Protein AF-A0A918XU28-F1 (afdb_monomer_lite)

Secondary structure (DSSP, 8-state):
-PPPPPTHHHH-BSS-----TT--S-HHHHHHHHHHHSHHHHHGGGSBSSS-TTS-TTPPBHHHHHHHHHHHHHHHHHHHHHH---HHHHTTPPPHHHHHHHHHHTTTTPPTTHHHHHHHHHHHHTTTT---HHHHHHHIIIIIS-SSSTT-TT--BHHHHHHH-S--SBHHHHGGGSPTT--SPPS-B-GGGHHHHHHHHTTS-HHHHHHHT-B-TTS-B----HHHHHHHHHHHHHHHHHHHHHHHHTTSS-HHHHHHHHHT-TT---HHHHHHHT-SS-HHHHHHHHT-SSHHHHHHHHHHHHHHHHHH-EEEE-TT--SHHHHEEEE--HHHHHHHHHHHHHHIIIIITSHHHHHHHHHHHHHHHHHHHHHHHSHHHHS-HHHHTTS-TTS-HHHHHHHHHHH--HHHHHHHHHHHHSTT---TTS--

Sequence (432 aa):
MSAAAGPERFEERRQPEPSRPDDVRNPFERDKGRVIHSAAFRRLQGKTQVMGTSEGDFHRTRLTHSIEVGQIGEGILLKLSRTVTDPAARAWLPDRSLVLATCHAHDLGHPPYGHDGEVAIHGKMKDDDGFEGNGQTLRVLTRLEKYRAKGVGLNPTRRLLLAVLKYPVPYSAASVHVPPGVDRPPKCYMDTECDTVDWILEPFADDDRHRFTSMDADGRPLFKSFDCSIMDCADDIAYAVHDLEDAIGRRMVIRDQFEAALDADDDGLDFDALTRLGLSMDRDTLQRLLFSAYSHDRKQAIAALVNFFVTHVTLVEIEGLAHPLLRWNAALPPEVRSLCDFLMDFTRRHVIRTAEVVQLRRKGRRLIAAMFDEFLTAPEELIPRSFWDGLDPSESVRRRVCDYVAGMTDAYAERVWRRLFEPGYGNSTDEL

Foldseek 3Di:
DPPFDDPVLQLDFPDDDDDDPPPPDRQLLLLLVLLCPWPLLVLQLQADDQDHNPPDDDDDGSNNLLQQLLVLLLLLLVLCCVPVPPPQLNSPRDDSSLLSSLSSLLQSLAFHLGQLLLLLLQLLCVVPQGGDSLLSSLCQQQAAIDDPAHGGHSRGGLNSSLQSCAQLEGQVQLVVLQDPPDSGRGRHHTPVCPVVSCSSCVSFDPQLSVQQHDADSSSGGDFGWANNQSSVLSSLLSLLQVLLLVCLVVVLDALVLLVVLQVPPPVHLPQVVLVVLPQVDGPVQLSCQCNPPDSVSVVVSSVSLSSSSSNQWDWDADPRNDRSRTGIYTDHPPSNVVSSVSSNVSSCVRRCPDPVNVVVSVVSSVLLNVVLVVCVVPVCVLPPCVQQVSHDPVDDSSVSSSSRRSSHRNVRSVLSSCVVPPPPRDDPPDDD

Organism: NCBI:txid1633335

Structure (mmCIF, N/CA/C/O backbone):
data_AF-A0A918XU28-F1
#
_entry.id   AF-A0A918XU28-F1
#
loop_
_atom_site.group_PDB
_atom_site.id
_atom_site.type_symbol
_atom_site.label_atom_id
_atom_site.label_alt_id
_atom_site.label_comp_id
_atom_site.label_asym_id
_atom_site.label_entity_id
_atom_site.label_seq_id
_atom_site.pdbx_PDB_ins_code
_atom_site.Cartn_x
_atom_site.Cartn_y
_atom_site.Cartn_z
_atom_site.occupancy
_atom_site.B_iso_or_equiv
_atom_site.auth_seq_id
_atom_site.auth_comp_id
_atom_site.auth_asym_id
_atom_site.auth_atom_id
_atom_site.pdbx_PDB_model_num
ATOM 1 N N . MET A 1 1 ? -30.253 -5.626 20.073 1.00 39.75 1 MET A N 1
ATOM 2 C CA . MET A 1 1 ? -28.972 -4.914 19.902 1.00 39.75 1 MET A CA 1
ATOM 3 C C . MET A 1 1 ? -27.879 -5.848 20.383 1.00 39.75 1 MET A C 1
ATOM 5 O O . MET A 1 1 ? -27.761 -6.035 21.587 1.00 39.75 1 MET A O 1
ATOM 9 N N . SER A 1 2 ? -27.178 -6.523 19.468 1.00 42.41 2 SER A N 1
ATOM 10 C CA . SER A 1 2 ? -25.951 -7.239 19.837 1.00 42.41 2 SER A CA 1
ATOM 11 C C . SER A 1 2 ? -24.976 -6.202 20.388 1.00 42.41 2 SER A C 1
ATOM 13 O O . SER A 1 2 ? -24.804 -5.158 19.759 1.00 42.41 2 SER A O 1
ATOM 15 N N . ALA A 1 3 ? -24.402 -6.432 21.568 1.00 53.97 3 ALA A N 1
ATOM 16 C CA . ALA A 1 3 ? -23.323 -5.582 22.056 1.00 53.97 3 ALA A CA 1
ATOM 17 C C . ALA A 1 3 ? -22.203 -5.580 21.002 1.00 53.97 3 ALA A C 1
ATOM 19 O O . ALA A 1 3 ? -21.900 -6.632 20.436 1.00 53.97 3 ALA A O 1
ATOM 20 N N . ALA A 1 4 ? -21.645 -4.407 20.691 1.00 63.03 4 ALA A N 1
ATOM 21 C CA . ALA A 1 4 ? -20.494 -4.320 19.798 1.00 63.03 4 ALA A CA 1
ATOM 22 C C . ALA A 1 4 ? -19.362 -5.197 20.355 1.00 63.03 4 ALA A C 1
ATOM 24 O O . ALA A 1 4 ? -19.147 -5.216 21.569 1.00 63.03 4 ALA A O 1
ATOM 25 N N . ALA A 1 5 ? -18.677 -5.936 19.480 1.00 76.25 5 ALA A N 1
ATOM 26 C CA . ALA A 1 5 ? -17.539 -6.757 19.867 1.00 76.25 5 ALA A CA 1
ATOM 27 C C . ALA A 1 5 ? -16.506 -5.922 20.640 1.00 76.25 5 ALA A C 1
ATOM 29 O O . ALA A 1 5 ? -16.163 -4.810 20.231 1.00 76.25 5 ALA A O 1
ATOM 30 N N . GLY A 1 6 ? -16.023 -6.448 21.766 1.00 83.88 6 GLY A N 1
ATOM 31 C CA . GLY A 1 6 ? -15.009 -5.768 22.562 1.00 83.88 6 GLY A CA 1
ATOM 32 C C . GLY A 1 6 ? -13.635 -5.756 21.872 1.00 83.88 6 GLY A C 1
ATOM 33 O O . GLY A 1 6 ? -13.399 -6.531 20.937 1.00 83.88 6 GLY A O 1
ATOM 34 N N . PRO A 1 7 ? -12.706 -4.884 22.308 1.00 87.62 7 PRO A N 1
ATOM 35 C CA . PRO A 1 7 ? -11.357 -4.784 21.741 1.00 87.62 7 PRO A CA 1
ATOM 36 C C . PRO A 1 7 ? -10.583 -6.110 21.725 1.00 87.62 7 PRO A C 1
ATOM 38 O O . PRO A 1 7 ? -9.813 -6.359 20.798 1.00 87.62 7 PRO A O 1
ATOM 41 N N . GLU A 1 8 ? -10.827 -6.992 22.696 1.00 91.62 8 GLU A N 1
ATOM 42 C CA . GLU A 1 8 ? -10.177 -8.298 22.832 1.00 91.62 8 GLU A CA 1
ATOM 43 C C . GLU A 1 8 ? -10.403 -9.211 21.620 1.00 91.62 8 GLU A C 1
ATOM 45 O O . GLU A 1 8 ? -9.487 -9.923 21.204 1.00 91.62 8 GLU A O 1
ATOM 50 N N . ARG A 1 9 ? -11.577 -9.125 20.977 1.00 95.12 9 ARG A N 1
ATOM 51 C CA . ARG A 1 9 ? -11.887 -9.866 19.741 1.00 95.12 9 ARG A CA 1
ATOM 52 C C . ARG A 1 9 ? -10.917 -9.516 18.616 1.00 95.12 9 ARG A C 1
ATOM 54 O O . ARG A 1 9 ? -10.630 -10.353 17.762 1.00 95.12 9 ARG A O 1
ATOM 61 N N . PHE A 1 10 ? -10.405 -8.286 18.608 1.00 96.88 10 PHE A N 1
ATOM 62 C CA . PHE A 1 10 ? -9.501 -7.783 17.578 1.00 96.88 10 PHE A CA 1
ATOM 63 C C . PHE A 1 10 ? -8.024 -8.111 17.853 1.00 96.88 10 PHE A C 1
ATOM 65 O O . PHE A 1 10 ? -7.192 -7.989 16.952 1.00 96.88 10 PHE A O 1
ATOM 72 N N . GLU A 1 11 ? -7.697 -8.613 19.044 1.00 95.88 11 GLU A N 1
ATOM 73 C CA . GLU A 1 11 ? -6.368 -9.141 19.387 1.00 95.88 11 GLU A CA 1
ATOM 74 C C . GLU A 1 11 ? -6.224 -10.645 19.094 1.00 95.88 11 GLU A C 1
ATOM 76 O O . GLU A 1 11 ? -5.114 -11.188 19.117 1.00 95.88 11 GLU A O 1
ATOM 81 N N . GLU A 1 12 ? -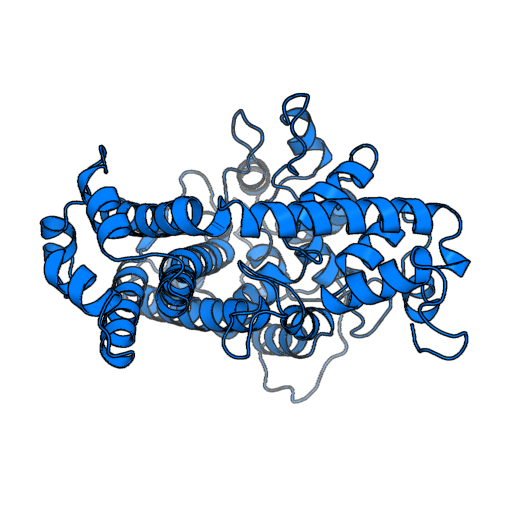7.331 -11.323 18.780 1.00 95.94 12 GLU A N 1
ATOM 82 C CA . GLU A 1 12 ? -7.343 -12.734 18.395 1.00 95.94 12 GLU A CA 1
ATOM 83 C C . GLU A 1 12 ? -6.517 -12.997 17.130 1.00 95.94 12 GLU A C 1
ATOM 85 O O . GLU A 1 12 ? -6.324 -12.127 16.279 1.00 95.94 12 GLU A O 1
ATOM 90 N N . ARG A 1 13 ? -6.049 -14.238 16.987 1.00 95.31 13 ARG A N 1
ATOM 91 C CA . ARG A 1 13 ? -5.303 -14.735 15.823 1.00 95.31 13 ARG A CA 1
ATOM 92 C C . ARG A 1 13 ? -6.044 -15.928 15.232 1.00 95.31 13 ARG A C 1
ATOM 94 O O . ARG A 1 13 ? -6.716 -16.647 15.969 1.00 95.31 13 ARG A O 1
ATOM 101 N N . ARG A 1 14 ? -5.901 -16.165 13.924 1.00 93.56 14 ARG A N 1
ATOM 102 C CA . ARG A 1 14 ? -6.565 -17.301 13.253 1.00 93.56 14 ARG A CA 1
ATOM 103 C C . ARG A 1 14 ? -6.098 -18.643 13.802 1.00 93.56 14 ARG A C 1
ATOM 105 O O . ARG A 1 14 ? -6.913 -19.535 14.002 1.00 93.56 14 ARG A O 1
ATOM 112 N N . GLN A 1 15 ? -4.793 -18.781 14.033 1.00 91.00 15 GLN A N 1
ATOM 113 C CA . GLN A 1 15 ? -4.216 -19.988 14.612 1.00 91.00 15 GLN A CA 1
ATOM 114 C C . GLN A 1 15 ? -3.870 -19.757 16.086 1.00 91.00 15 GLN A C 1
ATOM 116 O O . GLN A 1 15 ? -3.266 -18.724 16.412 1.00 91.00 15 GLN A O 1
ATOM 121 N N . PRO A 1 16 ? -4.199 -20.710 16.978 1.00 87.62 16 PRO A N 1
ATOM 122 C CA . PRO A 1 16 ? -3.827 -20.615 18.379 1.00 87.62 16 PRO A CA 1
ATOM 123 C C . PRO A 1 16 ? -2.304 -20.589 18.513 1.00 87.62 16 PRO A C 1
ATOM 125 O O . PRO A 1 16 ? -1.575 -21.259 17.778 1.00 87.62 16 PRO A O 1
ATOM 128 N N . GLU A 1 17 ? -1.813 -19.813 19.473 1.00 82.94 17 GLU A N 1
ATOM 129 C CA . GLU A 1 17 ? -0.384 -19.720 19.751 1.00 82.94 17 GLU A CA 1
ATOM 130 C C . GLU A 1 17 ? -0.070 -20.283 21.132 1.00 82.94 17 GLU A C 1
ATOM 132 O O . GLU A 1 17 ? -0.861 -20.103 22.061 1.00 82.94 17 GLU A O 1
ATOM 137 N N . PRO A 1 18 ? 1.089 -20.942 21.300 1.00 81.00 18 PRO A N 1
ATOM 138 C CA . PRO A 1 18 ? 1.517 -21.363 22.621 1.00 81.00 18 PRO A CA 1
ATOM 139 C C . PRO A 1 18 ? 1.661 -20.138 23.527 1.00 81.00 18 PRO A C 1
ATOM 141 O O . PRO A 1 18 ? 2.145 -19.084 23.093 1.00 81.00 18 PRO A O 1
ATOM 144 N N . SER A 1 19 ? 1.267 -20.298 24.792 1.00 79.25 19 SER A N 1
ATOM 145 C CA . SER A 1 19 ? 1.521 -19.289 25.818 1.00 79.25 19 SER A CA 1
ATOM 146 C C . SER A 1 19 ? 3.018 -18.976 25.872 1.00 79.25 19 SER A C 1
ATOM 148 O O . SER A 1 19 ? 3.856 -19.878 25.782 1.00 79.25 19 SER A O 1
ATOM 150 N N . ARG A 1 20 ? 3.355 -17.690 25.979 1.00 83.31 20 ARG A N 1
ATOM 151 C CA . ARG A 1 20 ? 4.730 -17.206 26.131 1.00 83.31 20 ARG A CA 1
ATOM 152 C C . ARG A 1 20 ? 4.811 -16.531 27.498 1.00 83.31 20 ARG A C 1
ATOM 154 O O . ARG A 1 20 ? 4.472 -15.350 27.579 1.00 83.31 20 ARG A O 1
ATOM 161 N N . PRO A 1 21 ? 5.179 -17.273 28.559 1.00 82.62 21 PRO A N 1
ATOM 162 C CA . PRO A 1 21 ? 5.398 -16.674 29.867 1.00 82.62 21 PRO A CA 1
ATOM 163 C C . PRO A 1 21 ? 6.406 -15.531 29.724 1.00 82.62 21 PRO A C 1
ATOM 165 O O . PRO A 1 21 ? 7.345 -15.641 28.933 1.00 82.62 21 PRO A O 1
ATOM 168 N N . ASP A 1 22 ? 6.179 -14.440 30.448 1.00 88.75 22 ASP A N 1
ATOM 169 C CA . ASP A 1 22 ? 7.093 -13.295 30.537 1.00 88.75 22 ASP A CA 1
ATOM 170 C C . ASP A 1 22 ? 7.314 -12.495 29.232 1.00 88.75 22 ASP A C 1
ATOM 172 O O . ASP A 1 22 ? 8.202 -11.641 29.175 1.00 88.75 22 ASP A O 1
ATOM 176 N N . ASP A 1 23 ? 6.514 -12.709 28.174 1.00 90.00 23 ASP A N 1
ATOM 177 C CA . ASP A 1 23 ? 6.551 -11.830 26.994 1.00 90.00 23 ASP A CA 1
ATOM 178 C C . ASP A 1 23 ? 5.944 -10.465 27.355 1.00 90.00 23 ASP A C 1
ATOM 180 O O . ASP A 1 23 ? 4.734 -10.323 27.506 1.00 90.00 23 ASP A O 1
ATOM 184 N N . VAL A 1 24 ? 6.806 -9.458 27.498 1.00 92.88 24 VAL A N 1
ATOM 185 C CA . VAL A 1 24 ? 6.425 -8.087 27.882 1.00 92.88 24 VAL A CA 1
ATOM 186 C C . VAL A 1 24 ? 5.722 -7.308 26.768 1.00 92.88 24 VAL A C 1
ATOM 188 O O . VAL A 1 24 ? 5.250 -6.199 27.005 1.00 92.88 24 VAL A O 1
ATOM 191 N N . ARG A 1 25 ? 5.689 -7.851 25.546 1.00 94.06 25 ARG A N 1
ATOM 192 C CA . ARG A 1 25 ? 5.120 -7.179 24.375 1.00 94.06 25 ARG A CA 1
ATOM 193 C C . ARG A 1 25 ? 3.624 -7.417 24.268 1.00 94.06 25 ARG A C 1
ATOM 195 O O . ARG A 1 25 ? 3.163 -8.558 24.366 1.00 94.06 25 ARG A O 1
ATOM 202 N N . ASN A 1 26 ? 2.885 -6.372 23.917 1.00 94.06 26 ASN A N 1
ATOM 203 C CA . ASN A 1 26 ? 1.478 -6.499 23.557 1.00 94.06 26 ASN A CA 1
ATOM 204 C C . ASN A 1 26 ? 1.302 -7.236 22.199 1.00 94.06 26 ASN A C 1
ATOM 206 O O . ASN A 1 26 ? 2.273 -7.437 21.449 1.00 94.06 26 ASN A O 1
ATOM 210 N N . PRO A 1 27 ? 0.080 -7.683 21.849 1.00 95.56 27 PRO A N 1
ATOM 211 C CA . PRO A 1 27 ? -0.164 -8.404 20.597 1.00 95.56 27 PRO A CA 1
ATOM 212 C C . PRO A 1 27 ? 0.278 -7.654 19.329 1.00 95.56 27 PRO A C 1
ATOM 214 O O . PRO A 1 27 ? 0.790 -8.291 18.403 1.00 95.56 27 PRO A O 1
ATOM 217 N N . PHE A 1 28 ? 0.157 -6.325 19.298 1.00 97.75 28 PHE A N 1
ATOM 218 C CA . PHE A 1 28 ? 0.511 -5.484 18.148 1.00 97.75 28 PHE A CA 1
ATOM 219 C C . PHE A 1 2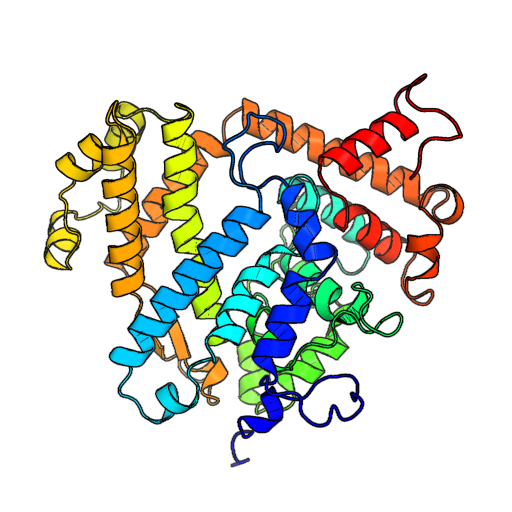8 ? 2.022 -5.251 18.025 1.00 97.75 28 PHE A C 1
ATOM 221 O O . PHE A 1 28 ? 2.573 -5.247 16.925 1.00 97.75 28 PHE A O 1
ATOM 228 N N . GLU A 1 29 ? 2.739 -5.135 19.142 1.00 97.75 29 GLU A N 1
ATOM 229 C CA . GLU A 1 29 ? 4.206 -5.109 19.171 1.00 97.75 29 GLU A CA 1
ATOM 230 C C . GLU A 1 29 ? 4.802 -6.409 18.627 1.00 97.75 29 GLU A C 1
ATOM 232 O O . GLU A 1 29 ? 5.811 -6.394 17.913 1.00 97.75 29 GLU A O 1
ATOM 237 N N . ARG A 1 30 ? 4.156 -7.543 18.923 1.00 95.69 30 ARG A N 1
ATOM 238 C CA . ARG A 1 30 ? 4.529 -8.843 18.353 1.00 95.69 30 ARG A CA 1
ATOM 239 C C . ARG A 1 30 ? 4.290 -8.883 16.849 1.00 95.69 30 ARG A C 1
ATOM 241 O O . ARG A 1 30 ? 5.159 -9.380 16.135 1.00 95.69 30 ARG A O 1
ATOM 248 N N . ASP A 1 31 ? 3.161 -8.366 16.376 1.00 97.62 31 ASP A N 1
ATOM 249 C CA . ASP A 1 31 ? 2.854 -8.292 14.944 1.00 97.62 31 ASP A CA 1
ATOM 250 C C . ASP A 1 31 ? 3.858 -7.428 14.190 1.00 97.62 31 ASP A C 1
ATOM 252 O O . ASP A 1 31 ? 4.443 -7.886 13.209 1.00 97.62 31 ASP A O 1
ATOM 256 N N . LYS A 1 32 ? 4.154 -6.232 14.707 1.00 98.12 32 LYS A N 1
ATOM 257 C CA . LYS A 1 32 ? 5.195 -5.353 14.166 1.00 98.12 32 LYS A CA 1
ATOM 258 C C . LYS A 1 32 ? 6.535 -6.076 14.051 1.00 98.12 32 LYS A C 1
ATOM 260 O O . LYS A 1 32 ? 7.177 -6.028 13.004 1.00 98.12 32 LYS A O 1
ATOM 265 N N . GLY A 1 33 ? 6.941 -6.793 15.102 1.00 96.69 33 GLY A N 1
ATOM 266 C CA . GLY A 1 33 ? 8.156 -7.606 15.076 1.00 96.69 33 GLY A CA 1
ATOM 267 C C . GLY A 1 33 ? 8.127 -8.672 13.974 1.00 96.69 33 GLY A C 1
ATOM 268 O O . GLY A 1 33 ? 9.112 -8.841 13.260 1.00 96.69 33 GLY A O 1
ATOM 269 N N . ARG A 1 34 ? 7.001 -9.369 13.787 1.00 96.12 34 ARG A N 1
ATOM 270 C CA . ARG A 1 34 ? 6.858 -10.376 12.718 1.00 96.12 34 ARG A CA 1
ATOM 271 C C . ARG A 1 34 ? 6.966 -9.763 11.331 1.00 96.12 34 ARG A C 1
ATOM 273 O O . ARG A 1 34 ? 7.673 -10.327 10.503 1.00 96.12 34 ARG A O 1
ATOM 280 N N . VAL A 1 35 ? 6.310 -8.627 11.096 1.00 98.06 35 VAL A N 1
ATOM 281 C CA . VAL A 1 35 ? 6.364 -7.916 9.811 1.00 98.06 35 VAL A CA 1
ATOM 282 C C . VAL A 1 35 ? 7.801 -7.497 9.504 1.00 98.06 35 VAL A C 1
ATOM 284 O O . VAL A 1 35 ? 8.339 -7.911 8.480 1.00 98.06 35 VAL A O 1
ATOM 287 N N . ILE A 1 36 ? 8.470 -6.790 10.422 1.00 96.94 36 ILE A N 1
ATOM 288 C CA . ILE A 1 36 ? 9.841 -6.283 10.215 1.00 96.94 36 ILE A CA 1
ATOM 289 C C . ILE A 1 36 ? 10.851 -7.420 9.983 1.00 96.94 36 ILE A C 1
ATOM 291 O O . ILE A 1 36 ? 11.767 -7.293 9.171 1.00 96.94 36 ILE A O 1
ATOM 295 N N . HIS A 1 37 ? 10.699 -8.551 10.676 1.00 96.00 37 HIS A N 1
ATOM 296 C CA . HIS A 1 37 ? 11.602 -9.696 10.529 1.00 96.00 37 HIS A CA 1
ATOM 297 C C . HIS A 1 37 ? 11.212 -10.669 9.400 1.00 96.00 37 HIS A C 1
ATOM 299 O O . HIS A 1 37 ? 11.942 -11.646 9.179 1.00 96.00 37 HIS A O 1
ATOM 305 N N . SER A 1 38 ? 10.116 -10.422 8.677 1.00 96.69 38 SER A N 1
ATOM 306 C CA . SER A 1 38 ? 9.650 -11.278 7.578 1.00 96.69 38 SER A CA 1
ATOM 307 C C . SER A 1 38 ? 10.578 -11.232 6.360 1.00 96.69 38 SER A C 1
ATOM 309 O O . SER A 1 38 ? 11.333 -10.275 6.149 1.00 96.69 38 SER A O 1
ATOM 311 N N . ALA A 1 39 ? 10.540 -12.284 5.538 1.00 94.94 39 ALA A N 1
ATOM 312 C CA . ALA A 1 39 ? 11.288 -12.285 4.284 1.00 94.94 39 ALA A CA 1
ATOM 313 C C . ALA A 1 39 ? 10.663 -11.309 3.277 1.00 94.94 39 ALA A C 1
ATOM 315 O O . ALA A 1 39 ? 11.401 -10.592 2.602 1.00 94.94 39 ALA A O 1
ATOM 316 N N . ALA A 1 40 ? 9.330 -11.235 3.212 1.00 96.38 40 ALA A N 1
ATOM 317 C CA . ALA A 1 40 ? 8.604 -10.289 2.370 1.00 96.38 40 ALA A CA 1
ATOM 318 C C . ALA A 1 40 ? 9.006 -8.833 2.630 1.00 96.38 40 ALA A C 1
ATOM 320 O O . ALA A 1 40 ? 9.308 -8.128 1.670 1.00 96.38 40 ALA A O 1
ATOM 321 N N . PHE A 1 41 ? 9.109 -8.408 3.894 1.00 97.56 41 PHE A N 1
ATOM 322 C CA . PHE A 1 41 ? 9.510 -7.036 4.216 1.00 97.56 41 PHE A CA 1
ATOM 323 C C . PHE A 1 41 ? 10.946 -6.744 3.772 1.00 97.56 41 PHE A C 1
ATOM 325 O O . PHE A 1 41 ? 11.200 -5.735 3.122 1.00 97.56 41 PHE A O 1
ATOM 332 N N . ARG A 1 42 ? 11.886 -7.673 4.006 1.00 96.56 42 ARG A N 1
ATOM 333 C CA . ARG A 1 42 ? 13.265 -7.540 3.498 1.00 96.56 42 ARG A CA 1
ATOM 334 C C . ARG A 1 42 ? 13.323 -7.450 1.970 1.00 96.56 42 ARG A C 1
ATOM 336 O O . ARG A 1 42 ? 14.118 -6.683 1.436 1.00 96.56 42 ARG A O 1
ATOM 343 N N . ARG A 1 43 ? 12.478 -8.204 1.257 1.00 96.06 43 ARG A N 1
ATOM 344 C CA . ARG A 1 43 ? 12.424 -8.177 -0.215 1.00 96.06 43 ARG A CA 1
ATOM 345 C C . ARG A 1 43 ? 11.981 -6.826 -0.774 1.00 96.06 43 ARG A C 1
ATOM 347 O O . ARG A 1 43 ? 12.353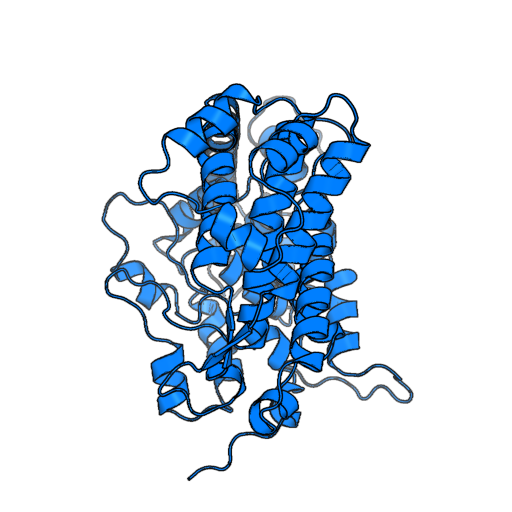 -6.529 -1.906 1.00 96.06 43 ARG A O 1
ATOM 354 N N . LEU A 1 44 ? 11.276 -5.988 -0.007 1.00 95.38 44 LEU A N 1
ATOM 355 C CA . LEU A 1 44 ? 10.907 -4.637 -0.448 1.00 95.38 44 LEU A CA 1
ATOM 356 C C . LEU A 1 44 ? 12.128 -3.760 -0.779 1.00 95.38 44 LEU A C 1
ATOM 358 O O . LEU A 1 44 ? 12.007 -2.849 -1.592 1.00 95.38 44 LEU A O 1
ATOM 362 N N . GLN A 1 45 ? 13.313 -4.057 -0.224 1.00 93.19 45 GLN A N 1
ATOM 363 C CA . GLN A 1 45 ? 14.562 -3.371 -0.584 1.00 93.19 45 GLN A CA 1
ATOM 364 C C . GLN A 1 45 ? 14.938 -3.586 -2.060 1.00 93.19 45 GLN A C 1
ATOM 366 O O . GLN A 1 45 ? 15.589 -2.747 -2.666 1.00 93.19 45 GLN A O 1
ATOM 371 N N . GLY A 1 46 ? 14.549 -4.721 -2.644 1.00 90.88 46 GLY A N 1
ATOM 372 C CA . GLY A 1 46 ? 14.826 -5.058 -4.040 1.00 90.88 46 GLY A CA 1
ATOM 373 C C . GLY A 1 46 ? 13.651 -4.806 -4.984 1.00 90.88 46 GLY A C 1
ATOM 374 O O . GLY A 1 46 ? 13.674 -5.334 -6.094 1.00 90.88 46 GLY A O 1
ATOM 375 N N . LYS A 1 47 ? 12.608 -4.085 -4.551 1.00 90.81 47 LYS A N 1
ATOM 376 C CA . LYS A 1 47 ? 11.424 -3.786 -5.369 1.00 90.81 47 LYS A CA 1
ATOM 377 C C . LYS A 1 47 ? 11.356 -2.300 -5.698 1.00 90.81 47 LYS A C 1
ATOM 379 O O . LYS A 1 47 ? 11.418 -1.454 -4.800 1.00 90.81 47 LYS A O 1
ATOM 384 N N . THR A 1 48 ? 11.189 -2.005 -6.985 1.00 82.62 48 THR A N 1
ATOM 385 C CA . THR A 1 48 ? 10.998 -0.642 -7.490 1.00 82.62 48 THR A CA 1
ATOM 386 C C . THR A 1 48 ? 9.710 -0.033 -6.942 1.00 82.62 48 THR A C 1
ATOM 388 O O . THR A 1 48 ? 8.663 -0.689 -6.880 1.00 82.62 48 THR A O 1
ATOM 391 N N . GLN A 1 49 ? 9.793 1.245 -6.579 1.00 77.06 49 GLN A N 1
ATOM 392 C CA . GLN A 1 49 ? 8.644 2.085 -6.264 1.00 77.06 49 GLN A CA 1
ATOM 393 C C . GLN A 1 49 ? 8.231 2.906 -7.491 1.00 77.06 49 GLN A C 1
ATOM 395 O O . GLN A 1 49 ? 7.387 2.450 -8.261 1.00 77.06 49 GLN A O 1
ATOM 400 N N . VAL A 1 50 ? 8.869 4.059 -7.723 1.00 68.69 50 VAL A N 1
ATOM 401 C CA . VAL A 1 50 ? 8.671 4.882 -8.933 1.00 68.69 50 VAL A CA 1
ATOM 402 C C . VAL A 1 50 ? 9.766 4.635 -9.971 1.00 68.69 50 VAL A C 1
ATOM 404 O O . VAL A 1 50 ? 9.473 4.508 -11.159 1.00 68.69 50 VAL A O 1
ATOM 407 N N . MET A 1 51 ? 11.018 4.536 -9.518 1.00 64.56 51 MET A N 1
ATOM 408 C CA . MET A 1 51 ? 12.217 4.425 -10.355 1.00 64.56 51 MET A CA 1
ATOM 409 C C . MET A 1 51 ? 12.951 3.108 -10.101 1.00 64.56 51 MET A C 1
ATOM 411 O O . MET A 1 51 ? 12.912 2.581 -8.989 1.00 64.56 51 MET A O 1
ATOM 415 N N . GLY A 1 52 ? 13.619 2.588 -11.134 1.00 58.97 52 GLY A N 1
ATOM 416 C CA . GLY A 1 52 ? 14.286 1.287 -11.092 1.00 58.97 52 GLY A CA 1
ATOM 417 C C . GLY A 1 52 ? 15.331 1.183 -9.979 1.00 58.97 52 GLY A C 1
ATOM 418 O O . GLY A 1 52 ? 16.117 2.109 -9.775 1.00 58.97 52 GLY A O 1
ATOM 419 N N . THR A 1 53 ? 15.413 0.027 -9.310 1.00 55.28 53 THR A N 1
ATOM 420 C CA . THR A 1 53 ? 16.348 -0.183 -8.183 1.00 55.28 53 THR A CA 1
ATOM 421 C C . THR A 1 53 ? 17.841 -0.121 -8.547 1.00 55.28 53 THR A C 1
ATOM 423 O O . THR A 1 53 ? 18.710 -0.249 -7.690 1.00 55.28 53 THR A O 1
ATOM 426 N N . SER A 1 54 ? 18.166 0.011 -9.833 1.00 54.81 54 SER A N 1
ATOM 427 C CA . SER A 1 54 ? 19.532 0.087 -10.363 1.00 54.81 54 SER A CA 1
ATOM 428 C C . SER A 1 54 ? 19.988 1.517 -10.690 1.00 54.81 54 SER A C 1
ATOM 430 O O . SER A 1 54 ? 21.103 1.699 -11.176 1.00 54.81 54 SER A O 1
ATOM 432 N N . GLU A 1 55 ? 19.157 2.537 -10.455 1.00 57.59 55 GLU A N 1
ATOM 433 C CA . GLU A 1 55 ? 19.406 3.924 -10.883 1.00 57.59 55 GLU A CA 1
ATOM 434 C C . GLU A 1 55 ? 20.004 4.804 -9.762 1.00 57.59 55 GLU A C 1
ATOM 436 O O . GLU A 1 55 ? 19.433 5.813 -9.337 1.00 57.59 55 GLU A O 1
ATOM 441 N N . GLY A 1 56 ? 21.197 4.420 -9.289 1.00 57.66 56 GLY A N 1
ATOM 442 C CA . GLY A 1 56 ? 22.016 5.165 -8.313 1.00 57.66 56 GLY A CA 1
ATOM 443 C C . GLY A 1 56 ? 21.734 4.838 -6.839 1.00 57.66 56 GLY A C 1
ATOM 444 O O . GLY A 1 56 ? 20.773 4.152 -6.524 1.00 57.66 56 GLY A O 1
ATOM 445 N N . ASP A 1 57 ? 22.553 5.353 -5.916 1.00 58.50 57 ASP A N 1
ATOM 446 C CA . ASP A 1 57 ? 22.564 4.906 -4.503 1.00 58.50 57 ASP A CA 1
ATOM 447 C C . ASP A 1 57 ? 21.497 5.557 -3.594 1.00 58.50 57 ASP A C 1
ATOM 449 O O . ASP A 1 57 ? 21.324 5.153 -2.447 1.00 58.50 57 ASP A O 1
ATOM 453 N N . PHE A 1 58 ? 20.784 6.580 -4.080 1.00 61.59 58 PHE A N 1
ATOM 454 C CA . PHE A 1 58 ? 19.895 7.440 -3.276 1.00 61.59 58 PHE A CA 1
ATOM 455 C C . PHE A 1 58 ? 18.407 7.349 -3.672 1.00 61.59 58 PHE A C 1
ATOM 457 O O . PHE A 1 58 ? 17.676 8.324 -3.512 1.00 61.59 58 PHE A O 1
ATOM 464 N N . HIS A 1 59 ? 17.934 6.255 -4.279 1.00 69.94 59 HIS A N 1
ATOM 465 C CA . HIS A 1 59 ? 16.505 6.112 -4.620 1.00 69.94 59 HIS A CA 1
ATOM 466 C C . HIS A 1 59 ? 15.719 5.412 -3.518 1.00 69.94 59 HIS A C 1
ATOM 468 O O . HIS A 1 59 ? 16.225 4.505 -2.852 1.00 69.94 59 HIS A O 1
ATOM 474 N N . ARG A 1 60 ? 14.459 5.826 -3.352 1.00 81.19 60 ARG A N 1
ATOM 475 C CA . ARG A 1 60 ? 13.515 5.106 -2.510 1.00 81.19 60 ARG A CA 1
ATOM 476 C C . ARG A 1 60 ? 13.170 3.768 -3.151 1.00 81.19 60 ARG A C 1
ATOM 478 O O . ARG A 1 60 ? 12.785 3.673 -4.315 1.00 81.19 60 ARG A O 1
ATOM 485 N N . THR A 1 61 ? 13.343 2.729 -2.355 1.00 90.06 61 THR A N 1
ATOM 486 C CA . THR A 1 61 ? 12.784 1.401 -2.598 1.00 90.06 61 THR A CA 1
ATOM 487 C C . THR A 1 61 ? 11.445 1.322 -1.874 1.00 90.06 61 THR A C 1
ATOM 489 O O . THR A 1 61 ? 11.184 2.113 -0.959 1.00 90.06 61 THR A O 1
ATOM 492 N N . ARG A 1 62 ? 10.627 0.310 -2.177 1.00 93.12 62 ARG A N 1
ATOM 493 C CA . ARG A 1 62 ? 9.384 0.091 -1.415 1.00 93.12 62 ARG A CA 1
ATOM 494 C C . ARG A 1 62 ? 9.622 -0.078 0.087 1.00 93.12 62 ARG A C 1
ATOM 496 O O . ARG A 1 62 ? 8.743 0.241 0.884 1.00 93.12 62 ARG A O 1
ATOM 503 N N . LEU A 1 63 ? 10.813 -0.541 0.489 1.00 95.25 63 LEU A N 1
ATOM 504 C CA . LEU A 1 63 ? 11.182 -0.653 1.901 1.00 95.25 63 LEU A CA 1
ATOM 505 C C . LEU A 1 63 ? 11.308 0.722 2.560 1.00 95.25 63 LEU A C 1
ATOM 507 O O . LEU A 1 63 ? 10.713 0.951 3.609 1.00 95.25 63 LEU A O 1
ATOM 511 N N . THR A 1 64 ? 12.090 1.627 1.967 1.00 94.00 64 THR A N 1
ATOM 512 C CA . THR A 1 64 ? 12.303 2.966 2.537 1.00 94.00 64 THR A CA 1
ATOM 513 C C . THR A 1 64 ? 11.008 3.766 2.561 1.00 94.00 64 THR A C 1
ATOM 515 O O . THR A 1 64 ? 10.726 4.401 3.571 1.00 94.00 64 THR A O 1
ATOM 518 N N . HIS A 1 65 ? 10.171 3.640 1.528 1.00 94.69 65 HIS A N 1
ATOM 519 C CA . HIS A 1 65 ? 8.829 4.227 1.527 1.00 94.69 65 HIS A CA 1
ATOM 520 C C . HIS A 1 65 ? 7.944 3.664 2.623 1.00 94.69 65 HIS A C 1
ATOM 522 O O . HIS A 1 65 ? 7.436 4.422 3.434 1.00 94.69 65 HIS A O 1
ATOM 528 N N . SER A 1 66 ? 7.849 2.342 2.763 1.00 97.06 66 SER A N 1
ATOM 529 C CA . SER A 1 66 ? 7.063 1.729 3.845 1.00 97.06 66 SER A CA 1
ATOM 530 C C . SER A 1 66 ? 7.525 2.152 5.250 1.00 97.06 66 SER A C 1
ATOM 532 O O . SER A 1 66 ? 6.731 2.163 6.195 1.00 97.06 66 SER A O 1
ATOM 534 N N . ILE A 1 67 ? 8.808 2.497 5.419 1.00 97.50 67 ILE A N 1
ATOM 535 C CA . ILE A 1 67 ? 9.346 3.057 6.669 1.00 97.50 67 ILE A CA 1
ATOM 536 C C . ILE A 1 67 ? 8.897 4.513 6.856 1.00 97.50 67 ILE A C 1
ATOM 538 O O . ILE A 1 67 ? 8.449 4.873 7.945 1.00 97.50 67 ILE A O 1
ATOM 542 N N . GLU A 1 68 ? 8.980 5.332 5.811 1.00 96.56 68 GLU A N 1
ATOM 543 C CA . GLU A 1 68 ? 8.528 6.729 5.810 1.00 96.56 68 GLU A CA 1
ATOM 544 C C . GLU A 1 68 ? 7.010 6.847 6.029 1.00 96.56 68 GLU A C 1
ATOM 546 O O . GLU A 1 68 ? 6.581 7.610 6.894 1.00 96.56 68 GLU A O 1
ATOM 551 N N . VAL A 1 69 ? 6.205 6.023 5.350 1.00 98.25 69 VAL A N 1
ATOM 552 C CA . VAL A 1 69 ? 4.756 5.874 5.581 1.00 98.25 69 VAL A CA 1
ATOM 553 C C . VAL A 1 69 ? 4.480 5.500 7.040 1.00 98.25 69 VAL A C 1
ATOM 555 O O . VAL A 1 69 ? 3.553 6.019 7.659 1.00 98.25 69 VAL A O 1
ATOM 558 N N . GLY A 1 70 ? 5.314 4.643 7.638 1.00 98.31 70 GLY A N 1
ATOM 559 C CA . GLY A 1 70 ? 5.245 4.334 9.067 1.00 98.31 70 GLY A CA 1
ATOM 560 C C . GLY A 1 70 ? 5.439 5.570 9.946 1.00 98.31 70 GLY A C 1
ATOM 561 O O . GLY A 1 70 ? 4.627 5.821 10.836 1.00 98.31 70 GLY A O 1
ATOM 562 N N . GLN A 1 71 ? 6.467 6.374 9.670 1.00 98.00 71 GLN A N 1
ATOM 563 C CA . GLN A 1 71 ? 6.758 7.598 10.422 1.00 98.00 71 GLN A CA 1
ATOM 564 C C . GLN A 1 71 ? 5.644 8.650 10.279 1.00 98.00 71 GLN A C 1
ATOM 566 O O . GLN A 1 71 ? 5.263 9.273 11.274 1.00 98.00 71 GLN A O 1
ATOM 571 N N . ILE A 1 72 ? 5.085 8.818 9.078 1.00 98.75 72 ILE A N 1
ATOM 572 C CA . ILE A 1 72 ? 3.946 9.713 8.832 1.00 98.75 72 ILE A CA 1
ATOM 573 C C . ILE A 1 72 ? 2.703 9.202 9.570 1.00 98.75 72 ILE A C 1
ATOM 575 O O . ILE A 1 72 ? 2.047 9.978 10.267 1.00 98.75 72 ILE A O 1
ATOM 579 N N . GLY A 1 73 ? 2.416 7.898 9.503 1.00 98.69 73 GLY A N 1
ATOM 580 C CA . GLY A 1 73 ? 1.300 7.268 10.214 1.00 98.69 73 GLY A CA 1
ATOM 581 C C . GLY A 1 73 ? 1.374 7.463 11.731 1.00 98.69 73 GLY A C 1
ATOM 582 O O . GLY A 1 73 ? 0.366 7.766 12.371 1.00 98.69 73 GLY A O 1
ATOM 583 N N . GLU A 1 74 ? 2.569 7.383 12.323 1.00 98.44 74 GLU A N 1
ATOM 584 C CA . GLU A 1 74 ? 2.776 7.742 13.731 1.00 98.44 74 GLU A CA 1
ATOM 585 C C . GLU A 1 74 ? 2.459 9.214 14.021 1.00 98.44 74 GLU A C 1
ATOM 587 O O . GLU A 1 74 ? 1.849 9.528 15.047 1.00 98.44 74 GLU A O 1
ATOM 592 N N . GLY A 1 75 ? 2.865 10.118 13.126 1.00 98.62 75 GLY A N 1
ATOM 593 C CA . GLY A 1 75 ? 2.545 11.540 13.216 1.00 98.62 75 GLY A CA 1
ATOM 594 C C . GLY A 1 75 ? 1.037 11.790 13.194 1.00 98.62 75 GLY A C 1
ATOM 595 O O . GLY A 1 75 ? 0.527 12.540 14.032 1.00 98.62 75 GLY A O 1
ATOM 596 N N . ILE A 1 76 ? 0.316 11.107 12.300 1.00 98.81 76 ILE A N 1
ATOM 597 C CA . ILE A 1 76 ? -1.150 11.157 12.214 1.00 98.81 76 ILE A CA 1
ATOM 598 C C . ILE A 1 76 ? -1.775 10.637 13.511 1.00 98.81 76 ILE A C 1
ATOM 600 O O . ILE A 1 76 ? -2.620 11.313 14.100 1.00 98.81 76 ILE A O 1
ATOM 604 N N . LEU A 1 77 ? -1.329 9.484 14.019 1.00 98.56 77 LEU A N 1
ATOM 605 C CA . LEU A 1 77 ? -1.823 8.943 15.287 1.00 98.56 77 LEU A CA 1
ATOM 606 C C . LEU A 1 77 ? -1.591 9.919 16.448 1.00 98.56 77 LEU A C 1
ATOM 608 O O . LEU A 1 77 ? -2.487 10.126 17.271 1.00 98.56 77 LEU A O 1
ATOM 612 N N . LEU A 1 78 ? -0.413 10.544 16.523 1.00 98.31 78 LEU A N 1
ATOM 613 C CA . LEU A 1 78 ? -0.096 11.531 17.555 1.00 98.31 78 LEU A CA 1
ATOM 614 C C . LEU A 1 78 ? -1.002 12.762 17.457 1.00 98.31 78 LEU A C 1
ATOM 616 O O . LEU A 1 78 ? -1.468 13.261 18.487 1.00 98.31 78 LEU A O 1
ATOM 620 N N . LYS A 1 79 ? -1.265 13.243 16.237 1.00 98.12 79 LYS A N 1
ATOM 621 C CA . LYS A 1 79 ? -2.210 14.333 15.980 1.00 98.12 79 LYS A CA 1
ATOM 622 C C . LYS A 1 79 ? -3.610 13.953 16.465 1.00 98.12 79 LYS A C 1
ATOM 624 O O . LYS A 1 79 ? -4.151 14.651 17.324 1.00 98.12 79 LYS A O 1
ATOM 629 N N . LEU A 1 80 ? -4.155 12.831 15.995 1.00 98.12 80 LEU A N 1
ATOM 630 C CA . LEU A 1 80 ? -5.499 12.365 16.348 1.00 98.12 80 LEU A CA 1
ATOM 631 C C . LEU A 1 80 ? -5.644 12.120 17.857 1.00 98.12 80 LEU A C 1
ATOM 633 O O . LEU A 1 80 ? -6.629 12.540 18.456 1.00 98.12 80 LEU A O 1
ATOM 637 N N . SER A 1 81 ? -4.629 11.549 18.510 1.00 97.25 81 SER A N 1
ATOM 638 C CA . SER A 1 81 ? -4.629 11.295 19.962 1.00 97.25 81 SER A CA 1
ATOM 639 C C . SER A 1 81 ? -4.764 12.562 20.817 1.00 97.25 81 SER A C 1
ATOM 641 O O . SER A 1 81 ? -5.173 12.481 21.982 1.00 97.25 81 SER A O 1
ATOM 643 N N . ARG A 1 82 ? -4.401 13.724 20.257 1.00 97.06 82 ARG A N 1
ATOM 644 C CA . ARG A 1 82 ? -4.493 15.040 20.905 1.00 97.06 82 ARG A CA 1
ATOM 645 C C . ARG A 1 82 ? -5.777 15.789 20.560 1.00 97.06 82 ARG A C 1
ATOM 647 O O . ARG A 1 82 ? -6.203 16.611 21.363 1.00 97.06 82 ARG A O 1
ATOM 654 N N . THR A 1 83 ? -6.362 15.548 19.387 1.00 96.69 83 THR A N 1
ATOM 655 C CA . THR A 1 83 ? -7.508 16.330 18.891 1.00 96.69 83 THR A CA 1
ATOM 656 C C . THR A 1 83 ? -8.841 15.599 18.933 1.00 96.69 83 THR A C 1
ATOM 658 O O . THR A 1 83 ? -9.872 16.259 18.988 1.00 96.69 83 THR A O 1
ATOM 661 N N . VAL A 1 84 ? -8.853 14.264 18.920 1.00 95.38 84 VAL A N 1
ATOM 662 C CA . VAL A 1 84 ? -10.088 13.479 19.033 1.00 95.38 84 VAL A CA 1
ATOM 663 C C . VAL A 1 84 ? -10.589 13.532 20.475 1.00 95.38 84 VAL A C 1
ATOM 665 O O . VAL A 1 84 ? -9.951 13.010 21.395 1.00 95.38 84 VAL A O 1
ATOM 668 N N . THR A 1 85 ? -11.741 14.175 20.661 1.00 94.69 85 THR A N 1
ATOM 669 C CA . THR A 1 85 ? -12.409 14.349 21.958 1.00 94.69 85 THR A CA 1
ATOM 670 C C . THR A 1 85 ? -13.577 13.390 22.170 1.00 94.69 85 THR A C 1
ATOM 672 O O . THR A 1 85 ? -13.936 13.144 23.319 1.00 94.69 85 THR A O 1
ATOM 675 N N . ASP A 1 86 ? -14.140 12.822 21.097 1.00 93.69 86 ASP A N 1
ATOM 676 C CA . ASP A 1 86 ? -15.202 11.817 21.176 1.00 93.69 86 ASP A CA 1
ATOM 677 C C . ASP A 1 86 ? -14.697 10.573 21.945 1.00 93.69 86 ASP A C 1
ATOM 679 O O . ASP A 1 86 ? -13.737 9.927 21.503 1.00 93.69 86 ASP A O 1
ATOM 683 N N . PRO A 1 87 ? -15.314 10.207 23.090 1.00 92.44 87 PRO A N 1
ATOM 684 C CA . PRO A 1 87 ? -14.891 9.057 23.887 1.00 92.44 87 PRO A CA 1
ATOM 685 C C . PRO A 1 87 ? -14.989 7.718 23.149 1.00 92.44 87 PRO A C 1
ATOM 687 O O . PRO A 1 87 ? -14.140 6.848 23.355 1.00 92.44 87 PRO A O 1
ATOM 690 N N . ALA A 1 88 ? -15.997 7.548 22.291 1.00 89.38 88 ALA A N 1
ATOM 691 C CA . ALA A 1 88 ? -16.192 6.337 21.506 1.00 89.38 88 ALA A CA 1
ATOM 692 C C . ALA A 1 88 ? -15.112 6.210 20.429 1.00 89.38 88 ALA A C 1
ATOM 694 O O . ALA A 1 88 ? -14.566 5.127 20.252 1.00 89.38 88 ALA A O 1
ATOM 695 N N . ALA A 1 89 ? -14.736 7.301 19.759 1.00 93.00 89 ALA A N 1
ATOM 696 C CA . ALA A 1 89 ? -13.610 7.277 18.823 1.00 93.00 89 ALA A CA 1
ATOM 697 C C . ALA A 1 89 ? -12.272 7.041 19.542 1.00 93.00 89 ALA A C 1
ATOM 699 O O . ALA A 1 89 ? -11.456 6.219 19.119 1.00 93.00 89 ALA A O 1
ATOM 700 N N . ARG A 1 90 ? -12.055 7.726 20.670 1.00 94.75 90 ARG A N 1
ATOM 701 C CA . ARG A 1 90 ? -10.807 7.660 21.441 1.00 94.75 90 ARG A CA 1
ATOM 702 C C . ARG A 1 90 ? -10.526 6.261 21.992 1.00 94.75 90 ARG A C 1
ATOM 704 O O . ARG A 1 90 ? -9.368 5.855 22.016 1.00 94.75 90 ARG A O 1
ATOM 711 N N . ALA A 1 91 ? -11.561 5.522 22.392 1.00 94.31 91 ALA A N 1
ATOM 712 C CA . ALA A 1 91 ? -11.438 4.135 22.849 1.00 94.31 91 ALA A CA 1
ATOM 713 C C . ALA A 1 91 ? -10.927 3.174 21.758 1.00 94.31 91 ALA A C 1
ATOM 715 O O . ALA A 1 91 ? -10.392 2.116 22.079 1.00 94.31 91 ALA A O 1
ATOM 716 N N . TRP A 1 92 ? -11.071 3.551 20.484 1.00 96.19 92 TRP A N 1
ATOM 717 C CA . TRP A 1 92 ? -10.682 2.744 19.331 1.00 96.19 92 TRP A CA 1
ATOM 718 C C . TRP A 1 92 ? -9.494 3.312 18.553 1.00 96.19 92 TRP A C 1
ATOM 720 O O . TRP A 1 92 ? -9.168 2.775 17.497 1.00 96.19 92 TRP A O 1
ATOM 730 N N . LEU A 1 93 ? -8.793 4.331 19.065 1.00 97.06 93 LEU A N 1
ATOM 731 C CA . LEU A 1 93 ? -7.509 4.735 18.487 1.00 97.06 93 LEU A CA 1
ATOM 732 C C . LEU A 1 93 ? -6.539 3.537 18.467 1.00 97.06 93 LEU A C 1
ATOM 734 O O . LEU A 1 93 ? -6.485 2.781 19.443 1.00 97.06 93 LEU A O 1
ATOM 738 N N . PRO A 1 94 ? -5.797 3.319 17.369 1.00 97.31 94 PRO A N 1
ATOM 739 C CA . PRO A 1 94 ? -4.879 2.194 17.291 1.00 97.31 94 PRO A CA 1
ATOM 740 C C . PRO A 1 94 ? -3.681 2.356 18.221 1.00 97.31 94 PRO A C 1
ATOM 742 O O . PRO A 1 94 ? -3.202 3.460 18.483 1.00 97.31 94 PRO A O 1
ATOM 745 N N . ASP A 1 95 ? -3.137 1.218 18.650 1.00 97.62 95 ASP A N 1
ATOM 746 C CA . ASP A 1 95 ? -1.802 1.171 19.235 1.00 97.62 95 ASP A CA 1
ATOM 747 C C . ASP A 1 95 ? -0.761 1.649 18.207 1.00 97.62 95 ASP A C 1
ATOM 749 O O . ASP A 1 95 ? -0.841 1.344 17.013 1.00 97.62 95 ASP A O 1
ATOM 753 N N . ARG A 1 96 ? 0.269 2.362 18.670 1.00 98.38 96 ARG A N 1
ATOM 754 C CA . ARG A 1 96 ? 1.363 2.847 17.814 1.00 98.38 96 ARG A CA 1
ATOM 755 C C . ARG A 1 96 ? 2.019 1.720 17.008 1.00 98.38 96 ARG A C 1
ATOM 757 O O . ARG A 1 96 ? 2.366 1.909 15.844 1.00 98.38 96 ARG A O 1
ATOM 764 N N . SER A 1 97 ? 2.211 0.548 17.610 1.00 98.62 97 SER A N 1
ATOM 765 C CA . SER A 1 97 ? 2.806 -0.605 16.935 1.00 98.62 97 SER A CA 1
ATOM 766 C C . SER A 1 97 ? 1.876 -1.233 15.905 1.00 98.62 97 SER A C 1
ATOM 768 O O . SER A 1 97 ? 2.388 -1.782 14.933 1.00 98.62 97 SER A O 1
ATOM 770 N N . LEU A 1 98 ? 0.554 -1.119 16.066 1.00 98.69 98 LEU A N 1
ATOM 771 C CA . LEU A 1 98 ? -0.410 -1.529 15.044 1.00 98.69 98 LEU A CA 1
ATOM 772 C C . LEU A 1 98 ? -0.324 -0.620 13.813 1.00 98.69 98 LEU A C 1
ATOM 774 O O . LEU A 1 98 ? -0.257 -1.133 12.697 1.00 98.69 98 LEU A O 1
ATOM 778 N N . VAL A 1 99 ? -0.257 0.704 14.003 1.00 98.75 99 VAL A N 1
ATOM 779 C CA . VAL A 1 99 ? -0.068 1.655 12.889 1.00 98.75 99 VAL A CA 1
ATOM 780 C C . VAL A 1 99 ? 1.222 1.341 12.137 1.00 98.75 99 VAL A C 1
ATOM 782 O O . VAL A 1 99 ? 1.194 1.136 10.928 1.00 98.75 99 VAL A O 1
ATOM 785 N N . LEU A 1 100 ? 2.339 1.189 12.857 1.00 98.75 100 LEU A N 1
ATOM 786 C CA . LEU A 1 100 ? 3.621 0.828 12.248 1.00 98.75 100 LEU A CA 1
ATOM 787 C C . LEU A 1 100 ? 3.575 -0.514 11.514 1.00 98.75 100 LEU A C 1
ATOM 789 O O . LEU A 1 100 ? 4.071 -0.611 10.397 1.00 98.75 100 LEU A O 1
ATOM 793 N N . ALA A 1 101 ? 2.979 -1.549 12.112 1.00 98.75 101 ALA A N 1
ATOM 794 C CA . ALA A 1 101 ? 2.848 -2.849 11.460 1.00 98.75 101 ALA A CA 1
ATOM 795 C C . ALA A 1 101 ? 2.017 -2.758 10.172 1.00 98.75 101 ALA A C 1
ATOM 797 O O . ALA A 1 101 ? 2.397 -3.361 9.173 1.00 98.75 101 ALA A O 1
ATOM 798 N N . THR A 1 102 ? 0.933 -1.979 10.184 1.00 98.75 102 THR A N 1
ATOM 799 C CA . THR A 1 102 ? 0.056 -1.763 9.023 1.00 98.75 102 THR A CA 1
ATOM 800 C C . THR A 1 102 ? 0.800 -1.024 7.912 1.00 98.75 102 THR A C 1
ATOM 802 O O . THR A 1 102 ? 0.875 -1.524 6.792 1.00 98.75 102 THR A O 1
ATOM 805 N N . CYS A 1 103 ? 1.438 0.107 8.231 1.00 98.75 103 CYS A N 1
ATOM 806 C CA . CYS A 1 103 ? 2.232 0.880 7.275 1.00 98.75 103 CYS A CA 1
ATOM 807 C C . CYS A 1 103 ? 3.422 0.085 6.723 1.00 98.75 103 CYS A C 1
ATOM 809 O O . CYS A 1 103 ? 3.744 0.195 5.550 1.00 98.75 103 CYS A O 1
ATOM 811 N N . HIS A 1 104 ? 4.081 -0.755 7.519 1.00 98.56 104 HIS A N 1
ATOM 812 C CA . HIS A 1 104 ? 5.166 -1.603 7.015 1.00 98.56 104 HIS A CA 1
ATOM 813 C C . HIS A 1 104 ? 4.666 -2.781 6.168 1.00 98.56 104 HIS A C 1
ATOM 815 O O . HIS A 1 104 ? 5.425 -3.320 5.364 1.00 98.56 104 HIS A O 1
ATOM 821 N N . ALA A 1 105 ? 3.412 -3.198 6.357 1.00 98.38 105 ALA A N 1
ATOM 822 C CA . ALA A 1 105 ? 2.834 -4.335 5.661 1.00 98.38 105 ALA A CA 1
ATOM 823 C C . ALA A 1 105 ? 2.116 -3.973 4.352 1.00 98.38 105 ALA A C 1
ATOM 825 O O . ALA A 1 105 ? 1.989 -4.858 3.510 1.00 98.38 105 ALA A O 1
ATOM 826 N N . HIS A 1 106 ? 1.655 -2.727 4.171 1.00 97.75 106 HIS A N 1
ATOM 827 C CA . HIS A 1 106 ? 0.758 -2.346 3.063 1.00 97.75 106 HIS A CA 1
ATOM 828 C C . HIS A 1 106 ? 1.268 -2.801 1.683 1.00 97.75 106 HIS A C 1
ATOM 830 O O . HIS A 1 106 ? 0.505 -3.315 0.867 1.00 97.75 106 HIS A O 1
ATOM 836 N N . ASP A 1 107 ? 2.585 -2.736 1.490 1.00 95.69 107 ASP A N 1
ATOM 837 C CA . ASP A 1 107 ? 3.251 -2.968 0.214 1.00 95.69 107 ASP A CA 1
ATOM 838 C C . ASP A 1 107 ? 3.826 -4.382 0.008 1.00 95.69 107 ASP A C 1
ATOM 840 O O . ASP A 1 107 ? 4.439 -4.651 -1.029 1.00 95.69 107 ASP A O 1
ATOM 844 N N . LEU A 1 108 ? 3.645 -5.312 0.956 1.00 97.38 108 LEU A N 1
ATOM 845 C CA . LEU A 1 108 ? 4.295 -6.634 0.919 1.00 97.38 108 LEU A CA 1
ATOM 846 C C . LEU A 1 108 ? 3.952 -7.467 -0.324 1.00 97.38 108 LEU A C 1
ATOM 848 O O . LEU A 1 108 ? 4.796 -8.238 -0.797 1.00 97.38 108 LEU A O 1
ATOM 852 N N . GLY A 1 109 ? 2.727 -7.335 -0.829 1.00 96.69 109 GLY A N 1
ATOM 853 C CA . GLY A 1 109 ? 2.209 -8.111 -1.950 1.00 96.69 109 GLY A CA 1
ATOM 854 C C . GLY A 1 109 ? 2.541 -7.565 -3.338 1.00 96.69 109 GLY A C 1
ATOM 855 O O . GLY A 1 109 ? 2.298 -8.262 -4.323 1.00 96.69 109 GLY A O 1
ATOM 856 N N . HIS A 1 110 ? 3.134 -6.373 -3.450 1.00 95.12 110 HIS A N 1
ATOM 857 C CA . HIS A 1 110 ? 3.472 -5.802 -4.754 1.00 95.12 110 HIS A CA 1
ATOM 858 C C . HIS A 1 110 ? 4.488 -6.671 -5.501 1.00 95.12 1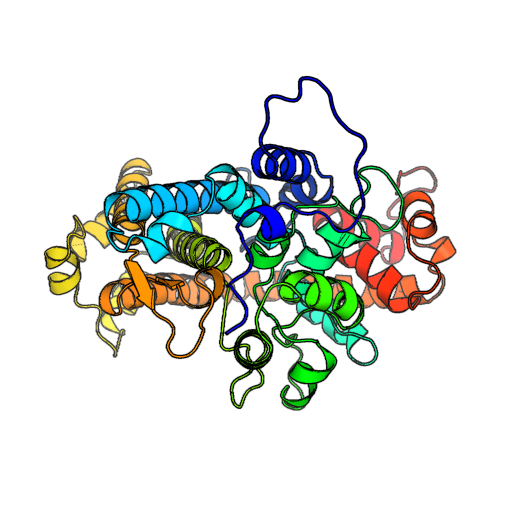10 HIS A C 1
ATOM 860 O O . HIS A 1 110 ? 5.528 -6.987 -4.929 1.00 95.12 110 HIS A O 1
ATOM 866 N N . PRO A 1 111 ? 4.259 -7.040 -6.768 1.00 95.31 111 PRO A N 1
ATOM 867 C CA . PRO A 1 111 ? 5.189 -7.856 -7.539 1.00 95.31 111 PRO A CA 1
ATOM 868 C C . PRO A 1 111 ? 6.428 -7.053 -7.975 1.00 95.31 111 PRO A C 1
ATOM 870 O O . PRO A 1 111 ? 6.457 -5.822 -7.842 1.00 95.31 111 PRO A O 1
ATOM 873 N N . PRO A 1 112 ? 7.462 -7.722 -8.517 1.00 93.31 112 PRO A N 1
ATOM 874 C CA . PRO A 1 112 ? 8.545 -7.021 -9.202 1.00 93.31 112 PRO A CA 1
ATOM 875 C C . PRO A 1 112 ? 8.007 -6.106 -10.315 1.00 93.31 112 PRO A C 1
ATOM 877 O O . PRO A 1 112 ? 7.022 -6.434 -10.981 1.00 93.31 112 PRO A O 1
ATOM 880 N N . TYR A 1 113 ? 8.666 -4.965 -10.530 1.00 90.31 113 TYR A N 1
ATOM 881 C CA . TYR A 1 113 ? 8.242 -3.907 -11.466 1.00 90.31 113 TYR A CA 1
ATOM 882 C C . TYR A 1 113 ? 6.898 -3.220 -11.133 1.00 90.31 113 TYR A C 1
ATOM 884 O O . TYR A 1 113 ? 6.306 -2.558 -11.993 1.00 90.31 113 TYR A O 1
ATOM 892 N N . GLY A 1 114 ? 6.414 -3.337 -9.891 1.00 88.19 114 GLY A N 1
ATOM 893 C CA . GLY A 1 114 ? 5.266 -2.581 -9.380 1.00 88.19 114 GLY A CA 1
ATOM 894 C C . GLY A 1 114 ? 3.977 -2.804 -10.182 1.00 88.19 114 GLY A C 1
ATOM 895 O O . GLY A 1 114 ? 3.679 -3.927 -10.583 1.00 88.19 114 GLY A O 1
ATOM 896 N N . HIS A 1 115 ? 3.216 -1.733 -10.440 1.00 88.38 115 HIS A N 1
ATOM 897 C CA . HIS A 1 115 ? 1.896 -1.807 -11.090 1.00 88.38 115 HIS A CA 1
ATOM 898 C C . HIS A 1 115 ? 1.903 -2.505 -12.461 1.00 88.38 115 HIS A C 1
ATOM 900 O O . HIS A 1 115 ? 0.937 -3.168 -12.822 1.00 88.38 115 HIS A O 1
ATOM 906 N N . ASP A 1 116 ? 2.971 -2.382 -13.251 1.00 89.81 116 ASP A N 1
ATOM 907 C CA . ASP A 1 116 ? 3.046 -3.064 -14.548 1.00 89.81 116 ASP A CA 1
ATOM 908 C C . ASP A 1 116 ? 3.339 -4.567 -14.399 1.00 89.81 116 ASP A C 1
ATOM 910 O O . ASP A 1 116 ? 2.886 -5.366 -15.225 1.00 89.81 116 ASP A O 1
ATOM 914 N N . GLY A 1 117 ? 4.021 -4.960 -13.318 1.00 93.44 117 GLY A N 1
ATOM 915 C CA . GLY A 1 117 ? 4.092 -6.350 -12.872 1.00 93.44 117 GLY A CA 1
ATOM 916 C C . GLY A 1 117 ? 2.724 -6.873 -12.433 1.00 93.44 117 GLY A C 1
ATOM 917 O O . GLY A 1 117 ? 2.344 -7.973 -12.830 1.00 93.44 117 GLY A O 1
ATOM 918 N N . GLU A 1 118 ? 1.937 -6.070 -11.707 1.00 94.69 118 GLU A N 1
ATOM 919 C CA . GLU A 1 118 ? 0.566 -6.445 -11.321 1.00 94.69 118 GLU A CA 1
ATOM 920 C C . GLU A 1 118 ? -0.308 -6.683 -12.545 1.00 94.69 118 GLU A C 1
ATOM 922 O O . GLU A 1 118 ? -0.978 -7.704 -12.635 1.00 94.69 118 GLU A O 1
ATOM 927 N N . VAL A 1 119 ? -0.256 -5.778 -13.523 1.00 94.31 119 VAL A N 1
ATOM 928 C CA . VAL A 1 119 ? -0.981 -5.909 -14.791 1.00 94.31 119 VAL A CA 1
ATOM 929 C C . VAL A 1 119 ? -0.558 -7.174 -15.548 1.00 94.31 119 VAL A C 1
ATOM 931 O O . VAL A 1 119 ? -1.404 -7.852 -16.134 1.00 94.31 119 VAL A O 1
ATOM 934 N N . ALA A 1 120 ? 0.738 -7.512 -15.549 1.00 95.69 120 ALA A N 1
ATOM 935 C CA . ALA A 1 120 ? 1.235 -8.735 -16.178 1.00 95.69 120 ALA A CA 1
ATOM 936 C C . ALA A 1 120 ? 0.651 -9.988 -15.516 1.00 95.69 120 ALA A C 1
ATOM 938 O O . ALA A 1 120 ? 0.093 -10.838 -16.209 1.00 95.69 120 ALA A O 1
ATOM 939 N N . ILE A 1 121 ? 0.767 -10.084 -14.189 1.00 96.94 121 ILE A N 1
ATOM 940 C CA . ILE A 1 121 ? 0.313 -11.244 -13.414 1.00 96.94 121 ILE A CA 1
ATOM 941 C C . ILE A 1 121 ? -1.208 -11.346 -13.461 1.00 96.94 121 ILE A C 1
ATOM 943 O O . ILE A 1 121 ? -1.737 -12.415 -13.747 1.00 96.94 121 ILE A O 1
ATOM 947 N N . HIS A 1 122 ? -1.918 -10.234 -13.269 1.00 96.31 122 HIS A N 1
ATOM 948 C CA . HIS A 1 122 ? -3.370 -10.200 -13.360 1.00 96.31 122 HIS A CA 1
ATOM 949 C C . HIS A 1 122 ? -3.850 -10.713 -14.715 1.00 96.31 122 HIS A C 1
ATOM 951 O O . HIS A 1 122 ? -4.706 -11.588 -14.750 1.00 96.31 122 HIS A O 1
ATOM 957 N N . GLY A 1 123 ? -3.240 -10.267 -15.820 1.00 95.06 123 GLY A N 1
ATOM 958 C CA . GLY A 1 123 ? -3.549 -10.773 -17.159 1.00 95.06 123 GLY A CA 1
ATOM 959 C C . GLY A 1 123 ? -3.390 -12.290 -17.308 1.00 95.06 123 GLY A C 1
ATOM 960 O O . GLY A 1 123 ? -4.096 -12.888 -18.114 1.00 95.06 123 GLY A O 1
ATOM 961 N N . LYS A 1 124 ? -2.506 -12.920 -16.524 1.00 95.81 124 LYS A N 1
ATOM 962 C CA . LYS A 1 124 ? -2.338 -14.379 -16.477 1.00 95.81 124 LYS A CA 1
ATOM 963 C C . LYS A 1 124 ? -3.320 -15.075 -15.542 1.00 95.81 124 LYS A C 1
ATOM 965 O O . LYS A 1 124 ? -3.560 -16.255 -15.763 1.00 95.81 124 LYS A O 1
ATOM 970 N N . MET A 1 125 ? -3.871 -14.363 -14.562 1.00 95.62 125 MET A N 1
ATOM 971 C CA . MET A 1 125 ? -4.778 -14.863 -13.521 1.00 95.62 125 MET A CA 1
ATOM 972 C C . MET A 1 125 ? -6.260 -14.515 -13.758 1.00 95.62 125 MET A C 1
ATOM 974 O O . MET A 1 125 ? -7.082 -14.816 -12.900 1.00 95.62 125 MET A O 1
ATOM 978 N N . LYS A 1 126 ? -6.616 -13.873 -14.885 1.00 91.38 126 LYS A N 1
ATOM 979 C CA . LYS A 1 126 ? -7.998 -13.439 -15.196 1.00 91.38 126 LYS A CA 1
ATOM 980 C C . LYS A 1 126 ? -9.022 -14.582 -15.173 1.00 91.38 126 LYS A C 1
ATOM 982 O O . LYS A 1 126 ? -10.155 -14.354 -14.774 1.00 91.38 126 LYS A O 1
ATOM 987 N N . ASP A 1 127 ? -8.613 -15.779 -15.593 1.00 89.44 127 ASP A N 1
ATOM 988 C CA . ASP A 1 127 ? -9.472 -16.973 -15.644 1.00 89.44 127 ASP A CA 1
ATOM 989 C C . ASP A 1 127 ? -9.388 -17.835 -14.363 1.00 89.44 127 ASP A C 1
ATOM 991 O O . ASP A 1 127 ? -10.012 -18.892 -14.278 1.00 89.44 127 ASP A O 1
ATOM 995 N N . ASP A 1 128 ? -8.604 -17.389 -13.378 1.00 91.56 128 ASP A N 1
ATOM 996 C CA . ASP A 1 128 ? -8.512 -17.945 -12.027 1.00 91.56 128 ASP A CA 1
ATOM 997 C C . ASP A 1 128 ? -9.097 -16.889 -11.044 1.00 91.56 128 ASP A C 1
ATOM 999 O O . ASP A 1 128 ? -10.102 -16.245 -11.332 1.00 91.56 128 ASP A O 1
ATOM 1003 N N . ASP A 1 129 ? -8.487 -16.675 -9.882 1.00 89.88 129 ASP A N 1
ATOM 1004 C CA . ASP A 1 129 ? -8.931 -15.777 -8.803 1.00 89.88 129 ASP A CA 1
ATOM 1005 C C . ASP A 1 129 ? -8.243 -14.388 -8.827 1.00 89.88 129 ASP A C 1
ATOM 1007 O O . ASP A 1 129 ? -8.153 -13.695 -7.810 1.00 89.88 129 ASP A O 1
ATOM 1011 N N . GLY A 1 130 ? -7.738 -13.965 -9.993 1.00 92.88 130 GLY A N 1
ATOM 1012 C CA . GLY A 1 130 ? -7.206 -12.617 -10.219 1.00 92.88 130 GLY A CA 1
ATOM 1013 C C . GLY A 1 130 ? -5.859 -12.321 -9.545 1.00 92.88 130 GLY A C 1
ATOM 1014 O O . GLY A 1 130 ? -5.153 -13.207 -9.079 1.00 92.88 130 GLY A O 1
ATOM 1015 N N . PHE A 1 131 ? -5.432 -11.057 -9.529 1.00 96.69 131 PHE A N 1
ATOM 1016 C CA . PHE A 1 131 ? -4.232 -10.633 -8.792 1.00 96.69 131 PHE A CA 1
ATOM 1017 C C . PHE A 1 131 ? -4.285 -9.133 -8.519 1.00 96.69 131 PHE A C 1
ATOM 1019 O O . PHE A 1 131 ? -4.463 -8.360 -9.452 1.00 96.69 131 PHE A O 1
ATOM 1026 N N . GLU A 1 132 ? -4.085 -8.722 -7.271 1.00 97.06 132 GLU A N 1
ATOM 1027 C CA . GLU A 1 132 ? -3.979 -7.319 -6.852 1.00 97.06 132 GLU A CA 1
ATOM 1028 C C . GLU A 1 132 ? -2.976 -7.254 -5.691 1.00 97.06 132 GLU A C 1
ATOM 1030 O O . GLU A 1 132 ? -2.992 -8.137 -4.831 1.00 97.06 132 GLU A O 1
ATOM 1035 N N . GLY A 1 133 ? -2.075 -6.267 -5.663 1.00 97.12 133 GLY A N 1
ATOM 1036 C CA . GLY A 1 133 ? -0.979 -6.222 -4.688 1.00 97.12 133 GLY A CA 1
ATOM 1037 C C . GLY A 1 133 ? -1.421 -6.180 -3.221 1.00 97.12 133 GLY A C 1
ATOM 1038 O O . GLY A 1 133 ? -0.808 -6.836 -2.385 1.00 97.12 133 GLY A O 1
ATOM 1039 N N . ASN A 1 134 ? -2.510 -5.488 -2.889 1.00 97.38 134 ASN A N 1
ATOM 1040 C CA . ASN A 1 134 ? -3.089 -5.433 -1.540 1.00 97.38 134 ASN A CA 1
ATOM 1041 C C . ASN A 1 134 ? -3.764 -6.760 -1.176 1.00 97.38 134 ASN A C 1
ATOM 1043 O O . ASN A 1 134 ? -3.601 -7.251 -0.056 1.00 97.38 134 ASN A O 1
ATOM 1047 N N . GLY A 1 135 ? -4.456 -7.391 -2.128 1.00 97.69 135 GLY A N 1
ATOM 1048 C CA . GLY A 1 135 ? -4.934 -8.766 -1.966 1.00 97.69 135 GLY A CA 1
ATOM 1049 C C . GLY A 1 135 ? -3.776 -9.734 -1.693 1.00 97.69 135 GLY A C 1
ATOM 1050 O O . GLY A 1 135 ? -3.820 -10.536 -0.756 1.00 97.69 135 GLY A O 1
ATOM 1051 N N . GLN A 1 136 ? -2.679 -9.594 -2.440 1.00 98.25 136 GLN A N 1
ATOM 1052 C CA . GLN A 1 136 ? -1.462 -10.373 -2.238 1.00 98.25 136 GLN A CA 1
ATOM 1053 C C . GLN A 1 136 ? -0.799 -10.063 -0.890 1.00 98.25 136 GLN A C 1
ATOM 1055 O O . GLN A 1 136 ? -0.267 -10.979 -0.267 1.00 98.25 136 GLN A O 1
ATOM 1060 N N . THR A 1 137 ? -0.868 -8.828 -0.381 1.00 98.31 137 THR A N 1
ATOM 1061 C CA . THR A 1 137 ? -0.419 -8.485 0.980 1.00 98.31 137 THR A CA 1
ATOM 1062 C C . THR A 1 137 ? -1.173 -9.319 2.014 1.00 98.31 137 THR A C 1
ATOM 1064 O O . THR A 1 137 ? -0.540 -9.937 2.875 1.00 98.31 137 THR A O 1
ATOM 1067 N N . LEU A 1 138 ? -2.504 -9.416 1.906 1.00 98.25 138 LEU A N 1
ATOM 1068 C CA . LEU A 1 138 ? -3.309 -10.244 2.806 1.00 98.25 138 LEU A CA 1
ATOM 1069 C C . LEU A 1 138 ? -2.855 -11.710 2.760 1.00 98.25 138 LEU A C 1
ATOM 1071 O O . LEU A 1 138 ? -2.570 -12.305 3.801 1.00 98.25 138 LEU A O 1
ATOM 1075 N N . ARG A 1 139 ? -2.691 -12.259 1.555 1.00 97.56 139 ARG A N 1
ATOM 1076 C CA . ARG A 1 139 ? -2.229 -13.635 1.326 1.00 97.56 139 ARG A CA 1
ATOM 1077 C C . ARG A 1 139 ? -0.815 -13.901 1.848 1.00 97.56 139 ARG A C 1
ATOM 1079 O O . ARG A 1 139 ? -0.548 -14.951 2.439 1.00 97.56 139 ARG A O 1
ATOM 1086 N N . VAL A 1 140 ? 0.105 -12.949 1.698 1.00 97.69 140 VAL A N 1
ATOM 1087 C CA . VAL A 1 140 ? 1.461 -13.032 2.264 1.00 97.69 140 VAL A CA 1
ATOM 1088 C C . VAL A 1 140 ? 1.398 -13.164 3.785 1.00 97.69 140 VAL A C 1
ATOM 1090 O O . VAL A 1 140 ? 2.071 -14.023 4.365 1.00 97.69 140 VAL A O 1
ATOM 1093 N N . LEU A 1 141 ? 0.557 -12.351 4.427 1.00 97.75 141 LEU A N 1
ATOM 1094 C CA . LEU A 1 141 ? 0.409 -12.322 5.879 1.00 97.75 141 LEU A CA 1
ATOM 1095 C C . LEU A 1 141 ? -0.287 -13.562 6.446 1.00 97.75 141 LEU A C 1
ATOM 1097 O O . LEU A 1 141 ? -0.003 -13.920 7.591 1.00 97.75 141 LEU A O 1
ATOM 1101 N N . THR A 1 142 ? -1.167 -14.220 5.689 1.00 96.25 142 THR A N 1
ATOM 1102 C CA . THR A 1 142 ? -2.005 -15.318 6.205 1.00 96.25 142 THR A CA 1
ATOM 1103 C C . THR A 1 142 ? -1.666 -16.701 5.667 1.00 96.25 142 THR A C 1
ATOM 1105 O O . THR A 1 142 ? -2.046 -17.680 6.305 1.00 96.25 142 THR A O 1
ATOM 1108 N N . ARG A 1 143 ? -0.927 -16.809 4.555 1.00 94.50 143 ARG A N 1
ATOM 1109 C CA . ARG A 1 143 ? -0.604 -18.099 3.921 1.00 94.50 143 ARG A CA 1
ATOM 1110 C C . ARG A 1 143 ? 0.882 -18.285 3.612 1.00 94.50 143 ARG A C 1
ATOM 1112 O O . ARG A 1 143 ? 1.423 -19.347 3.923 1.00 94.50 143 ARG A O 1
ATOM 1119 N N . LEU A 1 144 ? 1.551 -17.280 3.033 1.00 94.94 144 LEU A N 1
ATOM 1120 C CA . LEU A 1 144 ? 2.853 -17.494 2.369 1.00 94.94 144 LEU A CA 1
ATOM 1121 C C . LEU A 1 144 ? 4.086 -17.332 3.266 1.00 94.94 144 LEU A C 1
ATOM 1123 O O . LEU A 1 144 ? 5.060 -18.071 3.100 1.00 94.94 144 LEU A O 1
ATOM 1127 N N . GLU A 1 145 ? 4.099 -16.365 4.189 1.00 94.00 145 GLU A N 1
ATOM 1128 C CA . GLU A 1 145 ? 5.260 -16.198 5.073 1.00 94.00 145 GLU A CA 1
ATOM 1129 C C . GLU A 1 145 ? 5.448 -17.404 6.005 1.00 94.00 145 GLU A C 1
ATOM 1131 O O . GLU A 1 145 ? 4.503 -18.000 6.520 1.00 94.00 145 GLU A O 1
ATOM 1136 N N . LYS A 1 146 ? 6.709 -17.767 6.252 1.00 85.88 146 LYS A N 1
ATOM 1137 C CA . LYS A 1 146 ? 7.070 -18.968 7.016 1.00 85.88 146 LYS A CA 1
ATOM 1138 C C . LYS A 1 146 ? 7.473 -18.576 8.439 1.00 85.88 146 LYS A C 1
ATOM 1140 O O . LYS A 1 146 ? 8.656 -18.409 8.717 1.00 85.88 146 LYS A O 1
ATOM 1145 N N . TYR A 1 147 ? 6.504 -18.417 9.346 1.00 78.75 147 TYR A N 1
ATOM 1146 C CA . TYR A 1 147 ? 6.794 -18.064 10.748 1.00 78.75 147 TYR A CA 1
ATOM 1147 C C . TYR A 1 147 ? 6.817 -19.268 11.707 1.00 78.75 147 TYR A C 1
ATOM 1149 O O . TYR A 1 147 ? 7.625 -19.290 12.637 1.00 78.75 147 TYR A O 1
ATOM 1157 N N . ARG A 1 148 ? 5.952 -20.279 11.511 1.00 75.12 148 ARG A N 1
ATOM 1158 C CA . ARG A 1 148 ? 5.861 -21.461 12.407 1.00 75.12 148 ARG A CA 1
ATOM 1159 C C . ARG A 1 148 ? 5.442 -22.757 11.723 1.00 75.12 148 ARG A C 1
ATOM 1161 O O . ARG A 1 148 ? 5.993 -23.807 12.029 1.00 75.12 148 ARG A O 1
ATOM 1168 N N . ALA A 1 149 ? 4.459 -22.679 10.837 1.00 79.56 149 ALA A N 1
ATOM 1169 C CA . ALA A 1 149 ? 3.920 -23.813 10.102 1.00 79.56 149 ALA A CA 1
ATOM 1170 C C . ALA A 1 149 ? 3.649 -23.391 8.656 1.00 79.56 149 ALA A C 1
ATOM 1172 O O . ALA A 1 149 ? 3.482 -22.201 8.376 1.00 79.56 149 ALA A O 1
ATOM 1173 N N . LYS A 1 150 ? 3.627 -24.365 7.743 1.00 80.12 150 LYS A N 1
ATOM 1174 C CA . LYS A 1 150 ? 3.233 -24.126 6.350 1.00 80.12 150 LYS A CA 1
ATOM 1175 C C . LYS A 1 150 ? 1.767 -23.674 6.303 1.00 80.12 150 LYS A C 1
ATOM 1177 O O . LYS A 1 150 ? 0.959 -24.180 7.076 1.00 80.12 150 LYS A O 1
ATOM 1182 N N . GLY A 1 151 ? 1.448 -22.728 5.420 1.00 81.88 151 GLY A N 1
ATOM 1183 C CA . GLY A 1 151 ? 0.074 -22.275 5.167 1.00 81.88 151 GLY A CA 1
ATOM 1184 C C . GLY A 1 151 ? -0.539 -21.349 6.224 1.00 81.88 151 GLY A C 1
ATOM 1185 O O . GLY A 1 151 ? -1.733 -21.089 6.167 1.00 81.88 151 GLY A O 1
ATOM 1186 N N . VAL A 1 152 ? 0.244 -20.859 7.193 1.00 87.19 152 VAL A N 1
ATOM 1187 C CA . VAL A 1 152 ? -0.252 -20.011 8.301 1.00 87.19 152 VAL A CA 1
ATOM 1188 C C . VAL A 1 152 ? 0.186 -18.541 8.172 1.00 87.19 152 VAL A C 1
ATOM 1190 O O . VAL A 1 152 ? -0.292 -17.667 8.904 1.00 87.19 152 VAL A O 1
ATOM 1193 N N . GLY A 1 153 ? 1.114 -18.240 7.261 1.00 93.88 153 GLY A N 1
ATOM 1194 C CA . GLY A 1 153 ? 1.680 -16.901 7.138 1.00 93.88 153 GLY A CA 1
ATOM 1195 C C . GLY A 1 153 ? 2.385 -16.441 8.423 1.00 93.88 153 GLY A C 1
ATOM 1196 O O . GLY A 1 153 ? 3.028 -17.214 9.145 1.00 93.88 153 GLY A O 1
ATOM 1197 N N . LEU A 1 154 ? 2.225 -15.158 8.750 1.00 95.88 154 LEU A N 1
ATOM 1198 C CA . LEU A 1 154 ? 2.706 -14.550 9.994 1.00 95.88 154 LEU A CA 1
ATOM 1199 C C . LEU A 1 154 ? 1.750 -14.753 11.182 1.00 95.88 154 LEU A C 1
ATOM 1201 O O . LEU A 1 154 ? 2.095 -14.363 12.301 1.00 95.88 154 LEU A O 1
ATOM 1205 N N . ASN A 1 155 ? 0.570 -15.346 10.971 1.00 95.69 155 ASN A N 1
ATOM 1206 C CA . ASN A 1 155 ? -0.505 -15.455 11.965 1.00 95.69 155 ASN A CA 1
ATOM 1207 C C . ASN A 1 155 ? -0.773 -14.139 12.736 1.00 95.69 155 ASN A C 1
ATOM 1209 O O . ASN A 1 155 ? -0.693 -14.147 13.969 1.00 95.69 155 ASN A O 1
ATOM 1213 N N . PRO A 1 156 ? -0.973 -12.992 12.058 1.00 96.81 156 PRO A N 1
ATOM 1214 C CA . PRO A 1 156 ? -1.162 -11.693 12.713 1.00 96.81 156 PRO A CA 1
ATOM 1215 C C . PRO A 1 156 ? -2.473 -11.614 13.512 1.00 96.81 156 PRO A C 1
ATOM 1217 O O . PRO A 1 156 ? -3.336 -12.489 13.411 1.00 96.81 156 PRO A O 1
ATOM 1220 N N . THR A 1 157 ? -2.615 -10.563 14.321 1.00 97.94 157 THR A N 1
ATOM 1221 C CA . THR A 1 157 ? -3.887 -10.235 14.978 1.00 97.94 157 THR A CA 1
ATOM 1222 C C . THR A 1 157 ? -4.967 -9.889 13.955 1.00 97.94 157 THR A C 1
ATOM 1224 O O . THR A 1 157 ? -4.686 -9.387 12.862 1.00 97.94 157 THR A O 1
ATOM 1227 N N . ARG A 1 158 ? -6.227 -10.107 14.336 1.00 98.44 158 ARG A N 1
ATOM 1228 C CA . ARG A 1 158 ? -7.403 -9.707 13.557 1.00 98.44 158 ARG A CA 1
ATOM 1229 C C . ARG A 1 158 ? -7.370 -8.228 13.195 1.00 98.44 158 ARG A C 1
ATOM 1231 O O . ARG A 1 158 ? -7.663 -7.885 12.053 1.00 98.44 158 ARG A O 1
ATOM 1238 N N . ARG A 1 159 ? -6.985 -7.362 14.138 1.00 98.44 159 ARG A N 1
ATOM 1239 C CA . ARG A 1 159 ? -6.933 -5.916 13.907 1.00 98.44 159 ARG A CA 1
ATOM 1240 C C . ARG A 1 159 ? -5.916 -5.530 12.842 1.00 98.44 159 ARG A C 1
ATOM 1242 O O . ARG A 1 159 ? -6.241 -4.713 11.992 1.00 98.44 159 ARG A O 1
ATOM 1249 N N . LEU A 1 160 ? -4.728 -6.145 12.834 1.00 98.75 160 LEU A N 1
ATOM 1250 C CA . LEU A 1 160 ? -3.755 -5.904 11.765 1.00 98.75 160 LEU A CA 1
ATOM 1251 C C . LEU A 1 160 ? -4.306 -6.345 10.405 1.00 98.75 160 LEU A C 1
ATOM 1253 O O . LEU A 1 160 ? -4.161 -5.614 9.432 1.00 98.75 160 LEU A O 1
ATOM 1257 N N . LEU A 1 161 ? -4.977 -7.498 10.334 1.00 98.75 161 LEU A N 1
ATOM 1258 C CA . LEU A 1 161 ? -5.586 -7.963 9.085 1.00 98.75 161 LEU A CA 1
ATOM 1259 C C . LEU A 1 161 ? -6.697 -7.030 8.582 1.00 98.75 161 LEU A C 1
ATOM 1261 O O . LEU A 1 161 ? -6.749 -6.738 7.392 1.00 98.75 161 LEU A O 1
ATOM 1265 N N . LEU A 1 162 ? -7.534 -6.507 9.481 1.00 98.75 162 LEU A N 1
ATOM 1266 C CA . LEU A 1 162 ? -8.527 -5.480 9.152 1.00 98.75 162 LEU A CA 1
ATOM 1267 C C . LEU A 1 162 ? -7.880 -4.163 8.687 1.00 98.75 162 LEU A C 1
ATOM 1269 O O . LEU A 1 162 ? -8.437 -3.466 7.841 1.00 98.75 162 LEU A O 1
ATOM 1273 N N . ALA A 1 163 ? -6.725 -3.807 9.250 1.00 98.69 163 ALA A N 1
ATOM 1274 C CA . ALA A 1 163 ? -6.013 -2.573 8.935 1.00 98.69 163 ALA A CA 1
ATOM 1275 C C . ALA A 1 163 ? -5.322 -2.617 7.561 1.00 98.69 163 ALA A C 1
ATOM 1277 O O . ALA A 1 163 ? -5.235 -1.592 6.893 1.00 98.69 163 ALA A O 1
ATOM 1278 N N . VAL A 1 164 ? -4.851 -3.789 7.117 1.00 98.44 164 VAL A N 1
ATOM 1279 C CA . VAL A 1 164 ? -4.256 -3.965 5.774 1.00 98.44 164 VAL A CA 1
ATOM 1280 C C . VAL A 1 164 ? -5.287 -4.289 4.688 1.00 98.44 164 VAL A C 1
ATOM 1282 O O . VAL A 1 164 ? -4.954 -4.246 3.505 1.00 98.44 164 VAL A O 1
ATOM 1285 N N . LEU A 1 165 ? -6.530 -4.623 5.059 1.00 98.50 165 LEU A N 1
ATOM 1286 C CA . LEU A 1 165 ? -7.620 -4.900 4.121 1.00 98.50 165 LEU A CA 1
ATOM 1287 C C . LEU A 1 165 ? -8.124 -3.593 3.489 1.00 98.50 165 LEU A C 1
ATOM 1289 O O . LEU A 1 165 ? -9.168 -3.060 3.861 1.00 98.50 165 LEU A O 1
ATOM 1293 N N . LYS A 1 166 ? -7.360 -3.080 2.522 1.00 97.69 166 LYS A N 1
ATOM 1294 C CA . LYS A 1 166 ? -7.659 -1.829 1.808 1.00 97.69 166 LYS A CA 1
ATOM 1295 C C . LYS A 1 166 ? -8.902 -1.938 0.921 1.00 97.69 166 LYS A C 1
ATOM 1297 O O . LYS A 1 166 ? -9.633 -0.966 0.766 1.00 97.69 166 LYS A O 1
ATOM 1302 N N . TYR A 1 167 ? -9.145 -3.123 0.363 1.00 97.81 167 TYR A N 1
ATOM 1303 C CA . TYR A 1 167 ? -10.247 -3.392 -0.559 1.00 97.81 167 TYR A CA 1
ATOM 1304 C C . TYR A 1 167 ? -11.067 -4.586 -0.063 1.00 97.81 167 TYR A C 1
ATOM 1306 O O . TYR A 1 167 ? -10.733 -5.721 -0.400 1.00 97.81 167 TYR A O 1
ATOM 1314 N N . PRO A 1 168 ? -12.115 -4.371 0.751 1.00 97.38 168 PRO A N 1
ATOM 1315 C CA . PRO A 1 168 ? -12.907 -5.442 1.361 1.00 97.38 168 PRO A CA 1
ATOM 1316 C C . PRO A 1 168 ? -13.914 -6.079 0.386 1.00 97.38 168 PRO A C 1
ATOM 1318 O O . PRO A 1 168 ? -15.076 -6.266 0.729 1.00 97.38 168 PRO A O 1
ATOM 1321 N N . VAL A 1 169 ? -13.489 -6.419 -0.835 1.00 97.44 169 VAL A N 1
ATOM 1322 C CA . VAL A 1 169 ? -14.342 -7.063 -1.850 1.00 97.44 169 VAL A CA 1
ATOM 1323 C C . VAL A 1 169 ? -13.595 -8.200 -2.554 1.00 97.44 169 VAL A C 1
ATOM 1325 O O . VAL A 1 169 ? -12.406 -8.038 -2.847 1.00 97.44 169 VAL A O 1
ATOM 1328 N N . PRO A 1 170 ? -14.249 -9.342 -2.831 1.00 96.94 170 PRO A N 1
ATOM 1329 C CA . PRO A 1 170 ? -13.608 -10.464 -3.507 1.00 96.94 170 PRO A CA 1
ATOM 1330 C C . PRO A 1 170 ? -13.448 -10.199 -5.010 1.00 96.94 170 PRO A C 1
ATOM 1332 O O . PRO A 1 170 ? -14.240 -9.475 -5.623 1.00 96.94 170 PRO A O 1
ATOM 1335 N N . TYR A 1 171 ? -12.435 -10.814 -5.620 1.00 96.31 171 TYR A N 1
ATOM 1336 C CA . TYR A 1 171 ? -12.136 -10.680 -7.047 1.00 96.31 171 TYR A CA 1
ATOM 1337 C C . TYR A 1 171 ? -13.328 -11.048 -7.937 1.00 96.31 171 TYR A C 1
ATOM 1339 O O . TYR A 1 171 ? -13.667 -10.296 -8.856 1.00 96.31 171 TYR A O 1
ATOM 1347 N N . SER A 1 172 ? -14.002 -12.158 -7.644 1.00 95.25 172 SER A N 1
ATOM 1348 C CA . SER A 1 172 ? -15.191 -12.607 -8.379 1.00 95.25 172 SER A CA 1
ATOM 1349 C C . SER A 1 172 ? -16.312 -11.560 -8.429 1.00 95.25 172 SER A C 1
ATOM 1351 O O . SER A 1 172 ? -17.000 -11.454 -9.442 1.00 95.25 172 SER A O 1
ATOM 1353 N N . ALA A 1 173 ? -16.465 -10.739 -7.385 1.00 95.38 173 ALA A N 1
ATOM 1354 C CA . ALA A 1 173 ? -17.448 -9.659 -7.355 1.00 95.38 173 ALA A CA 1
ATOM 1355 C C . ALA A 1 173 ? -16.957 -8.392 -8.070 1.00 95.38 173 ALA A C 1
ATOM 1357 O O . ALA A 1 173 ? -17.732 -7.747 -8.765 1.00 95.38 173 ALA A O 1
ATOM 1358 N N . ALA A 1 174 ? -15.682 -8.025 -7.931 1.00 94.62 174 ALA A N 1
ATOM 1359 C CA . ALA A 1 174 ? -15.157 -6.793 -8.526 1.00 94.62 174 ALA A CA 1
ATOM 1360 C C . ALA A 1 174 ? -14.863 -6.928 -10.035 1.00 94.62 174 ALA A C 1
ATOM 1362 O O . ALA A 1 174 ? -14.981 -5.968 -10.797 1.00 94.62 174 ALA A O 1
ATOM 1363 N N . SER A 1 175 ? -14.491 -8.125 -10.492 1.00 93.44 175 SER A N 1
ATOM 1364 C CA . SER A 1 175 ? -14.078 -8.391 -11.877 1.00 93.44 175 SER A CA 1
ATOM 1365 C C . SER A 1 175 ? -15.187 -8.178 -12.910 1.00 93.44 175 SER A C 1
ATOM 1367 O O . SER A 1 175 ? -14.890 -7.769 -14.032 1.00 93.44 175 SER A O 1
ATOM 1369 N N . VAL A 1 176 ? -16.458 -8.369 -12.539 1.00 92.75 176 VAL A N 1
ATOM 1370 C CA . VAL A 1 176 ? -17.605 -8.187 -13.452 1.00 92.75 176 VAL A CA 1
ATOM 1371 C C . VAL A 1 176 ? -17.808 -6.731 -13.881 1.00 92.75 176 VAL A C 1
ATOM 1373 O O . VAL A 1 176 ? -18.448 -6.476 -14.898 1.00 92.75 176 VAL A O 1
ATOM 1376 N N . HIS A 1 177 ? -17.250 -5.783 -13.125 1.00 90.81 177 HIS A N 1
ATOM 1377 C CA . HIS A 1 177 ? -17.311 -4.352 -13.419 1.00 90.81 177 HIS A CA 1
ATOM 1378 C C . HIS A 1 177 ? -16.133 -3.869 -14.276 1.00 90.81 177 HIS A C 1
ATOM 1380 O O . HIS A 1 177 ? -16.135 -2.728 -14.737 1.00 90.81 177 HIS A O 1
ATOM 1386 N N . VAL A 1 178 ? -15.123 -4.714 -14.520 1.00 86.75 178 VAL A N 1
ATOM 1387 C CA . VAL A 1 178 ? -13.949 -4.336 -15.316 1.00 86.75 178 VAL A CA 1
ATOM 1388 C C . VAL A 1 178 ? -14.338 -4.261 -16.798 1.00 86.75 178 VAL A C 1
ATOM 1390 O O . VAL A 1 178 ? -14.728 -5.277 -17.379 1.00 86.75 178 VAL A O 1
ATOM 1393 N N . PRO A 1 179 ? -14.206 -3.093 -17.460 1.00 85.06 179 PRO A N 1
ATOM 1394 C CA . PRO A 1 179 ? -14.588 -2.967 -18.859 1.00 85.06 179 PRO A CA 1
ATOM 1395 C C . PRO A 1 179 ? -13.746 -3.866 -19.780 1.00 85.06 179 PRO A C 1
ATOM 1397 O O . PRO A 1 179 ? -12.541 -4.039 -19.546 1.00 85.06 179 PRO A O 1
ATOM 1400 N N . PRO A 1 180 ? -14.322 -4.382 -20.884 1.00 81.31 180 PRO A N 1
ATOM 1401 C CA . PRO A 1 180 ? -13.568 -5.141 -21.875 1.00 81.31 180 PRO A CA 1
ATOM 1402 C C . PRO A 1 180 ? -12.347 -4.365 -22.388 1.00 81.31 180 PRO A C 1
ATOM 1404 O O . PRO A 1 180 ? -12.430 -3.178 -22.698 1.00 81.31 180 PRO A O 1
ATOM 1407 N N . GLY A 1 181 ? -11.203 -5.043 -22.493 1.00 78.00 181 GLY A N 1
ATOM 1408 C CA . GLY A 1 181 ? -9.946 -4.439 -22.955 1.00 78.00 181 GLY A CA 1
ATOM 1409 C C . GLY A 1 181 ? -9.161 -3.671 -21.885 1.00 78.00 181 GLY A C 1
ATOM 1410 O O . GLY A 1 181 ? -8.074 -3.171 -22.176 1.00 78.00 181 GLY A O 1
ATOM 1411 N N . VAL A 1 182 ? -9.656 -3.601 -20.645 1.00 79.75 182 VAL A N 1
ATOM 1412 C CA . VAL A 1 182 ? -8.886 -3.086 -19.508 1.00 79.75 182 VAL A CA 1
ATOM 1413 C C . VAL A 1 182 ? -8.049 -4.217 -18.901 1.00 79.75 182 VAL A C 1
ATOM 1415 O O . VAL A 1 182 ? -8.546 -5.274 -18.515 1.00 79.75 182 VAL A O 1
ATOM 1418 N N . ASP A 1 183 ? -6.737 -3.996 -18.827 1.00 80.75 183 ASP A N 1
ATOM 1419 C CA . ASP A 1 183 ? -5.781 -4.956 -18.252 1.00 80.75 183 ASP A CA 1
ATOM 1420 C C . ASP A 1 183 ? -5.418 -4.663 -16.794 1.00 80.75 183 ASP A C 1
ATOM 1422 O O . ASP A 1 183 ? -4.615 -5.378 -16.198 1.00 80.75 183 ASP A O 1
ATOM 1426 N N . ARG A 1 184 ? -5.973 -3.599 -16.209 1.00 86.88 184 ARG A N 1
ATOM 1427 C CA . ARG A 1 184 ? -5.707 -3.264 -14.810 1.00 86.88 184 ARG A CA 1
ATOM 1428 C C . ARG A 1 184 ? -6.492 -4.187 -13.882 1.00 86.88 184 ARG A C 1
ATOM 1430 O O . ARG A 1 184 ? -7.671 -4.409 -14.155 1.00 86.88 184 ARG A O 1
ATOM 1437 N N . PRO A 1 185 ? -5.871 -4.665 -12.793 1.00 91.62 185 PRO A N 1
ATOM 1438 C CA . PRO A 1 185 ? -6.589 -5.454 -11.810 1.00 91.62 185 PRO A CA 1
ATOM 1439 C C . PRO A 1 185 ? -7.692 -4.623 -11.137 1.00 91.62 185 PRO A C 1
ATOM 1441 O O . PRO A 1 185 ? -7.469 -3.435 -10.860 1.00 91.62 185 PRO A O 1
ATOM 1444 N N . PRO A 1 186 ? -8.872 -5.215 -10.874 1.00 94.69 186 PRO A N 1
ATOM 1445 C CA . PRO A 1 186 ? -9.871 -4.586 -10.021 1.00 94.69 186 PRO A CA 1
ATOM 1446 C C . PRO A 1 186 ? -9.322 -4.435 -8.597 1.00 94.69 186 PRO A C 1
ATOM 1448 O O . PRO A 1 186 ? -8.418 -5.161 -8.191 1.00 94.69 186 PRO A O 1
ATOM 1451 N N . LYS A 1 187 ? -9.858 -3.481 -7.832 1.00 96.06 187 LYS A N 1
ATOM 1452 C CA . LYS A 1 187 ? -9.445 -3.254 -6.442 1.00 96.06 187 LYS A CA 1
ATOM 1453 C C . LYS A 1 187 ? -10.160 -4.236 -5.516 1.00 96.06 187 LYS A C 1
ATOM 1455 O O . LYS A 1 187 ? -11.305 -4.000 -5.151 1.00 96.06 187 LYS A O 1
ATOM 1460 N N . CYS A 1 188 ? -9.492 -5.337 -5.175 1.00 96.75 188 CYS A N 1
ATOM 1461 C CA . CYS A 1 188 ? -10.082 -6.472 -4.460 1.00 96.75 188 CYS A CA 1
ATOM 1462 C C . CYS A 1 188 ? -9.044 -7.274 -3.653 1.00 96.75 188 CYS A C 1
ATOM 1464 O O . CYS A 1 188 ? -7.837 -7.060 -3.782 1.00 96.75 188 CYS A O 1
ATOM 1466 N N . TYR A 1 189 ? -9.518 -8.242 -2.869 1.00 97.44 189 TYR A N 1
ATOM 1467 C CA . TYR A 1 189 ? -8.734 -9.396 -2.414 1.00 97.44 189 TYR A CA 1
ATOM 1468 C C . TYR A 1 189 ? -9.043 -10.629 -3.290 1.00 97.44 189 TYR A C 1
ATOM 1470 O O . TYR A 1 189 ? -10.056 -10.648 -3.991 1.00 97.44 189 TYR A O 1
ATOM 1478 N N . MET A 1 190 ? -8.174 -11.646 -3.303 1.00 96.81 190 MET A N 1
ATOM 1479 C CA . MET A 1 190 ? -8.396 -12.854 -4.118 1.00 96.81 190 MET A CA 1
ATOM 1480 C C . MET A 1 190 ? -9.420 -13.791 -3.473 1.00 96.81 190 MET A C 1
ATOM 1482 O O . MET A 1 190 ? -9.504 -13.883 -2.250 1.00 96.81 190 MET A O 1
ATOM 1486 N N . ASP A 1 191 ? -10.176 -14.533 -4.283 1.00 95.50 191 ASP A N 1
ATOM 1487 C CA . ASP A 1 191 ? -11.251 -15.404 -3.782 1.00 95.50 191 ASP A CA 1
ATOM 1488 C C . ASP A 1 191 ? -10.737 -16.494 -2.811 1.00 95.50 191 ASP A C 1
ATOM 1490 O O . ASP A 1 191 ? -11.468 -16.932 -1.920 1.00 95.50 191 ASP A O 1
ATOM 1494 N N . THR A 1 192 ? -9.458 -16.884 -2.903 1.00 94.38 192 THR A N 1
ATOM 1495 C CA . THR A 1 192 ? -8.804 -17.802 -1.951 1.00 94.38 192 THR A CA 1
ATOM 1496 C C . THR A 1 192 ? -8.681 -17.257 -0.527 1.00 94.38 192 THR A C 1
ATOM 1498 O O . THR A 1 192 ? -8.428 -18.022 0.406 1.00 94.38 192 THR A O 1
ATOM 1501 N N . GLU A 1 193 ? -8.865 -15.954 -0.326 1.00 96.12 193 GLU A N 1
ATOM 1502 C CA . GLU A 1 193 ? -8.802 -15.291 0.977 1.00 96.12 193 GLU A CA 1
ATOM 1503 C C . GLU A 1 193 ? -10.190 -14.980 1.561 1.00 96.12 193 GLU A C 1
ATOM 1505 O O . GLU A 1 193 ? -10.260 -14.397 2.645 1.00 96.12 193 GLU A O 1
ATOM 1510 N N . CYS A 1 194 ? -11.291 -15.403 0.922 1.00 96.88 194 CYS A N 1
ATOM 1511 C CA . CYS A 1 194 ? -12.646 -15.235 1.469 1.00 96.88 194 CYS A CA 1
ATOM 1512 C C . CYS A 1 194 ? -12.766 -15.776 2.903 1.00 96.88 194 CYS A C 1
ATOM 1514 O O . CYS A 1 194 ? -13.257 -15.073 3.775 1.00 96.88 194 CYS A O 1
ATOM 1516 N N . ASP A 1 195 ? -12.205 -16.955 3.193 1.00 96.81 195 ASP A N 1
ATOM 1517 C CA . ASP A 1 195 ? -12.203 -17.552 4.540 1.00 96.81 195 ASP A CA 1
ATOM 1518 C C . ASP A 1 195 ? -11.525 -16.662 5.598 1.00 96.81 195 ASP A C 1
ATOM 1520 O O . ASP A 1 195 ? -11.882 -16.646 6.779 1.00 96.81 195 ASP A O 1
ATOM 1524 N N . THR A 1 196 ? -10.501 -15.929 5.169 1.00 97.50 196 THR A N 1
ATOM 1525 C CA . THR A 1 196 ? -9.734 -15.009 5.995 1.00 97.50 196 THR A CA 1
ATOM 1526 C C . THR A 1 196 ? -10.530 -13.735 6.225 1.00 97.50 196 THR A C 1
ATOM 1528 O O . THR A 1 196 ? -10.584 -13.270 7.362 1.00 97.50 196 THR A O 1
ATOM 1531 N N . VAL A 1 197 ? -11.158 -13.186 5.186 1.00 98.31 197 VAL A N 1
ATOM 1532 C CA . VAL A 1 197 ? -11.979 -11.971 5.280 1.00 98.31 197 VAL A CA 1
ATOM 1533 C C . VAL A 1 197 ? -13.252 -12.220 6.085 1.00 98.31 197 VAL A C 1
ATOM 1535 O O . VAL A 1 197 ? -13.551 -11.435 6.983 1.00 98.31 197 VAL A O 1
ATOM 1538 N N . ASP A 1 198 ? -13.925 -13.347 5.871 1.00 98.31 198 ASP A N 1
ATOM 1539 C CA . ASP A 1 198 ? -15.069 -13.782 6.676 1.00 98.31 198 ASP A CA 1
ATOM 1540 C C . ASP A 1 198 ? -14.690 -13.867 8.149 1.00 98.31 198 ASP A C 1
ATOM 1542 O O . ASP A 1 198 ? -15.404 -13.352 9.010 1.00 98.31 198 ASP A O 1
ATOM 1546 N N . TRP A 1 199 ? -13.520 -14.451 8.446 1.00 98.25 199 TRP A N 1
ATOM 1547 C CA . TRP A 1 199 ? -13.000 -14.437 9.801 1.00 98.25 199 TRP A CA 1
ATOM 1548 C C . TRP A 1 199 ? -12.810 -13.000 10.269 1.00 98.25 199 TRP A C 1
ATOM 1550 O O . TRP A 1 199 ? -13.438 -12.661 11.259 1.00 98.25 199 TRP A O 1
ATOM 1560 N N . ILE A 1 200 ? -12.042 -12.146 9.575 1.00 98.44 200 ILE A N 1
ATOM 1561 C CA . ILE A 1 200 ? -11.787 -10.740 9.963 1.00 98.44 200 ILE A CA 1
ATOM 1562 C C . ILE A 1 200 ? -13.083 -10.017 10.348 1.00 98.44 200 ILE A C 1
ATOM 1564 O O . ILE A 1 200 ? -13.105 -9.344 11.382 1.00 98.44 200 ILE A O 1
ATOM 1568 N N . LEU A 1 201 ? -14.137 -10.186 9.546 1.00 98.31 201 LEU A N 1
ATOM 1569 C CA . LEU A 1 201 ? -15.395 -9.455 9.660 1.00 98.31 201 LEU A CA 1
ATOM 1570 C C . LEU A 1 201 ? -16.431 -10.091 10.602 1.00 98.31 201 LEU A C 1
ATOM 1572 O O . LEU A 1 201 ? -17.443 -9.461 10.915 1.00 98.31 201 LEU A O 1
ATOM 1576 N N . GLU A 1 202 ? -16.196 -11.312 11.081 1.00 97.69 202 GLU A N 1
ATOM 1577 C CA . GLU A 1 202 ? -17.114 -12.039 11.967 1.00 97.69 202 GLU A CA 1
ATOM 1578 C C . GLU A 1 202 ? -17.577 -11.235 13.208 1.00 97.69 202 GLU A C 1
ATOM 1580 O O . GLU A 1 202 ? -18.766 -11.321 13.528 1.00 97.69 202 GLU A O 1
ATOM 1585 N N . PRO A 1 203 ? -16.743 -10.399 13.870 1.00 97.50 203 PRO A N 1
ATOM 1586 C CA . PRO A 1 203 ? -17.181 -9.655 15.054 1.00 97.50 203 PRO A CA 1
ATOM 1587 C C . PRO A 1 203 ? -18.152 -8.500 14.766 1.00 97.50 203 PRO A C 1
ATOM 1589 O O . PRO A 1 203 ? -18.723 -7.937 15.703 1.00 97.50 203 PRO A O 1
ATOM 1592 N N . PHE A 1 204 ? -18.313 -8.097 13.502 1.00 97.50 204 PHE A N 1
ATOM 1593 C CA . PHE A 1 204 ? -19.212 -7.009 13.118 1.00 97.50 204 PHE A CA 1
ATOM 1594 C C . PHE A 1 204 ? -20.654 -7.495 12.941 1.00 97.50 204 PHE A C 1
ATOM 1596 O O . PHE A 1 204 ? -20.907 -8.669 12.679 1.00 97.50 204 PHE A O 1
ATOM 1603 N N . ALA A 1 205 ? -21.615 -6.579 13.064 1.00 96.75 205 ALA A N 1
ATOM 1604 C CA . ALA A 1 205 ? -23.012 -6.871 12.748 1.00 96.75 205 ALA A CA 1
ATOM 1605 C C . ALA A 1 205 ? -23.201 -7.119 11.239 1.00 96.75 205 ALA A C 1
ATOM 1607 O O . ALA A 1 205 ? -22.435 -6.599 10.430 1.00 96.75 205 ALA A O 1
ATOM 1608 N N . ASP A 1 206 ? -24.244 -7.861 10.854 1.00 96.69 206 ASP A N 1
ATOM 1609 C CA . ASP A 1 206 ? -24.540 -8.159 9.443 1.00 96.69 206 ASP A CA 1
ATOM 1610 C C . ASP A 1 206 ? -24.661 -6.904 8.574 1.00 96.69 206 ASP A C 1
ATOM 1612 O O . ASP A 1 206 ? -24.080 -6.857 7.491 1.00 96.69 206 ASP A O 1
ATOM 1616 N N . ASP A 1 207 ? -25.337 -5.867 9.074 1.00 97.00 207 ASP A N 1
ATOM 1617 C CA . ASP A 1 207 ? -25.493 -4.597 8.359 1.00 97.00 207 ASP A CA 1
ATOM 1618 C C . ASP A 1 207 ? -24.138 -3.914 8.109 1.00 97.00 207 ASP A C 1
ATOM 1620 O O . ASP A 1 207 ? -23.875 -3.427 7.009 1.00 97.00 207 ASP A O 1
ATOM 1624 N N . ASP A 1 208 ? -23.247 -3.939 9.107 1.00 97.69 208 ASP A N 1
ATOM 1625 C CA . ASP A 1 208 ? -21.890 -3.404 8.989 1.00 97.69 208 ASP A CA 1
ATOM 1626 C C . ASP A 1 208 ? -21.069 -4.210 7.984 1.00 97.69 208 ASP A C 1
ATOM 1628 O O . ASP A 1 208 ? -20.400 -3.622 7.140 1.00 97.69 208 ASP A O 1
ATOM 1632 N N . ARG A 1 209 ? -21.146 -5.547 8.026 1.00 97.81 209 ARG A N 1
ATOM 1633 C CA . ARG A 1 209 ? -20.459 -6.422 7.062 1.00 97.81 209 ARG A CA 1
ATOM 1634 C C . ARG A 1 209 ? -20.923 -6.156 5.635 1.00 97.81 209 ARG A C 1
ATOM 1636 O O . ARG A 1 209 ? -20.095 -5.972 4.743 1.00 97.81 209 ARG A O 1
ATOM 1643 N N . HIS A 1 210 ? -22.236 -6.122 5.423 1.00 97.19 210 HIS A N 1
ATOM 1644 C CA . HIS A 1 210 ? -22.831 -5.906 4.108 1.00 97.19 210 HIS A CA 1
ATOM 1645 C C . HIS A 1 210 ? -22.450 -4.537 3.545 1.00 97.19 210 HIS A C 1
ATOM 1647 O O . HIS A 1 210 ? -22.049 -4.422 2.389 1.00 97.19 210 HIS A O 1
ATOM 1653 N N . ARG A 1 211 ? -22.515 -3.494 4.377 1.00 97.44 211 ARG A N 1
ATOM 1654 C CA . ARG A 1 211 ? -22.139 -2.148 3.958 1.00 97.44 211 ARG A CA 1
ATOM 1655 C C . ARG A 1 211 ? -20.642 -2.034 3.710 1.00 97.44 211 ARG A C 1
ATOM 1657 O O . ARG A 1 211 ? -20.254 -1.523 2.668 1.00 97.44 211 ARG A O 1
ATOM 1664 N N . PHE A 1 212 ? -19.804 -2.532 4.615 1.00 98.00 212 PHE A N 1
ATOM 1665 C CA . PHE A 1 212 ? -18.346 -2.440 4.506 1.00 98.00 212 PHE A CA 1
ATOM 1666 C C . PHE A 1 212 ? -17.795 -3.111 3.241 1.00 98.00 212 PHE A C 1
ATOM 1668 O O . PHE A 1 212 ? -16.816 -2.636 2.679 1.00 98.00 212 PHE A O 1
ATOM 1675 N N . THR A 1 213 ? -18.459 -4.165 2.766 1.00 97.50 213 THR A N 1
ATOM 1676 C CA . THR A 1 213 ? -18.089 -4.923 1.558 1.00 97.50 213 THR A CA 1
ATOM 1677 C C . THR A 1 213 ? -18.786 -4.429 0.280 1.00 97.50 213 THR A C 1
ATOM 1679 O O . THR A 1 213 ? -18.743 -5.092 -0.755 1.00 97.50 213 THR A O 1
ATOM 1682 N N . SER A 1 214 ? -19.441 -3.264 0.321 1.00 97.06 214 SER A N 1
ATOM 1683 C CA . SER A 1 214 ? -20.139 -2.697 -0.840 1.00 97.06 214 SER A CA 1
ATOM 1684 C C . SER A 1 214 ? -19.220 -1.905 -1.781 1.00 97.06 214 SER A C 1
ATOM 1686 O O . SER A 1 214 ? -18.134 -1.446 -1.407 1.00 97.06 214 SER A O 1
ATOM 1688 N N . MET A 1 215 ? -19.676 -1.754 -3.027 1.00 96.69 215 MET A N 1
ATOM 1689 C CA . MET A 1 215 ? -18.940 -1.129 -4.127 1.00 96.69 215 MET A CA 1
ATOM 1690 C C . MET A 1 215 ? -19.741 -0.009 -4.795 1.00 96.69 215 MET A C 1
ATOM 1692 O O . MET A 1 215 ? -20.970 0.025 -4.706 1.00 96.69 215 MET A O 1
ATOM 1696 N N . ASP A 1 216 ? -19.039 0.887 -5.487 1.00 94.75 216 ASP A N 1
ATOM 1697 C CA . ASP A 1 216 ? -19.638 1.839 -6.421 1.00 94.75 216 ASP A CA 1
ATOM 1698 C C . ASP A 1 216 ? -20.046 1.173 -7.754 1.00 94.75 216 ASP A C 1
ATOM 1700 O O . ASP A 1 216 ? -19.898 -0.034 -7.958 1.00 94.75 216 ASP A O 1
ATOM 1704 N N . ALA A 1 217 ? -20.580 1.973 -8.683 1.00 90.25 217 ALA A N 1
ATOM 1705 C CA . ALA A 1 217 ? -21.022 1.498 -9.996 1.00 90.25 217 ALA A CA 1
ATOM 1706 C C . ALA A 1 217 ? -19.883 0.917 -10.861 1.00 90.25 217 ALA A C 1
ATOM 1708 O O . ALA A 1 217 ? -20.140 0.068 -11.720 1.00 90.25 217 ALA A O 1
ATOM 1709 N N . ASP A 1 218 ? -18.641 1.337 -10.607 1.00 88.81 218 ASP A N 1
ATOM 1710 C CA . ASP A 1 218 ? -17.434 0.890 -11.305 1.00 88.81 218 ASP A CA 1
ATOM 1711 C C . ASP A 1 218 ? -16.769 -0.313 -10.601 1.00 88.81 218 ASP A C 1
ATOM 1713 O O . ASP A 1 218 ? -15.667 -0.725 -10.978 1.00 88.81 218 ASP A O 1
ATOM 1717 N N . GLY A 1 219 ? -17.413 -0.883 -9.575 1.00 90.06 219 GLY A N 1
ATOM 1718 C CA . GLY A 1 219 ? -16.901 -2.025 -8.819 1.00 90.06 219 GLY A CA 1
ATOM 1719 C C . GLY A 1 219 ? -15.745 -1.677 -7.882 1.00 90.06 219 GLY A C 1
ATOM 1720 O O . GLY A 1 219 ? -14.933 -2.546 -7.560 1.00 90.06 219 GLY A O 1
ATOM 1721 N N . ARG A 1 220 ? -15.614 -0.412 -7.462 1.00 93.38 220 ARG A N 1
ATOM 1722 C CA . ARG A 1 220 ? -14.609 -0.008 -6.470 1.00 93.38 220 ARG A CA 1
ATOM 1723 C C . ARG A 1 220 ? -15.183 -0.088 -5.059 1.00 93.38 220 ARG A C 1
ATOM 1725 O O . ARG A 1 220 ? -16.296 0.388 -4.845 1.00 93.38 220 ARG A O 1
ATOM 1732 N N . PRO A 1 221 ? -14.431 -0.617 -4.080 1.00 95.56 221 PRO A N 1
ATOM 1733 C CA . PRO A 1 221 ? -14.857 -0.624 -2.685 1.00 95.56 221 PRO A CA 1
ATOM 1734 C C . PRO A 1 221 ? -15.129 0.784 -2.158 1.00 95.56 221 PRO A C 1
ATOM 1736 O O . PRO A 1 221 ? -14.338 1.700 -2.391 1.00 95.56 221 PRO A O 1
ATOM 1739 N N . LEU A 1 222 ? -16.218 0.935 -1.405 1.00 96.31 222 LEU A N 1
ATOM 1740 C CA . LEU A 1 222 ? -16.636 2.229 -0.858 1.00 96.31 222 LEU A CA 1
ATOM 1741 C C . LEU A 1 222 ? -15.984 2.570 0.486 1.00 96.31 222 LEU A C 1
ATOM 1743 O O . LEU A 1 222 ? -15.874 3.745 0.833 1.00 96.31 222 LEU A O 1
ATOM 1747 N N . PHE A 1 223 ? -15.576 1.562 1.259 1.00 97.38 223 PHE A N 1
ATOM 1748 C CA . PHE A 1 223 ? -15.214 1.741 2.663 1.00 97.38 223 PHE A CA 1
ATOM 1749 C C . PHE A 1 223 ? -13.855 1.139 3.010 1.00 97.38 223 PHE A C 1
ATOM 1751 O O . PHE A 1 223 ? -13.379 0.194 2.385 1.00 97.38 223 PHE A O 1
ATOM 1758 N N . LYS A 1 224 ? -13.250 1.702 4.057 1.00 96.81 224 LYS A N 1
ATOM 1759 C CA . LYS A 1 224 ? -11.990 1.266 4.662 1.00 96.81 224 LYS A CA 1
ATOM 1760 C C . LYS A 1 224 ? -12.115 1.327 6.183 1.00 96.81 224 LYS A C 1
ATOM 1762 O O . LYS A 1 224 ? -12.906 2.108 6.714 1.00 96.81 224 LYS A O 1
ATOM 1767 N N . SER A 1 225 ? -11.368 0.485 6.890 1.00 98.25 225 SER A N 1
ATOM 1768 C CA . SER A 1 225 ? -11.358 0.511 8.355 1.00 98.25 225 SER A CA 1
ATOM 1769 C C . SER A 1 225 ? -10.641 1.758 8.882 1.00 98.25 225 SER A C 1
ATOM 1771 O O . SER A 1 225 ? -9.863 2.394 8.165 1.00 98.25 225 SER A O 1
ATOM 1773 N N . PHE A 1 226 ? -10.865 2.099 10.150 1.00 98.12 226 PHE A N 1
ATOM 1774 C CA . PHE A 1 226 ? -10.226 3.242 10.796 1.00 98.12 226 PHE A CA 1
ATOM 1775 C C . PHE A 1 226 ? -8.699 3.145 10.722 1.00 98.12 226 PHE A C 1
ATOM 1777 O O . PHE A 1 226 ? -8.027 4.069 10.265 1.00 98.12 226 PHE A O 1
ATOM 1784 N N . ASP A 1 227 ? -8.150 1.987 11.076 1.00 98.44 227 ASP A N 1
ATOM 1785 C CA . ASP A 1 227 ? -6.707 1.759 11.052 1.00 98.44 227 ASP A CA 1
ATOM 1786 C C . ASP A 1 227 ? -6.158 1.818 9.608 1.00 98.44 227 ASP A C 1
ATOM 1788 O O . ASP A 1 227 ? -5.114 2.429 9.366 1.00 98.44 227 ASP A O 1
ATOM 1792 N N . CYS A 1 228 ? -6.901 1.274 8.631 1.00 98.75 228 CYS A N 1
ATOM 1793 C CA . CYS A 1 228 ? -6.555 1.367 7.210 1.00 98.75 228 CYS A CA 1
ATOM 1794 C C . CYS A 1 228 ? -6.545 2.817 6.718 1.00 98.75 228 CYS A C 1
ATOM 1796 O O . CYS A 1 228 ? -5.651 3.189 5.968 1.00 98.75 228 CYS A O 1
ATOM 1798 N N . SER A 1 229 ? -7.505 3.648 7.132 1.00 98.69 229 SER A N 1
ATOM 1799 C CA . SER A 1 229 ? -7.578 5.051 6.701 1.00 98.69 229 SER A CA 1
ATOM 1800 C C . SER A 1 229 ? -6.387 5.890 7.171 1.00 98.69 229 SER A C 1
ATOM 1802 O O . SER A 1 229 ? -5.947 6.778 6.449 1.00 98.69 229 SER A O 1
ATOM 1804 N N . ILE A 1 230 ? -5.814 5.579 8.341 1.00 98.75 230 ILE A N 1
ATOM 1805 C CA . ILE A 1 230 ? -4.591 6.234 8.829 1.00 98.75 230 ILE A CA 1
ATOM 1806 C C . ILE A 1 230 ? -3.401 5.856 7.945 1.00 98.75 230 ILE A C 1
ATOM 1808 O O . ILE A 1 230 ? -2.640 6.737 7.546 1.00 98.75 230 ILE A O 1
ATOM 1812 N N . MET A 1 231 ? -3.247 4.564 7.636 1.00 98.75 231 MET A N 1
ATOM 1813 C CA . MET A 1 231 ? -2.198 4.089 6.730 1.00 98.75 231 MET A CA 1
ATOM 1814 C C . MET A 1 231 ? -2.363 4.686 5.329 1.00 98.75 231 MET A C 1
ATOM 1816 O O . MET A 1 231 ? -1.389 5.169 4.770 1.00 98.75 231 MET A O 1
ATOM 1820 N N . ASP A 1 232 ? -3.588 4.731 4.808 1.00 98.25 232 ASP A N 1
ATOM 1821 C CA . ASP A 1 232 ? -3.897 5.249 3.473 1.00 98.25 232 ASP A CA 1
ATOM 1822 C C . ASP A 1 232 ? -3.595 6.751 3.358 1.00 98.25 232 ASP A C 1
ATOM 1824 O O . ASP A 1 232 ? -2.952 7.182 2.408 1.00 98.25 232 ASP A O 1
ATOM 1828 N N . CYS A 1 233 ? -3.957 7.551 4.370 1.00 98.38 233 CYS A N 1
ATOM 1829 C CA . CYS A 1 233 ? -3.535 8.952 4.432 1.00 98.38 233 CYS A CA 1
ATOM 1830 C C . CYS A 1 233 ? -2.011 9.096 4.516 1.00 98.38 233 CYS A C 1
ATOM 1832 O O . CYS A 1 233 ? -1.455 10.013 3.918 1.00 98.38 233 CYS A O 1
ATOM 1834 N N . ALA A 1 234 ? -1.330 8.231 5.270 1.00 98.75 234 ALA A N 1
ATOM 1835 C CA . ALA A 1 234 ? 0.124 8.284 5.374 1.00 98.75 234 ALA A CA 1
ATOM 1836 C C . ALA A 1 234 ? 0.816 7.938 4.046 1.00 98.75 234 ALA A C 1
ATOM 1838 O O . ALA A 1 234 ? 1.797 8.592 3.694 1.00 98.75 234 ALA A O 1
ATOM 1839 N N . ASP A 1 235 ? 0.293 6.947 3.322 1.00 98.19 235 ASP A N 1
ATOM 1840 C CA . ASP A 1 235 ? 0.765 6.525 2.001 1.00 98.19 235 ASP A CA 1
ATOM 1841 C C . ASP A 1 235 ? 0.566 7.638 0.961 1.00 98.19 235 ASP A C 1
ATOM 1843 O O . ASP A 1 235 ? 1.525 8.033 0.298 1.00 98.19 235 ASP A O 1
ATOM 1847 N N . ASP A 1 236 ? -0.624 8.250 0.919 1.00 97.69 236 ASP A N 1
ATOM 1848 C CA . ASP A 1 236 ? -0.921 9.396 0.047 1.00 97.69 236 ASP A CA 1
ATOM 1849 C C . ASP A 1 236 ? 0.028 10.583 0.309 1.00 97.69 236 ASP A C 1
ATOM 1851 O O . ASP A 1 236 ? 0.561 11.175 -0.629 1.00 97.69 236 ASP A O 1
ATOM 1855 N N . ILE A 1 237 ? 0.290 10.927 1.579 1.00 98.44 237 ILE A N 1
ATOM 1856 C CA . ILE A 1 237 ? 1.208 12.024 1.941 1.00 98.44 237 ILE A CA 1
ATOM 1857 C C . ILE A 1 237 ? 2.648 11.694 1.534 1.00 98.44 237 ILE A C 1
ATOM 1859 O O . ILE A 1 237 ? 3.350 12.561 1.003 1.00 98.44 237 ILE A O 1
ATOM 1863 N N . ALA A 1 238 ? 3.100 10.462 1.785 1.00 96.25 238 ALA A N 1
ATOM 1864 C CA . ALA A 1 238 ? 4.432 10.015 1.391 1.00 96.25 238 ALA A CA 1
ATOM 1865 C C . ALA A 1 238 ? 4.595 10.098 -0.130 1.00 96.25 238 ALA A C 1
ATOM 1867 O O . ALA A 1 238 ? 5.537 10.726 -0.608 1.00 96.25 238 ALA A O 1
ATOM 1868 N N . TYR A 1 239 ? 3.639 9.560 -0.886 1.00 93.38 239 TYR A N 1
ATOM 1869 C CA . TYR A 1 239 ? 3.641 9.612 -2.344 1.00 93.38 239 TYR A CA 1
ATOM 1870 C C . TYR A 1 239 ? 3.625 11.062 -2.858 1.00 93.38 239 TYR A C 1
ATOM 1872 O O . TYR A 1 239 ? 4.420 11.429 -3.720 1.00 93.38 239 TYR A O 1
ATOM 1880 N N . ALA A 1 240 ? 2.776 11.930 -2.300 1.00 95.12 240 ALA A N 1
ATOM 1881 C CA . ALA A 1 240 ? 2.680 13.328 -2.722 1.00 95.12 240 ALA A CA 1
ATOM 1882 C C . ALA A 1 240 ? 3.989 14.107 -2.531 1.00 95.12 240 ALA A C 1
ATOM 1884 O O . ALA A 1 240 ? 4.365 14.912 -3.385 1.00 95.12 240 ALA A O 1
ATOM 1885 N N . VAL A 1 241 ? 4.681 13.896 -1.411 1.00 95.50 241 VAL A N 1
ATOM 1886 C CA . VAL A 1 241 ? 5.817 14.740 -1.024 1.00 95.50 241 VAL A CA 1
ATOM 1887 C C . VAL A 1 241 ? 7.165 14.100 -1.354 1.00 95.50 241 VAL A C 1
ATOM 1889 O O . VAL A 1 241 ? 8.047 14.762 -1.903 1.00 95.50 241 VAL A O 1
ATOM 1892 N N . HIS A 1 242 ? 7.359 12.827 -1.024 1.00 92.19 242 HIS A N 1
ATOM 1893 C CA . HIS A 1 242 ? 8.656 12.168 -1.158 1.00 92.19 242 HIS A CA 1
ATOM 1894 C C . HIS A 1 242 ? 8.968 11.778 -2.604 1.00 92.19 242 HIS A C 1
ATOM 1896 O O . HIS A 1 242 ? 10.105 11.976 -3.041 1.00 92.19 242 HIS A O 1
ATOM 1902 N N . ASP A 1 243 ? 7.979 11.324 -3.381 1.00 89.69 243 ASP A N 1
ATOM 1903 C CA . ASP A 1 243 ? 8.204 11.039 -4.804 1.00 89.69 243 ASP A CA 1
ATOM 1904 C C . ASP A 1 243 ? 8.510 12.335 -5.575 1.00 89.69 243 ASP A C 1
ATOM 1906 O O . ASP A 1 243 ? 9.364 12.350 -6.467 1.00 89.69 243 ASP A O 1
ATOM 1910 N N . LEU A 1 244 ? 7.888 13.453 -5.179 1.00 92.94 244 LEU A N 1
ATOM 1911 C CA . LEU A 1 244 ? 8.229 14.780 -5.690 1.00 92.94 244 LEU A CA 1
ATOM 1912 C C . LEU A 1 244 ? 9.664 15.181 -5.312 1.00 92.94 244 LEU A C 1
ATOM 1914 O O . LEU A 1 244 ? 10.411 15.670 -6.163 1.00 92.94 244 LEU A O 1
ATOM 1918 N N . GLU A 1 245 ? 10.080 14.961 -4.060 1.00 93.50 245 GLU A N 1
ATOM 1919 C CA . GLU A 1 245 ? 11.460 15.216 -3.625 1.00 93.50 245 GLU A CA 1
ATOM 1920 C C . GLU A 1 245 ? 12.468 14.444 -4.484 1.00 93.50 245 GLU A C 1
ATOM 1922 O O . GLU A 1 245 ? 13.475 15.013 -4.921 1.00 93.50 245 GLU A O 1
ATOM 1927 N N . ASP A 1 246 ? 12.190 13.166 -4.742 1.00 89.25 246 ASP A N 1
ATOM 1928 C CA . ASP A 1 246 ? 13.029 12.293 -5.556 1.00 89.25 246 ASP A CA 1
ATOM 1929 C C . ASP A 1 246 ? 13.092 12.744 -7.015 1.00 89.25 246 ASP A C 1
ATOM 1931 O O . ASP A 1 246 ? 14.176 12.751 -7.612 1.00 89.25 246 ASP A O 1
ATOM 1935 N N . ALA A 1 247 ? 11.956 13.153 -7.579 1.00 90.50 247 ALA A N 1
ATOM 1936 C CA . ALA A 1 247 ? 11.869 13.674 -8.936 1.00 90.50 247 ALA A CA 1
ATOM 1937 C C . ALA A 1 247 ? 12.695 14.957 -9.108 1.00 90.50 247 ALA A C 1
ATOM 1939 O O . ALA A 1 247 ? 13.456 15.089 -10.074 1.00 90.50 247 ALA A O 1
ATOM 1940 N N . ILE A 1 248 ? 12.593 15.886 -8.152 1.00 92.56 248 ILE A N 1
ATOM 1941 C CA . ILE A 1 248 ? 13.362 17.137 -8.152 1.00 92.56 248 ILE A CA 1
ATOM 1942 C C . ILE A 1 248 ? 14.848 16.848 -7.929 1.00 92.56 248 ILE A C 1
ATOM 1944 O O . ILE A 1 248 ? 15.702 17.360 -8.656 1.00 92.56 248 ILE A O 1
ATOM 1948 N N . GLY A 1 249 ? 15.180 16.000 -6.951 1.00 89.19 249 GLY A N 1
ATOM 1949 C CA . GLY A 1 249 ? 16.558 15.625 -6.627 1.00 89.19 249 GLY A CA 1
ATOM 1950 C C . GLY A 1 249 ? 17.305 15.011 -7.814 1.00 89.19 249 GLY A C 1
ATOM 1951 O O . GLY A 1 249 ? 18.505 15.243 -7.970 1.00 89.19 249 GLY A O 1
ATOM 1952 N N . ARG A 1 250 ? 16.583 14.297 -8.686 1.00 85.56 250 ARG A N 1
ATOM 1953 C CA . ARG A 1 250 ? 17.095 13.697 -9.930 1.00 85.56 250 ARG A CA 1
ATOM 1954 C C . ARG A 1 250 ? 17.008 14.601 -11.153 1.00 85.56 250 ARG A C 1
ATOM 1956 O O . ARG A 1 250 ? 17.450 14.194 -12.222 1.00 85.56 250 ARG A O 1
ATOM 1963 N N . ARG A 1 251 ? 16.473 15.817 -11.013 1.00 88.62 251 ARG A N 1
ATOM 1964 C CA . ARG A 1 251 ? 16.249 16.757 -12.126 1.00 88.62 251 ARG A CA 1
ATOM 1965 C C . ARG A 1 251 ? 15.334 16.188 -13.217 1.00 88.62 251 ARG A C 1
ATOM 1967 O O . ARG A 1 251 ? 15.458 16.563 -14.378 1.00 88.62 251 ARG A O 1
ATOM 1974 N N . MET A 1 252 ? 14.431 15.280 -12.847 1.00 88.75 252 MET A N 1
ATOM 1975 C CA . MET A 1 252 ? 13.397 14.767 -13.756 1.00 88.75 252 MET A CA 1
ATOM 1976 C C . MET A 1 252 ? 12.311 15.807 -13.997 1.00 88.75 252 MET A C 1
ATOM 1978 O O . MET A 1 252 ? 11.693 15.838 -15.056 1.00 88.75 252 MET A O 1
ATOM 1982 N N . VAL A 1 253 ? 12.106 16.659 -12.996 1.00 93.19 253 VAL A N 1
ATOM 1983 C CA . VAL A 1 253 ? 11.225 17.812 -13.068 1.00 93.19 253 VAL A CA 1
ATOM 1984 C C . VAL A 1 253 ? 12.023 19.081 -12.823 1.00 93.19 253 VAL A C 1
ATOM 1986 O O . VAL A 1 253 ? 12.967 19.100 -12.026 1.00 93.19 253 VAL A O 1
ATOM 1989 N N . ILE A 1 254 ? 11.642 20.143 -13.521 1.00 94.25 254 ILE A N 1
ATOM 1990 C CA . ILE A 1 254 ? 12.239 21.473 -13.387 1.00 94.25 254 ILE A CA 1
ATOM 1991 C C . ILE A 1 254 ? 11.200 22.479 -12.900 1.00 94.25 254 ILE A C 1
ATOM 1993 O O . ILE A 1 254 ? 9.996 22.257 -13.033 1.00 94.25 254 ILE A O 1
ATOM 1997 N N . ARG A 1 255 ? 11.683 23.605 -12.363 1.00 95.19 255 ARG A N 1
ATOM 1998 C CA . ARG A 1 255 ? 10.838 24.670 -11.816 1.00 95.19 255 ARG A CA 1
ATOM 1999 C C . ARG A 1 255 ? 9.762 25.113 -12.805 1.00 95.19 255 ARG A C 1
ATOM 2001 O O . ARG A 1 255 ? 8.600 25.129 -12.434 1.00 95.19 255 ARG A O 1
ATOM 2008 N N . ASP A 1 256 ? 10.137 25.380 -14.053 1.00 95.44 256 ASP A N 1
ATOM 2009 C CA . ASP A 1 256 ? 9.218 25.881 -15.082 1.00 95.44 256 ASP A CA 1
ATOM 2010 C C . ASP A 1 256 ? 8.035 24.933 -15.330 1.00 95.44 256 ASP A C 1
ATOM 2012 O O . ASP A 1 256 ? 6.923 25.380 -15.586 1.00 95.44 256 ASP A O 1
ATOM 2016 N N . GLN A 1 257 ? 8.246 23.614 -15.221 1.00 95.25 257 GLN A N 1
ATOM 2017 C CA . GLN A 1 257 ? 7.160 22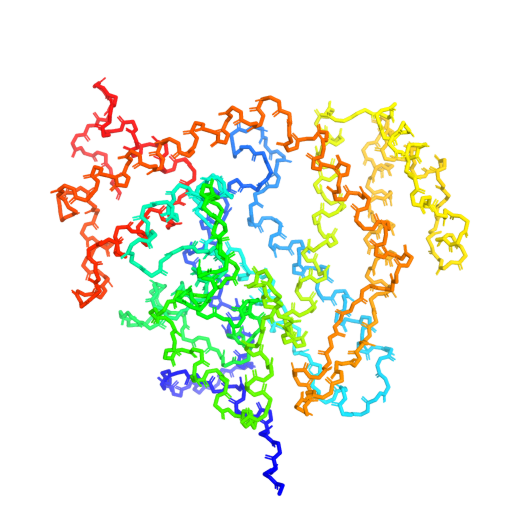.638 -15.348 1.00 95.25 257 GLN A CA 1
ATOM 2018 C C . GLN A 1 257 ? 6.201 22.712 -14.162 1.00 95.25 257 GLN A C 1
ATOM 2020 O O . GLN A 1 257 ? 4.994 22.603 -14.350 1.00 95.25 257 GLN A O 1
ATOM 2025 N N . PHE A 1 258 ? 6.732 22.876 -12.949 1.00 94.94 258 PHE A N 1
ATOM 2026 C CA . PHE A 1 258 ? 5.927 22.995 -11.735 1.00 94.94 258 PHE A CA 1
ATOM 2027 C C . PHE A 1 258 ? 5.155 24.315 -11.701 1.00 94.94 258 PHE A C 1
ATOM 2029 O O . PHE A 1 258 ? 3.973 24.324 -11.378 1.00 94.94 258 PHE A O 1
ATOM 2036 N N . GLU A 1 259 ? 5.796 25.410 -12.108 1.00 93.00 259 GLU A N 1
ATOM 2037 C CA . GLU A 1 259 ? 5.183 26.733 -12.232 1.00 93.00 259 GLU A CA 1
ATOM 2038 C C . GLU A 1 259 ? 4.051 26.719 -13.267 1.00 93.00 259 GLU A C 1
ATOM 2040 O O . GLU A 1 259 ? 2.924 27.086 -12.944 1.00 93.00 259 GLU A O 1
ATOM 2045 N N . ALA A 1 260 ? 4.303 26.161 -14.456 1.00 93.12 260 ALA A N 1
ATOM 2046 C CA . ALA A 1 260 ? 3.276 25.996 -15.481 1.00 93.12 260 ALA A CA 1
ATOM 2047 C C . ALA A 1 260 ? 2.129 25.074 -15.036 1.00 93.12 260 ALA A C 1
ATOM 2049 O O . ALA A 1 260 ? 0.983 25.302 -15.411 1.00 93.12 260 ALA A O 1
ATOM 2050 N N . ALA A 1 261 ? 2.414 24.032 -14.248 1.00 92.69 261 ALA A N 1
ATOM 2051 C CA . ALA A 1 261 ? 1.378 23.155 -13.710 1.00 92.69 261 ALA A CA 1
ATOM 2052 C C . ALA A 1 261 ? 0.500 23.865 -12.673 1.00 92.69 261 ALA A C 1
ATOM 2054 O O . ALA A 1 261 ? -0.701 23.625 -12.667 1.00 92.69 261 ALA A O 1
ATOM 2055 N N . LEU A 1 262 ? 1.082 24.732 -11.838 1.00 90.88 262 LEU A N 1
ATOM 2056 C CA . LEU A 1 262 ? 0.338 25.580 -10.903 1.00 90.88 262 LEU A CA 1
ATOM 2057 C C . LEU A 1 262 ? -0.518 26.626 -11.629 1.00 90.88 262 LEU A C 1
ATOM 2059 O O . LEU A 1 262 ? -1.622 26.913 -11.186 1.00 90.88 262 LEU A O 1
ATOM 2063 N N . ASP A 1 263 ? -0.023 27.196 -12.731 1.00 88.81 263 ASP A N 1
ATOM 2064 C CA . ASP A 1 263 ? -0.772 28.188 -13.518 1.00 88.81 263 ASP A CA 1
ATOM 2065 C C . ASP A 1 263 ? -1.907 27.574 -14.346 1.00 88.81 263 ASP A C 1
ATOM 2067 O O . ASP A 1 263 ? -2.897 28.246 -14.625 1.00 88.81 263 ASP A O 1
ATOM 2071 N N . ALA A 1 264 ? -1.757 26.314 -14.756 1.00 86.50 264 ALA A N 1
ATOM 2072 C CA . ALA A 1 264 ? -2.747 25.574 -15.537 1.00 86.50 264 ALA A CA 1
ATOM 2073 C C . ALA A 1 264 ? -3.765 24.805 -14.674 1.00 86.50 264 ALA A C 1
ATOM 2075 O O . ALA A 1 264 ? -4.547 24.025 -15.215 1.00 86.50 264 ALA A O 1
ATOM 2076 N N . ASP A 1 265 ? -3.715 24.950 -13.352 1.00 79.88 265 ASP A N 1
ATOM 2077 C CA . ASP A 1 265 ? -4.623 24.266 -12.439 1.00 79.88 265 ASP A CA 1
ATOM 2078 C C . ASP A 1 265 ? -6.009 24.934 -12.466 1.00 79.88 265 ASP A C 1
ATOM 2080 O O . ASP A 1 265 ? -6.245 25.930 -11.784 1.00 79.88 265 ASP A O 1
ATOM 2084 N N . ASP A 1 266 ? -6.914 24.397 -13.291 1.00 59.88 266 ASP A N 1
ATOM 2085 C CA . ASP A 1 266 ? -8.275 24.920 -13.504 1.00 59.88 266 ASP A CA 1
ATOM 2086 C C . ASP A 1 266 ? -9.133 24.916 -12.218 1.00 59.88 266 ASP A C 1
ATOM 2088 O O . ASP A 1 266 ? -10.045 25.736 -12.085 1.00 59.88 266 ASP A O 1
ATOM 2092 N N . ASP A 1 267 ? -8.826 24.028 -11.262 1.00 63.53 267 ASP A N 1
ATOM 2093 C CA . ASP A 1 267 ? -9.469 23.959 -9.939 1.00 63.53 267 ASP A CA 1
ATOM 2094 C C . ASP A 1 267 ? -8.886 24.981 -8.941 1.00 63.53 267 ASP A C 1
ATOM 2096 O O . ASP A 1 267 ? -9.478 25.232 -7.888 1.00 63.53 267 ASP A O 1
ATOM 2100 N N . GLY A 1 268 ? -7.751 25.594 -9.292 1.00 68.62 268 GLY A N 1
ATOM 2101 C CA . GLY A 1 268 ? -7.097 26.691 -8.594 1.00 68.62 268 GLY A CA 1
ATOM 2102 C C . GLY A 1 268 ? -6.718 26.384 -7.149 1.00 68.62 268 GLY A C 1
ATOM 2103 O O . GLY A 1 268 ? -7.442 26.759 -6.224 1.00 68.62 268 GLY A O 1
ATOM 2104 N N . LEU A 1 269 ? -5.537 25.803 -6.918 1.00 87.81 269 LEU A N 1
ATOM 2105 C CA . LEU A 1 269 ? -4.931 25.793 -5.582 1.00 87.81 269 LEU A CA 1
ATOM 2106 C C . LEU A 1 269 ? -4.852 27.208 -4.976 1.00 87.81 269 LEU A C 1
ATOM 2108 O O . LEU A 1 269 ? -3.988 28.017 -5.325 1.00 87.81 269 LEU A O 1
ATOM 2112 N N . ASP A 1 270 ? -5.714 27.484 -3.995 1.00 90.12 270 ASP A N 1
ATOM 2113 C CA . ASP A 1 270 ? -5.692 28.729 -3.225 1.00 90.12 270 ASP A CA 1
ATOM 2114 C C . ASP A 1 270 ? -4.592 28.673 -2.151 1.00 90.12 270 ASP A C 1
ATOM 2116 O O . ASP A 1 270 ? -4.801 28.272 -1.000 1.00 90.12 270 ASP A O 1
ATOM 2120 N N . PHE A 1 271 ? -3.384 29.095 -2.532 1.00 91.38 271 PHE A N 1
ATOM 2121 C CA . PHE A 1 271 ? -2.248 29.198 -1.614 1.00 91.38 271 PHE A CA 1
ATOM 2122 C C . PHE A 1 271 ? -2.475 30.193 -0.473 1.00 91.38 271 PHE A C 1
ATOM 2124 O O . PHE A 1 271 ? -1.901 30.007 0.605 1.00 91.38 271 PHE A O 1
ATOM 2131 N N . ASP A 1 272 ? -3.330 31.202 -0.650 1.00 90.88 272 ASP A N 1
ATOM 2132 C CA . ASP A 1 272 ? -3.671 32.116 0.436 1.00 90.88 272 ASP A CA 1
ATOM 2133 C C . ASP A 1 272 ? -4.554 31.402 1.467 1.00 90.88 272 ASP A C 1
ATOM 2135 O O . ASP A 1 272 ? -4.346 31.559 2.674 1.00 90.88 272 ASP A O 1
ATOM 2139 N N . ALA A 1 273 ? -5.511 30.577 1.027 1.00 92.50 273 ALA A N 1
ATOM 2140 C CA . ALA A 1 273 ? -6.294 29.716 1.916 1.00 92.50 273 ALA A CA 1
ATOM 2141 C C . ALA A 1 273 ? -5.415 28.688 2.631 1.00 92.50 273 ALA A C 1
ATOM 2143 O O . ALA A 1 273 ? -5.514 28.563 3.853 1.00 92.50 273 ALA A O 1
ATOM 2144 N N . LEU A 1 274 ? -4.513 28.013 1.915 1.00 95.00 274 LEU A N 1
ATOM 2145 C CA . LEU A 1 274 ? -3.574 27.055 2.508 1.00 95.00 274 LEU A CA 1
ATOM 2146 C C . LEU A 1 274 ? -2.676 27.722 3.562 1.00 95.00 274 LEU A C 1
ATOM 2148 O O . LEU A 1 274 ? -2.489 27.182 4.655 1.00 95.00 274 LEU A O 1
ATOM 2152 N N . THR A 1 275 ? -2.179 28.929 3.284 1.00 94.69 275 THR A N 1
ATOM 2153 C CA . THR A 1 275 ? -1.370 29.708 4.235 1.00 94.69 275 THR A CA 1
ATOM 2154 C C . THR A 1 275 ? -2.192 30.115 5.461 1.00 94.69 275 THR A C 1
ATOM 2156 O O . THR A 1 275 ? -1.725 29.960 6.590 1.00 94.69 275 THR A O 1
ATOM 2159 N N . ARG A 1 276 ? -3.447 30.559 5.280 1.00 94.50 276 ARG A N 1
ATOM 2160 C CA . ARG A 1 276 ? -4.377 30.852 6.392 1.00 94.50 276 ARG A CA 1
ATOM 2161 C C . ARG A 1 276 ? -4.692 29.619 7.243 1.00 94.50 276 ARG A C 1
ATOM 2163 O O . ARG A 1 276 ? -4.856 29.761 8.453 1.00 94.50 276 ARG A O 1
ATOM 2170 N N . LEU A 1 277 ? -4.763 28.436 6.633 1.00 94.00 277 LEU A N 1
ATOM 2171 C CA . LEU A 1 277 ? -4.938 27.160 7.337 1.00 94.00 277 LEU A CA 1
ATOM 2172 C C . LEU A 1 277 ? -3.683 26.744 8.122 1.00 94.00 277 LEU A C 1
ATOM 2174 O O . LEU A 1 277 ? -3.783 25.992 9.087 1.00 94.00 277 LEU A O 1
ATOM 2178 N N . GLY A 1 278 ? -2.514 27.283 7.774 1.00 94.31 278 GLY A N 1
ATOM 2179 C CA . GLY A 1 278 ? -1.273 27.080 8.519 1.00 94.31 278 GLY A CA 1
ATOM 2180 C C . GLY A 1 278 ? -0.140 26.454 7.712 1.00 94.31 278 GLY A C 1
ATOM 2181 O O . GLY A 1 278 ? 0.832 25.989 8.312 1.00 94.31 278 GLY A O 1
ATOM 2182 N N . LEU A 1 279 ? -0.224 26.433 6.376 1.00 95.69 279 LEU A N 1
ATOM 2183 C CA . LEU A 1 279 ? 0.945 26.155 5.545 1.00 95.69 279 LEU A CA 1
ATOM 2184 C C . LEU A 1 279 ? 1.955 27.285 5.762 1.00 95.69 279 LEU A C 1
ATOM 2186 O O . LEU A 1 279 ? 1.664 28.454 5.535 1.00 95.69 279 LEU A O 1
ATOM 2190 N N . SER A 1 280 ? 3.156 26.947 6.225 1.00 94.19 280 SER A N 1
ATOM 2191 C CA . SER A 1 280 ? 4.142 27.943 6.667 1.00 94.19 280 SER A CA 1
ATOM 2192 C C . SER A 1 280 ? 4.861 28.673 5.525 1.00 94.19 280 SER A C 1
ATOM 2194 O O . SER A 1 280 ? 5.873 29.329 5.767 1.00 94.19 280 SER A O 1
ATOM 2196 N N . MET A 1 281 ? 4.418 28.496 4.281 1.00 94.31 281 MET A N 1
ATOM 2197 C CA . MET A 1 281 ? 5.029 29.073 3.090 1.00 94.31 281 MET A CA 1
ATOM 2198 C C . MET A 1 281 ? 3.977 29.366 2.030 1.00 94.31 281 MET A C 1
ATOM 2200 O O . MET A 1 281 ? 3.081 28.558 1.798 1.00 94.31 281 MET A O 1
ATOM 2204 N N . ASP A 1 282 ? 4.140 30.505 1.367 1.00 94.12 282 ASP A N 1
ATOM 2205 C CA . ASP A 1 282 ? 3.366 30.860 0.187 1.00 94.12 282 ASP A CA 1
ATOM 2206 C C . ASP A 1 282 ? 3.854 30.098 -1.058 1.00 94.12 282 ASP A C 1
ATOM 2208 O O . ASP A 1 282 ? 4.857 29.369 -1.042 1.00 94.12 282 ASP A O 1
ATOM 2212 N N . ARG A 1 283 ? 3.123 30.288 -2.160 1.00 93.12 283 ARG A N 1
ATOM 2213 C CA . ARG A 1 283 ? 3.416 29.697 -3.468 1.00 93.12 283 ARG A CA 1
ATOM 2214 C C . ARG A 1 283 ? 4.859 29.961 -3.918 1.00 93.12 283 ARG A C 1
ATOM 2216 O O . ARG A 1 283 ? 5.540 29.043 -4.377 1.00 93.12 283 ARG A O 1
ATOM 2223 N N . ASP A 1 284 ? 5.338 31.195 -3.794 1.00 92.94 284 ASP A N 1
ATOM 2224 C CA . ASP A 1 284 ? 6.663 31.596 -4.284 1.00 92.94 284 ASP A CA 1
ATOM 2225 C C . ASP A 1 284 ? 7.793 31.007 -3.438 1.00 92.94 284 ASP A C 1
ATOM 2227 O O . ASP A 1 284 ? 8.798 30.514 -3.965 1.00 92.94 284 ASP A O 1
ATOM 2231 N N . THR A 1 285 ? 7.626 31.009 -2.118 1.00 95.56 285 THR A N 1
ATOM 2232 C CA . THR A 1 285 ? 8.572 30.417 -1.174 1.00 95.56 285 THR A CA 1
ATOM 2233 C C . THR A 1 285 ? 8.652 28.912 -1.357 1.00 95.56 285 THR A C 1
ATOM 2235 O O . THR A 1 285 ? 9.766 28.387 -1.412 1.00 95.56 285 THR A O 1
ATOM 2238 N N . LEU A 1 286 ? 7.515 28.225 -1.510 1.00 95.38 286 LEU A N 1
ATOM 2239 C CA . LEU A 1 286 ? 7.488 26.787 -1.767 1.00 95.38 286 LEU A CA 1
ATOM 2240 C C . LEU A 1 286 ? 8.289 26.445 -3.030 1.00 95.38 286 LEU A C 1
ATOM 2242 O O . LEU A 1 286 ? 9.214 25.634 -2.971 1.00 95.38 286 LEU A O 1
ATOM 2246 N N . GLN A 1 287 ? 7.992 27.106 -4.152 1.00 94.81 287 GLN A N 1
ATOM 2247 C CA . GLN A 1 287 ? 8.689 26.883 -5.424 1.00 94.81 287 GLN A CA 1
ATOM 2248 C C . GLN A 1 287 ? 10.192 27.157 -5.317 1.00 94.81 287 GLN A C 1
ATOM 2250 O O . GLN A 1 287 ? 11.017 26.347 -5.750 1.00 94.81 287 GLN A O 1
ATOM 2255 N N . ARG A 1 288 ? 10.567 28.285 -4.704 1.00 96.31 288 ARG A N 1
ATOM 2256 C CA . ARG A 1 288 ? 11.970 28.671 -4.520 1.00 96.31 288 ARG A CA 1
ATOM 2257 C C . ARG A 1 288 ? 12.742 27.653 -3.682 1.00 96.31 288 ARG A C 1
ATOM 2259 O O . ARG A 1 288 ? 13.885 27.355 -4.017 1.00 96.31 288 ARG A O 1
ATOM 2266 N N . LEU A 1 289 ? 12.151 27.147 -2.600 1.00 97.31 289 LEU A N 1
ATOM 2267 C CA . LEU A 1 289 ? 12.805 26.184 -1.713 1.00 97.31 289 LEU A CA 1
ATOM 2268 C C . LEU A 1 289 ? 12.883 24.790 -2.346 1.00 97.31 289 LEU A C 1
ATOM 2270 O O . LEU A 1 289 ? 13.952 24.179 -2.318 1.00 97.31 289 LEU A O 1
ATOM 2274 N N . LEU A 1 290 ? 11.796 24.310 -2.963 1.00 96.69 290 LEU A N 1
ATOM 2275 C CA . LEU A 1 290 ? 11.752 23.006 -3.634 1.00 96.69 290 LEU A CA 1
ATOM 2276 C C . LEU A 1 290 ? 12.851 22.876 -4.697 1.00 96.69 290 LEU A C 1
ATOM 2278 O O . LEU A 1 290 ? 13.600 21.898 -4.694 1.00 96.69 290 LEU A O 1
ATOM 2282 N N . PHE A 1 291 ? 12.990 23.887 -5.558 1.00 96.81 291 PHE A N 1
ATOM 2283 C CA . PHE A 1 291 ? 13.934 23.893 -6.681 1.00 96.81 291 PHE A CA 1
ATOM 2284 C C . PHE A 1 291 ? 15.251 24.627 -6.383 1.00 96.81 291 PHE A C 1
ATOM 2286 O O . PHE A 1 291 ? 15.998 24.963 -7.304 1.00 96.81 291 PHE A O 1
ATOM 2293 N N . SER A 1 292 ? 15.561 24.875 -5.107 1.00 96.00 292 SER A N 1
ATOM 2294 C CA . SER A 1 292 ? 16.838 25.472 -4.712 1.00 96.00 292 SER A CA 1
ATOM 2295 C C . SER A 1 292 ? 18.018 24.590 -5.132 1.00 96.00 292 SER A C 1
ATOM 2297 O O . SER A 1 292 ? 17.966 23.357 -5.078 1.00 96.00 292 SER A O 1
ATOM 2299 N N . ALA A 1 293 ? 19.134 25.233 -5.486 1.00 92.44 293 ALA A N 1
ATOM 2300 C CA . ALA A 1 293 ? 20.405 24.549 -5.712 1.00 92.44 293 ALA A CA 1
ATOM 2301 C C . ALA A 1 293 ? 20.933 23.864 -4.435 1.00 92.44 293 ALA A C 1
ATOM 2303 O O . ALA A 1 293 ? 21.747 22.941 -4.517 1.00 92.44 293 ALA A O 1
ATOM 2304 N N . TYR A 1 294 ? 20.464 24.290 -3.259 1.00 93.88 294 TYR A N 1
ATOM 2305 C CA . TYR A 1 294 ? 20.863 23.735 -1.976 1.00 93.88 294 TYR A CA 1
ATOM 2306 C C . TYR A 1 294 ? 19.867 22.681 -1.487 1.00 93.88 294 TYR A C 1
ATOM 2308 O O . TYR A 1 294 ? 18.691 22.949 -1.258 1.00 93.88 294 TYR A O 1
ATOM 2316 N N . SER A 1 295 ? 20.351 21.462 -1.242 1.00 90.75 295 SER A N 1
ATOM 2317 C CA . SER A 1 295 ? 19.495 20.346 -0.816 1.00 90.75 295 SER A CA 1
ATOM 2318 C C . SER A 1 295 ? 18.801 20.561 0.533 1.00 90.75 295 SER A C 1
ATOM 2320 O O . SER A 1 295 ? 17.788 19.922 0.795 1.00 90.75 295 SER A O 1
ATOM 2322 N N . HIS A 1 296 ? 19.344 21.409 1.412 1.00 94.50 296 HIS A N 1
ATOM 2323 C CA . HIS A 1 296 ? 18.731 21.682 2.713 1.00 94.50 296 HIS A CA 1
ATOM 2324 C C . HIS A 1 296 ? 17.468 22.547 2.601 1.00 94.50 296 HIS A C 1
ATOM 2326 O O . HIS A 1 296 ? 16.532 22.308 3.355 1.00 94.50 296 HIS A O 1
ATOM 2332 N N . ASP A 1 297 ? 17.402 23.469 1.637 1.00 96.69 297 ASP A N 1
ATOM 2333 C CA . ASP A 1 297 ? 16.202 24.272 1.369 1.00 96.69 297 ASP A CA 1
ATOM 2334 C C . ASP A 1 297 ? 15.048 23.383 0.903 1.00 96.69 297 ASP A C 1
ATOM 2336 O O . ASP A 1 297 ? 13.938 23.462 1.428 1.00 96.69 297 ASP A O 1
ATOM 2340 N N . ARG A 1 298 ? 15.331 22.453 -0.019 1.00 95.56 298 ARG A N 1
ATOM 2341 C CA . ARG A 1 298 ? 14.337 21.469 -0.462 1.00 95.56 298 ARG A CA 1
ATOM 2342 C C . ARG A 1 298 ? 13.837 20.632 0.710 1.00 95.56 298 ARG A C 1
ATOM 2344 O O . ARG A 1 298 ? 12.633 20.487 0.873 1.00 95.56 298 ARG A O 1
ATOM 2351 N N . LYS A 1 299 ? 14.735 20.148 1.575 1.00 94.62 299 LYS A N 1
ATOM 2352 C CA . LYS A 1 299 ? 14.344 19.406 2.786 1.00 94.62 299 LYS A CA 1
ATOM 2353 C C . LYS A 1 299 ? 13.444 20.222 3.716 1.00 94.62 299 LYS A C 1
ATOM 2355 O O . LYS A 1 299 ? 12.550 19.648 4.326 1.00 94.62 299 LYS A O 1
ATOM 2360 N N . GLN A 1 300 ? 13.646 21.537 3.821 1.00 96.38 300 GLN A N 1
ATOM 2361 C CA . GLN A 1 300 ? 12.755 22.407 4.597 1.00 96.38 300 GLN A CA 1
ATOM 2362 C C . GLN A 1 300 ? 11.357 22.491 3.972 1.00 96.38 300 GLN A C 1
ATOM 2364 O O . GLN A 1 300 ? 10.376 22.359 4.700 1.00 96.38 300 GLN A O 1
ATOM 2369 N N . ALA A 1 301 ? 11.256 22.647 2.647 1.00 97.19 301 ALA A N 1
ATOM 2370 C CA . ALA A 1 301 ? 9.970 22.631 1.940 1.00 97.19 301 ALA A CA 1
ATOM 2371 C C . ALA A 1 301 ? 9.220 21.308 2.144 1.00 97.19 301 ALA A C 1
ATOM 2373 O O . ALA A 1 301 ? 8.061 21.301 2.555 1.00 97.19 301 ALA A O 1
ATOM 2374 N N . ILE A 1 302 ? 9.918 20.191 1.937 1.00 96.69 302 ILE A N 1
ATOM 2375 C CA . ILE A 1 302 ? 9.399 18.835 2.134 1.00 96.69 302 ILE A CA 1
ATOM 2376 C C . ILE A 1 302 ? 8.913 18.628 3.573 1.00 96.69 302 ILE A C 1
ATOM 2378 O O . ILE A 1 302 ? 7.777 18.208 3.786 1.00 96.69 302 ILE A O 1
ATOM 2382 N N . ALA A 1 303 ? 9.720 18.997 4.572 1.00 96.69 303 ALA A N 1
ATOM 2383 C CA . ALA A 1 303 ? 9.335 18.873 5.975 1.00 96.69 303 ALA A CA 1
ATOM 2384 C C . ALA A 1 303 ? 8.104 19.723 6.328 1.00 96.69 303 ALA A C 1
ATOM 2386 O O . ALA A 1 303 ? 7.253 19.275 7.100 1.00 96.69 303 ALA A O 1
ATOM 2387 N N . ALA A 1 304 ? 7.981 20.929 5.764 1.00 97.31 304 ALA A N 1
ATOM 2388 C CA . ALA A 1 304 ? 6.825 21.780 6.019 1.00 97.31 304 ALA A CA 1
ATOM 2389 C C . ALA A 1 304 ? 5.548 21.231 5.370 1.00 97.31 304 ALA A C 1
ATOM 2391 O O . ALA A 1 304 ? 4.500 21.268 6.012 1.00 97.31 304 ALA A O 1
ATOM 2392 N N . LEU A 1 305 ? 5.640 20.674 4.155 1.00 98.25 305 LEU A N 1
ATOM 2393 C CA . LEU A 1 305 ? 4.525 19.992 3.491 1.00 98.25 305 LEU A CA 1
ATOM 2394 C C . LEU A 1 305 ? 4.055 18.783 4.305 1.00 98.25 305 LEU A C 1
ATOM 2396 O O . LEU A 1 305 ? 2.877 18.704 4.644 1.00 98.25 305 LEU A O 1
ATOM 2400 N N . VAL A 1 306 ? 4.968 17.883 4.695 1.00 98.12 306 VAL A N 1
ATOM 2401 C CA . VAL A 1 306 ? 4.622 16.713 5.527 1.00 98.12 306 VAL A CA 1
ATOM 2402 C C . VAL A 1 306 ? 3.968 17.156 6.835 1.00 98.12 306 VAL A C 1
ATOM 2404 O O . VAL A 1 306 ? 2.912 16.641 7.202 1.00 98.12 306 VAL A O 1
ATOM 2407 N N . ASN A 1 307 ? 4.551 18.139 7.529 1.00 98.06 307 ASN A N 1
ATOM 2408 C CA . ASN A 1 307 ? 3.973 18.665 8.765 1.00 98.06 307 ASN A CA 1
ATOM 2409 C C . ASN A 1 307 ? 2.578 19.262 8.533 1.00 98.06 307 ASN A C 1
ATOM 2411 O O . ASN A 1 307 ? 1.667 19.003 9.320 1.00 98.06 307 ASN A O 1
ATOM 2415 N N . PHE A 1 308 ? 2.395 20.041 7.467 1.00 98.44 308 PHE A N 1
ATOM 2416 C CA . PHE A 1 308 ? 1.104 20.621 7.112 1.00 98.44 308 PHE A CA 1
ATOM 2417 C C . PHE A 1 308 ? 0.055 19.528 6.896 1.00 98.44 308 PHE A C 1
ATOM 2419 O O . PHE A 1 308 ? -0.965 19.543 7.581 1.00 98.44 308 PHE A O 1
ATOM 2426 N N . PHE A 1 309 ? 0.334 18.523 6.063 1.00 98.62 309 PHE A N 1
ATOM 2427 C CA . PHE A 1 309 ? -0.602 17.425 5.828 1.00 98.62 309 PHE A CA 1
ATOM 2428 C C . PHE A 1 309 ? -0.933 16.659 7.113 1.00 98.62 309 PHE A C 1
ATOM 2430 O O . PHE A 1 309 ? -2.102 16.540 7.476 1.00 98.62 309 PHE A O 1
ATOM 2437 N N . VAL A 1 310 ? 0.083 16.206 7.854 1.00 98.50 310 VAL A N 1
ATOM 2438 C CA . VAL A 1 310 ? -0.102 15.421 9.087 1.00 98.50 310 VAL A CA 1
ATOM 2439 C C . VAL A 1 310 ? -0.919 16.185 10.126 1.00 98.50 310 VAL A C 1
ATOM 2441 O O . VAL A 1 310 ? -1.793 15.614 10.777 1.00 98.50 310 VAL A O 1
ATOM 2444 N N . THR A 1 311 ? -0.662 17.483 10.295 1.00 97.81 311 THR A N 1
ATOM 2445 C CA . THR A 1 311 ? -1.363 18.297 11.301 1.00 97.81 311 THR A CA 1
ATOM 2446 C C . THR A 1 311 ? -2.803 18.638 10.923 1.00 97.81 311 THR A C 1
ATOM 2448 O O . THR A 1 311 ? -3.561 19.035 11.816 1.00 97.81 311 THR A O 1
ATOM 2451 N N . HIS A 1 312 ? -3.187 18.436 9.661 1.00 98.00 312 HIS A N 1
ATOM 2452 C CA . HIS A 1 312 ? -4.534 18.664 9.141 1.00 98.00 312 HIS A CA 1
ATOM 2453 C C . HIS A 1 312 ? -5.357 17.390 8.963 1.00 98.00 312 HIS A C 1
ATOM 2455 O O . HIS A 1 312 ? -6.543 17.501 8.672 1.00 98.00 312 HIS A O 1
ATOM 2461 N N . VAL A 1 313 ? -4.792 16.199 9.181 1.00 98.44 313 VAL A N 1
ATOM 2462 C CA . VAL A 1 313 ? -5.603 14.977 9.217 1.00 98.44 313 VAL A CA 1
ATOM 2463 C C . VAL A 1 313 ? -6.617 15.070 10.360 1.00 98.44 313 VAL A C 1
ATOM 2465 O O . VAL A 1 313 ? -6.258 15.306 11.522 1.00 98.44 313 VAL A O 1
ATOM 2468 N N . THR A 1 314 ? -7.890 14.885 10.024 1.00 97.44 314 THR A N 1
ATOM 2469 C CA . THR A 1 314 ? -9.021 14.905 10.952 1.00 97.44 314 THR A CA 1
ATOM 2470 C C . THR A 1 314 ? -9.742 13.565 10.961 1.00 97.44 314 THR A C 1
ATOM 2472 O O . THR A 1 314 ? -9.520 12.702 10.112 1.00 97.44 314 THR A O 1
ATOM 2475 N N . LEU A 1 315 ? -10.589 13.383 11.973 1.00 97.25 315 LEU A N 1
ATOM 2476 C CA . LEU A 1 315 ? -11.491 12.246 12.053 1.00 97.25 315 LEU A CA 1
ATOM 2477 C C . LEU A 1 315 ? -12.805 12.601 11.353 1.00 97.25 315 LEU A C 1
ATOM 2479 O O . LEU A 1 315 ? -13.390 13.642 11.654 1.00 97.25 315 LEU A O 1
ATOM 2483 N N . VAL A 1 316 ? -13.269 11.730 10.465 1.00 96.94 316 VAL A N 1
ATOM 2484 C CA . VAL A 1 316 ? -14.560 11.843 9.782 1.00 96.94 316 VAL A CA 1
ATOM 2485 C C . VAL A 1 316 ? -15.438 10.644 10.118 1.00 96.94 316 VAL A C 1
ATOM 2487 O O . VAL A 1 316 ? -14.951 9.516 10.232 1.00 96.94 316 VAL A O 1
ATOM 2490 N N . GLU A 1 317 ? -16.730 10.902 10.310 1.00 96.50 317 GLU A N 1
ATOM 2491 C CA . GLU A 1 317 ? -17.735 9.864 10.529 1.00 96.50 317 GLU A CA 1
ATOM 2492 C C . GLU A 1 317 ? -18.275 9.376 9.184 1.00 96.50 317 GLU A C 1
ATOM 2494 O O . GLU A 1 317 ? -18.681 10.167 8.334 1.00 96.50 317 GLU A O 1
ATOM 2499 N N . ILE A 1 318 ? -18.299 8.064 9.005 1.00 96.38 318 ILE A N 1
ATOM 2500 C CA . ILE A 1 318 ? -18.920 7.386 7.882 1.00 96.38 318 ILE A CA 1
ATOM 2501 C C . ILE A 1 318 ? -20.330 6.997 8.304 1.00 96.38 318 ILE A C 1
ATOM 2503 O O . ILE A 1 318 ? -20.534 6.097 9.125 1.00 96.38 318 ILE A O 1
ATOM 2507 N N . GLU A 1 319 ? -21.312 7.691 7.733 1.00 94.19 319 GLU A N 1
ATOM 2508 C CA . GLU A 1 319 ? -22.713 7.466 8.062 1.00 94.19 319 GLU A CA 1
ATOM 2509 C C . GLU A 1 319 ? -23.114 6.006 7.840 1.00 94.19 319 GLU A C 1
ATOM 2511 O O . GLU A 1 319 ? -22.736 5.372 6.856 1.00 94.19 319 GLU A O 1
ATOM 2516 N N . GLY A 1 320 ? -23.912 5.479 8.769 1.00 93.12 320 GLY A N 1
ATOM 2517 C CA . GLY A 1 320 ? -24.540 4.163 8.695 1.00 93.12 320 GLY A CA 1
ATOM 2518 C C . GLY A 1 320 ? -23.607 2.950 8.752 1.00 93.12 320 GLY A C 1
ATOM 2519 O O . GLY A 1 320 ? -24.060 1.856 8.421 1.00 93.12 320 GLY A O 1
ATOM 2520 N N . LEU A 1 321 ? -22.364 3.128 9.208 1.00 95.94 321 LEU A N 1
ATOM 2521 C CA . LEU A 1 321 ? -21.567 2.071 9.836 1.00 95.94 321 LEU A CA 1
ATOM 2522 C C . LEU A 1 321 ? -21.637 2.231 11.363 1.00 95.94 321 LEU A C 1
ATOM 2524 O O . LEU A 1 321 ? -21.412 3.310 11.921 1.00 95.94 321 LEU A O 1
ATOM 2528 N N . ALA A 1 322 ? -21.992 1.162 12.066 1.00 95.62 322 ALA A N 1
ATOM 2529 C CA . ALA A 1 322 ? -22.250 1.189 13.495 1.00 95.62 322 ALA A CA 1
ATOM 2530 C C . ALA A 1 322 ? -20.967 1.029 14.317 1.00 95.62 322 ALA A C 1
ATOM 2532 O O . ALA A 1 322 ? -20.771 1.778 15.277 1.00 95.62 322 ALA A O 1
ATOM 2533 N N . HIS A 1 323 ? -20.104 0.077 13.972 1.00 96.81 323 HIS A N 1
ATOM 2534 C CA . HIS A 1 323 ? -18.910 -0.223 14.752 1.00 96.81 323 HIS A CA 1
ATOM 2535 C C . HIS A 1 323 ? -17.839 0.876 14.604 1.00 96.81 323 HIS A C 1
ATOM 2537 O O . HIS A 1 323 ? -17.494 1.225 13.476 1.00 96.81 323 HIS A O 1
ATOM 2543 N N . PRO A 1 324 ? -17.221 1.383 15.693 1.00 96.56 324 PRO A N 1
ATOM 2544 C CA . PRO A 1 324 ? -16.235 2.471 15.624 1.00 96.56 324 PRO A CA 1
ATOM 2545 C C . PRO A 1 324 ? -15.052 2.231 14.671 1.00 96.56 324 PRO A C 1
ATOM 2547 O O . PRO A 1 324 ? -14.639 3.153 13.978 1.00 96.56 324 PRO A O 1
ATOM 2550 N N . LEU A 1 325 ? -14.544 0.994 14.583 1.00 97.50 325 LEU A N 1
ATOM 2551 C CA . LEU A 1 325 ? -13.490 0.615 13.621 1.00 97.50 325 LEU A CA 1
ATOM 2552 C C . LEU A 1 325 ? -13.879 0.754 12.141 1.00 97.50 325 LEU A C 1
ATOM 2554 O O . LEU A 1 325 ? -12.989 0.727 11.298 1.00 97.50 325 LEU A O 1
ATOM 2558 N N . LEU A 1 326 ? -15.167 0.849 11.813 1.00 97.75 326 LEU A N 1
ATOM 2559 C CA . LEU A 1 326 ? -15.660 1.016 10.441 1.00 97.75 326 LEU A CA 1
ATOM 2560 C C . LEU A 1 326 ? -16.274 2.408 10.240 1.00 97.75 326 LEU A C 1
ATOM 2562 O O . LEU A 1 326 ? -16.140 3.005 9.180 1.00 97.75 326 LEU A O 1
ATOM 2566 N N . ARG A 1 327 ? -16.918 2.932 11.287 1.00 97.38 327 ARG A N 1
ATOM 2567 C CA . ARG A 1 327 ? -17.550 4.249 11.326 1.00 97.38 327 ARG A CA 1
ATOM 2568 C C . ARG A 1 327 ? -16.550 5.390 11.209 1.00 97.38 327 ARG A C 1
ATOM 2570 O O . ARG A 1 327 ? -16.873 6.403 10.612 1.00 97.38 327 ARG A O 1
ATOM 2577 N N . TRP A 1 328 ? -15.375 5.282 11.818 1.00 97.81 328 TRP A N 1
ATOM 2578 C CA . TRP A 1 328 ? -14.421 6.386 11.836 1.00 97.81 328 TRP A CA 1
ATOM 2579 C C . TRP A 1 328 ? -13.344 6.202 10.781 1.00 97.81 328 TRP A C 1
ATOM 2581 O O . TRP A 1 328 ? -12.754 5.129 10.672 1.00 97.81 328 TRP A O 1
ATOM 2591 N N . ASN A 1 329 ? -13.030 7.261 10.043 1.00 97.94 329 ASN A N 1
ATOM 2592 C CA . ASN A 1 329 ? -11.875 7.310 9.155 1.00 97.94 329 ASN A CA 1
ATOM 2593 C C . ASN A 1 329 ? -11.029 8.559 9.433 1.00 97.94 329 ASN A C 1
ATOM 2595 O O . ASN A 1 329 ? -11.535 9.598 9.849 1.00 97.94 329 ASN A O 1
ATOM 2599 N N . ALA A 1 330 ? -9.727 8.447 9.205 1.00 98.25 330 ALA A N 1
ATOM 2600 C CA . ALA A 1 330 ? -8.827 9.573 9.048 1.00 98.25 330 ALA A CA 1
ATOM 2601 C C . ALA A 1 330 ? -8.952 10.116 7.617 1.00 98.25 330 ALA A C 1
ATOM 2603 O O . ALA A 1 330 ? -9.010 9.336 6.663 1.00 98.25 330 ALA A O 1
ATOM 2604 N N . ALA A 1 331 ? -9.006 11.438 7.470 1.00 98.19 331 ALA A N 1
ATOM 2605 C CA . ALA A 1 331 ? -9.078 12.093 6.169 1.00 98.19 331 ALA A CA 1
ATOM 2606 C C . ALA A 1 331 ? -8.388 13.463 6.182 1.00 98.19 331 ALA A C 1
ATOM 2608 O O . ALA A 1 331 ? -8.262 14.106 7.227 1.00 98.19 331 ALA A O 1
ATOM 2609 N N . LEU A 1 332 ? -7.964 13.915 5.001 1.00 97.69 332 LEU A N 1
ATOM 2610 C CA . LEU A 1 332 ? -7.565 15.302 4.773 1.00 97.69 332 LEU A CA 1
ATOM 2611 C C . LEU A 1 332 ? -8.812 16.135 4.427 1.00 97.69 332 LEU A C 1
ATOM 2613 O O . LEU A 1 332 ? -9.638 15.666 3.640 1.00 97.69 332 LEU A O 1
ATOM 2617 N N . PRO A 1 333 ? -8.959 17.356 4.970 1.00 95.69 333 PRO A N 1
ATOM 2618 C CA . PRO A 1 333 ? -10.024 18.265 4.557 1.00 95.69 333 PRO A CA 1
ATOM 2619 C C . PRO A 1 333 ? -9.852 18.670 3.081 1.00 95.69 333 PRO A C 1
ATOM 2621 O O . PRO A 1 333 ? -8.725 18.618 2.580 1.00 95.69 333 PRO A O 1
ATOM 2624 N N . PRO A 1 334 ? -10.930 19.080 2.385 1.00 93.56 334 PRO A N 1
ATOM 2625 C CA . PRO A 1 334 ? -10.930 19.279 0.934 1.00 93.56 334 PRO A CA 1
ATOM 2626 C C . PRO A 1 334 ? -9.785 20.152 0.409 1.00 93.56 334 PRO A C 1
ATOM 2628 O O . PRO A 1 334 ? -9.084 19.743 -0.508 1.00 93.56 334 PRO A O 1
ATOM 2631 N N . GLU A 1 335 ? -9.521 21.299 1.032 1.00 93.31 335 GLU A N 1
ATOM 2632 C CA . GLU A 1 335 ? -8.487 22.246 0.597 1.00 93.31 335 GLU A CA 1
ATOM 2633 C C . GLU A 1 335 ? -7.081 21.635 0.686 1.00 93.31 335 GLU A C 1
ATOM 2635 O O . GLU A 1 335 ? -6.245 21.797 -0.201 1.00 93.31 335 GLU A O 1
ATOM 2640 N N . VAL A 1 336 ? -6.824 20.884 1.759 1.00 96.50 336 VAL A N 1
ATOM 2641 C CA . VAL A 1 336 ? -5.547 20.195 1.979 1.00 96.50 336 VAL A CA 1
ATOM 2642 C C . VAL A 1 336 ? -5.435 18.972 1.068 1.00 96.50 336 VAL A C 1
ATOM 2644 O O . VAL A 1 336 ? -4.348 18.669 0.570 1.00 96.50 336 VAL A O 1
ATOM 2647 N N . ARG A 1 337 ? -6.554 18.283 0.813 1.00 96.25 337 ARG A N 1
ATOM 2648 C CA . ARG A 1 337 ? -6.615 17.167 -0.130 1.00 96.25 337 ARG A CA 1
ATOM 2649 C C . ARG A 1 337 ? -6.277 17.625 -1.546 1.00 96.25 337 ARG A C 1
ATOM 2651 O O . ARG A 1 337 ? -5.464 16.955 -2.172 1.00 96.25 337 ARG A O 1
ATOM 2658 N N . SER A 1 338 ? -6.794 18.767 -2.001 1.00 95.06 338 SER A N 1
ATOM 2659 C CA . SER A 1 338 ? -6.459 19.327 -3.316 1.00 95.06 338 SER A CA 1
ATOM 2660 C C . SER A 1 338 ? -4.956 19.557 -3.482 1.00 95.06 338 SER A C 1
ATOM 2662 O O . SER A 1 338 ? -4.396 19.198 -4.515 1.00 95.06 338 SER A O 1
ATOM 2664 N N . LEU A 1 339 ? -4.262 20.080 -2.459 1.00 96.00 339 LEU A N 1
ATOM 2665 C CA . LEU A 1 339 ? -2.799 20.223 -2.515 1.00 96.00 339 LEU A CA 1
ATOM 2666 C C . LEU A 1 339 ? -2.105 18.861 -2.627 1.00 96.00 339 LEU A C 1
ATOM 2668 O O . LEU A 1 339 ? -1.188 18.710 -3.429 1.00 96.00 339 LEU A O 1
ATOM 2672 N N . CYS A 1 340 ? -2.534 17.874 -1.838 1.00 96.81 340 CYS A N 1
ATOM 2673 C CA . CYS A 1 340 ? -2.003 16.514 -1.921 1.00 96.81 340 CYS A CA 1
ATOM 2674 C C . CYS A 1 340 ? -2.178 15.958 -3.346 1.00 96.81 340 CYS A C 1
ATOM 2676 O O . CYS A 1 340 ? -1.192 15.599 -3.989 1.00 96.81 340 CYS A O 1
ATOM 2678 N N . ASP A 1 341 ? -3.404 15.999 -3.876 1.00 95.81 341 ASP A N 1
ATOM 2679 C CA . ASP A 1 341 ? -3.753 15.555 -5.229 1.00 95.81 341 ASP A CA 1
ATOM 2680 C C . ASP A 1 341 ? -2.924 16.217 -6.318 1.00 95.81 341 ASP A C 1
ATOM 2682 O O . ASP A 1 341 ? -2.401 15.529 -7.198 1.00 95.81 341 ASP A O 1
ATOM 2686 N N . PHE A 1 342 ? -2.754 17.533 -6.237 1.00 95.69 342 PHE A N 1
ATOM 2687 C CA . PHE A 1 342 ? -1.941 18.276 -7.181 1.00 95.69 342 PHE A CA 1
ATOM 2688 C C . PHE A 1 342 ? -0.500 17.753 -7.223 1.00 95.69 342 PHE A C 1
ATOM 2690 O O . PHE A 1 342 ? 0.021 17.476 -8.305 1.00 95.69 342 PHE A O 1
ATOM 2697 N N . LEU A 1 343 ? 0.150 17.565 -6.066 1.00 95.81 343 LEU A N 1
ATOM 2698 C CA . LEU A 1 343 ? 1.541 17.089 -6.015 1.00 95.81 343 LEU A CA 1
ATOM 2699 C C . LEU A 1 343 ? 1.667 15.653 -6.551 1.00 95.81 343 LEU A C 1
ATOM 2701 O O . LEU A 1 343 ? 2.607 15.336 -7.294 1.00 95.81 343 LEU A O 1
ATOM 2705 N N . MET A 1 344 ? 0.693 14.797 -6.228 1.00 94.31 344 MET A N 1
ATOM 2706 C CA . MET A 1 344 ? 0.618 13.431 -6.748 1.00 94.31 344 MET A CA 1
ATOM 2707 C C . MET A 1 344 ? 0.460 13.409 -8.272 1.00 94.31 344 MET A C 1
ATOM 2709 O O . MET A 1 344 ? 1.161 12.667 -8.972 1.00 94.31 344 MET A O 1
ATOM 2713 N N . ASP A 1 345 ? -0.463 14.211 -8.801 1.00 93.94 345 ASP A N 1
ATOM 2714 C CA . ASP A 1 345 ? -0.766 14.256 -10.227 1.00 93.94 345 ASP A CA 1
ATOM 2715 C C . ASP A 1 345 ? 0.352 14.931 -11.032 1.00 93.94 345 ASP A C 1
ATOM 2717 O O . ASP A 1 345 ? 0.705 14.445 -12.111 1.00 93.94 345 ASP A O 1
ATOM 2721 N N . PHE A 1 346 ? 0.994 15.964 -10.482 1.00 94.06 346 PHE A N 1
ATOM 2722 C CA . PHE A 1 346 ? 2.201 16.564 -11.049 1.00 94.06 346 PHE A CA 1
ATOM 2723 C C . PHE A 1 346 ? 3.303 15.513 -11.231 1.00 94.06 346 PHE A C 1
ATOM 2725 O O . PHE A 1 346 ? 3.795 15.300 -12.345 1.00 94.06 346 PHE A O 1
ATOM 2732 N N . THR A 1 347 ? 3.636 14.782 -10.165 1.00 92.62 347 THR A N 1
ATOM 2733 C CA . THR A 1 347 ? 4.651 13.717 -10.208 1.00 92.62 347 THR A CA 1
ATOM 2734 C C . THR A 1 347 ? 4.250 12.630 -11.206 1.00 92.62 347 THR A C 1
ATOM 2736 O O . THR A 1 347 ? 5.041 12.207 -12.054 1.00 92.62 347 THR A O 1
ATOM 2739 N N . ARG A 1 348 ? 2.979 12.224 -11.214 1.00 91.06 348 ARG A N 1
ATOM 2740 C CA . ARG A 1 348 ? 2.463 11.243 -12.175 1.00 91.06 348 ARG A CA 1
ATOM 2741 C C . ARG A 1 348 ? 2.617 11.699 -13.628 1.00 91.06 348 ARG A C 1
ATOM 2743 O O . ARG A 1 348 ? 3.006 10.890 -14.478 1.00 91.06 348 ARG A O 1
ATOM 2750 N N . ARG A 1 349 ? 2.286 12.954 -13.938 1.00 91.56 349 ARG A N 1
ATOM 2751 C CA . ARG A 1 349 ? 2.363 13.521 -15.293 1.00 91.56 349 ARG A CA 1
ATOM 2752 C C . ARG A 1 349 ? 3.800 13.678 -15.772 1.00 91.56 349 ARG A C 1
ATOM 2754 O O . ARG A 1 349 ? 4.091 13.274 -16.896 1.00 91.56 349 ARG A O 1
ATOM 2761 N N . HIS A 1 350 ? 4.675 14.219 -14.932 1.00 91.12 350 HIS A N 1
ATOM 2762 C CA . HIS A 1 350 ? 6.019 14.632 -15.341 1.00 91.12 350 HIS A CA 1
ATOM 2763 C C . HIS A 1 350 ? 7.113 13.593 -15.069 1.00 91.12 350 HIS A C 1
ATOM 2765 O O . HIS A 1 350 ? 8.213 13.731 -15.590 1.00 91.12 350 HIS A O 1
ATOM 2771 N N . VAL A 1 351 ? 6.814 12.536 -14.309 1.00 89.12 351 VAL A N 1
ATOM 2772 C CA . VAL A 1 351 ? 7.769 11.464 -13.979 1.00 89.12 351 VAL A CA 1
ATOM 2773 C C . VAL A 1 351 ? 7.253 10.129 -14.498 1.00 89.12 351 VAL A C 1
ATOM 2775 O O . VAL A 1 351 ? 7.825 9.543 -15.413 1.00 89.12 351 VAL A 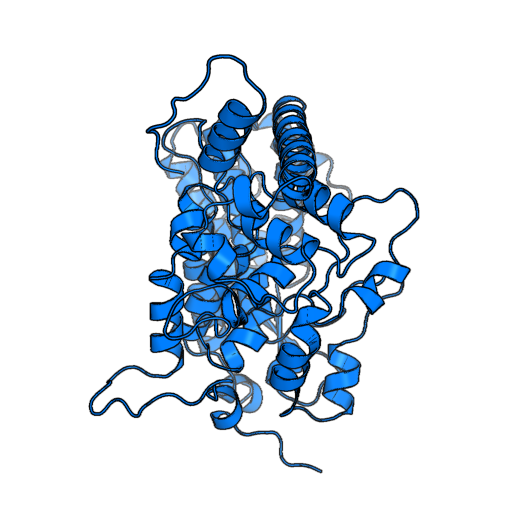O 1
ATOM 2778 N N . ILE A 1 352 ? 6.118 9.659 -13.981 1.00 85.00 352 ILE A N 1
ATOM 2779 C CA . ILE A 1 352 ? 5.649 8.280 -14.208 1.00 85.00 352 ILE A CA 1
ATOM 2780 C C . ILE A 1 352 ? 5.226 8.039 -15.665 1.00 85.00 352 ILE A C 1
ATOM 2782 O O . ILE A 1 352 ? 5.362 6.929 -16.190 1.00 85.00 352 ILE A O 1
ATOM 2786 N N . ARG A 1 353 ? 4.687 9.063 -16.332 1.00 87.00 353 ARG A N 1
ATOM 2787 C CA . ARG A 1 353 ? 4.208 8.991 -17.725 1.00 87.00 353 ARG A CA 1
ATOM 2788 C C . ARG A 1 353 ? 5.275 9.317 -18.776 1.00 87.00 353 ARG A C 1
ATOM 2790 O O . ARG A 1 353 ? 4.958 9.271 -19.963 1.00 87.00 353 ARG A O 1
ATOM 2797 N N . THR A 1 354 ? 6.508 9.607 -18.365 1.00 87.31 354 THR A N 1
ATOM 2798 C CA . THR A 1 354 ? 7.636 9.826 -19.285 1.00 87.31 354 THR A CA 1
ATOM 2799 C C . THR A 1 354 ? 7.948 8.576 -20.107 1.00 87.31 354 THR A C 1
ATOM 2801 O O . THR A 1 354 ? 7.650 7.447 -19.702 1.00 87.31 354 THR A O 1
ATOM 2804 N N . ALA A 1 355 ? 8.526 8.769 -21.293 1.00 86.44 355 ALA A N 1
ATOM 2805 C CA . ALA A 1 355 ? 8.782 7.677 -22.226 1.00 86.44 355 ALA A CA 1
ATOM 2806 C C . ALA A 1 355 ? 9.766 6.655 -21.641 1.00 86.44 355 ALA A C 1
ATOM 2808 O O . ALA A 1 355 ? 9.561 5.452 -21.785 1.00 86.44 355 ALA A O 1
ATOM 2809 N N . GLU A 1 356 ? 10.788 7.135 -20.944 1.00 84.19 356 GLU A N 1
ATOM 2810 C CA . GLU A 1 356 ? 11.840 6.369 -20.287 1.00 84.19 356 GLU A CA 1
ATOM 2811 C C . GLU A 1 356 ? 11.244 5.422 -19.236 1.00 84.19 356 GLU A C 1
ATOM 2813 O O . GLU A 1 356 ? 11.421 4.203 -19.312 1.00 84.19 356 GLU A O 1
ATOM 2818 N N . VAL A 1 357 ? 10.432 5.960 -18.318 1.00 83.00 357 VAL A N 1
ATOM 2819 C CA . VAL A 1 357 ? 9.775 5.170 -17.266 1.00 83.00 357 VAL A CA 1
ATOM 2820 C C . VAL A 1 357 ? 8.757 4.198 -17.867 1.00 83.00 357 VAL A C 1
ATOM 2822 O O . VAL A 1 357 ? 8.671 3.040 -17.455 1.00 83.00 357 VAL A O 1
ATOM 2825 N N . VAL A 1 358 ? 7.996 4.613 -18.884 1.00 86.00 358 VAL A N 1
ATOM 2826 C CA . VAL A 1 358 ? 7.045 3.727 -19.578 1.00 86.00 358 VAL A CA 1
ATOM 2827 C C . VAL A 1 358 ? 7.758 2.577 -20.302 1.00 86.00 358 VAL A C 1
ATOM 2829 O O . VAL A 1 358 ? 7.257 1.450 -20.279 1.00 86.00 358 VAL A O 1
ATOM 2832 N N . GLN A 1 359 ? 8.912 2.815 -20.929 1.00 86.50 359 GLN A N 1
ATOM 2833 C CA . GLN A 1 359 ? 9.695 1.772 -21.602 1.00 86.50 359 GLN A CA 1
ATOM 2834 C C . GLN A 1 359 ? 10.201 0.719 -20.611 1.00 86.50 359 GLN A C 1
ATOM 2836 O O . GLN A 1 359 ? 10.014 -0.478 -20.854 1.00 86.50 359 GLN A O 1
ATOM 2841 N N . LEU A 1 360 ? 10.767 1.149 -19.479 1.00 83.38 360 LEU A N 1
ATOM 2842 C CA . LEU A 1 360 ? 11.229 0.250 -18.416 1.00 83.38 360 LEU A CA 1
ATOM 2843 C C . LEU A 1 360 ? 10.081 -0.596 -17.856 1.00 83.38 360 LEU A C 1
ATOM 2845 O O . LEU A 1 360 ? 10.186 -1.822 -17.774 1.00 83.38 360 LEU A O 1
ATOM 2849 N N . ARG A 1 361 ? 8.941 0.034 -17.565 1.00 84.25 361 ARG A N 1
ATOM 2850 C CA . ARG A 1 361 ? 7.752 -0.663 -17.062 1.00 84.25 361 ARG A CA 1
ATOM 2851 C C . ARG A 1 361 ? 7.186 -1.669 -18.065 1.00 84.25 361 ARG A C 1
ATOM 2853 O O . ARG A 1 361 ? 6.877 -2.803 -17.699 1.00 84.25 361 ARG A O 1
ATOM 2860 N N . ARG A 1 362 ? 7.134 -1.319 -19.357 1.00 87.12 362 ARG A N 1
ATOM 2861 C CA . ARG A 1 362 ? 6.726 -2.252 -20.426 1.00 87.12 362 ARG A CA 1
ATOM 2862 C C . ARG A 1 362 ? 7.700 -3.421 -20.591 1.00 87.12 362 ARG A C 1
ATOM 2864 O O . ARG A 1 362 ? 7.243 -4.532 -20.865 1.00 87.12 362 ARG A O 1
ATOM 2871 N N . LYS A 1 363 ? 9.011 -3.200 -20.425 1.00 88.25 363 LYS A N 1
ATOM 2872 C CA . LYS A 1 363 ? 10.014 -4.281 -20.390 1.00 88.25 363 LYS A CA 1
ATOM 2873 C C . LYS A 1 363 ? 9.709 -5.240 -19.235 1.00 88.25 363 LYS A C 1
ATOM 2875 O O . LYS A 1 363 ? 9.585 -6.437 -19.485 1.00 88.25 363 LYS A O 1
ATOM 2880 N N . GLY A 1 364 ? 9.504 -4.714 -18.025 1.00 90.25 364 GLY A N 1
ATOM 2881 C CA . GLY A 1 364 ? 9.130 -5.498 -16.843 1.00 90.25 364 GLY A CA 1
ATOM 2882 C C . GLY A 1 364 ? 7.860 -6.324 -17.061 1.00 90.25 364 GLY A C 1
ATOM 2883 O O . GLY A 1 364 ? 7.876 -7.539 -16.887 1.00 90.25 364 GLY A O 1
ATOM 2884 N N . ARG A 1 365 ? 6.788 -5.706 -17.577 1.00 92.31 365 ARG A N 1
ATOM 2885 C CA . ARG A 1 365 ? 5.530 -6.403 -17.904 1.00 92.31 365 ARG A CA 1
ATOM 2886 C C . ARG A 1 365 ? 5.742 -7.605 -18.833 1.00 92.31 365 ARG A C 1
ATOM 2888 O O . ARG A 1 365 ? 5.183 -8.673 -18.598 1.00 92.31 365 ARG A O 1
ATOM 2895 N N . ARG A 1 366 ? 6.539 -7.440 -19.898 1.00 93.31 366 ARG A N 1
ATOM 2896 C CA . ARG A 1 366 ? 6.836 -8.521 -20.861 1.00 93.31 366 ARG A CA 1
ATOM 2897 C C . ARG A 1 366 ? 7.645 -9.645 -20.225 1.00 93.31 366 ARG A C 1
ATOM 2899 O O . ARG A 1 366 ? 7.344 -10.807 -20.471 1.00 93.31 366 ARG A O 1
ATOM 2906 N N . LEU A 1 367 ? 8.647 -9.283 -19.428 1.00 94.38 367 LEU A N 1
ATOM 2907 C CA . LEU A 1 367 ? 9.498 -10.218 -18.703 1.00 94.38 367 LEU A CA 1
ATOM 2908 C C . LEU A 1 367 ? 8.652 -11.101 -17.779 1.00 94.38 367 LEU A C 1
ATOM 2910 O O . LEU A 1 367 ? 8.718 -12.325 -17.872 1.00 94.38 367 LEU A O 1
ATOM 2914 N N . ILE A 1 368 ? 7.808 -10.481 -16.953 1.00 96.56 368 ILE A N 1
ATOM 2915 C CA . ILE A 1 368 ? 6.934 -11.183 -16.009 1.00 96.56 368 ILE A CA 1
ATOM 2916 C C . ILE A 1 368 ? 5.955 -12.104 -16.732 1.00 96.56 368 ILE A C 1
ATOM 2918 O O . ILE A 1 368 ? 5.849 -13.271 -16.369 1.00 96.56 368 ILE A O 1
ATOM 2922 N N . ALA A 1 369 ? 5.293 -11.622 -17.786 1.00 96.75 369 ALA A N 1
ATOM 2923 C CA . ALA A 1 369 ? 4.354 -12.439 -18.550 1.00 96.75 369 ALA A CA 1
ATOM 2924 C C . ALA A 1 369 ? 5.024 -13.668 -19.191 1.00 96.75 369 ALA A C 1
ATOM 2926 O O . ALA A 1 369 ? 4.454 -14.754 -19.135 1.00 96.75 369 ALA A O 1
ATOM 2927 N N . ALA A 1 370 ? 6.222 -13.506 -19.766 1.00 97.25 370 ALA A N 1
ATOM 2928 C CA . ALA A 1 370 ? 6.962 -14.600 -20.394 1.00 97.25 370 ALA A CA 1
ATOM 2929 C C . ALA A 1 370 ? 7.455 -15.632 -19.369 1.00 97.25 370 ALA A C 1
ATOM 2931 O O . ALA A 1 370 ? 7.278 -16.827 -19.579 1.00 97.25 370 ALA A O 1
ATOM 2932 N N . MET A 1 371 ? 8.024 -15.184 -18.241 1.00 97.19 371 MET A N 1
ATOM 2933 C CA . MET A 1 371 ? 8.430 -16.099 -17.167 1.00 97.19 371 MET A CA 1
ATOM 2934 C C . MET A 1 371 ? 7.238 -16.868 -16.603 1.00 97.19 371 MET A C 1
ATOM 2936 O O . MET A 1 371 ? 7.355 -18.057 -16.341 1.00 97.19 371 MET A O 1
ATOM 2940 N N . PHE A 1 372 ? 6.093 -16.205 -16.428 1.00 98.12 372 PHE A N 1
ATOM 2941 C CA . PHE A 1 372 ? 4.883 -16.856 -15.937 1.00 98.12 372 PHE A CA 1
ATOM 2942 C C . PHE A 1 372 ? 4.460 -18.015 -16.849 1.00 98.12 372 PHE A C 1
ATOM 2944 O O . PHE A 1 372 ? 4.184 -19.104 -16.353 1.00 98.12 372 PHE A O 1
ATOM 2951 N N . ASP A 1 373 ? 4.438 -17.795 -18.168 1.00 98.00 373 ASP A N 1
ATOM 2952 C CA . ASP A 1 373 ? 4.099 -18.841 -19.142 1.00 98.00 373 ASP A CA 1
ATOM 2953 C C . ASP A 1 373 ? 5.105 -19.997 -19.107 1.00 98.00 373 ASP A C 1
ATOM 2955 O O . ASP A 1 373 ? 4.697 -21.156 -19.105 1.00 98.00 373 ASP A O 1
ATOM 2959 N N . GLU A 1 374 ? 6.401 -19.693 -19.018 1.00 98.00 374 GLU A N 1
ATOM 2960 C CA . GLU A 1 374 ? 7.458 -20.705 -18.952 1.00 98.00 374 GLU A CA 1
ATOM 2961 C C . GLU A 1 374 ? 7.338 -21.562 -17.688 1.00 98.00 374 GLU A C 1
ATOM 2963 O O . GLU A 1 374 ? 7.327 -22.789 -17.772 1.00 98.00 374 GLU A O 1
ATOM 2968 N N . PHE A 1 375 ? 7.132 -20.944 -16.521 1.00 98.12 375 PHE A N 1
ATOM 2969 C CA . PHE A 1 375 ? 6.932 -21.673 -15.267 1.00 98.12 375 PHE A CA 1
ATOM 2970 C C . PHE A 1 375 ? 5.710 -22.589 -15.284 1.00 98.12 375 PHE A C 1
ATOM 2972 O O . PHE A 1 375 ? 5.723 -23.614 -14.610 1.00 98.12 375 PHE A O 1
ATOM 2979 N N . LEU A 1 376 ? 4.664 -22.260 -16.045 1.00 97.31 376 LEU A N 1
ATOM 2980 C CA . LEU A 1 376 ? 3.499 -23.136 -16.177 1.00 97.31 376 LEU A CA 1
ATOM 2981 C C . LEU A 1 376 ? 3.790 -24.418 -16.966 1.00 97.31 376 LEU A C 1
ATOM 2983 O O . LEU A 1 376 ? 3.046 -25.384 -16.809 1.00 97.31 376 LEU A O 1
ATOM 2987 N N . THR A 1 377 ? 4.838 -24.450 -17.796 1.00 97.88 377 THR A N 1
ATOM 2988 C CA . THR A 1 377 ? 5.168 -25.638 -18.601 1.00 97.88 377 THR A CA 1
ATOM 2989 C C . THR A 1 377 ? 5.689 -26.792 -17.744 1.00 97.88 377 THR A C 1
ATOM 2991 O O . THR A 1 377 ? 5.297 -27.938 -17.961 1.00 97.88 377 THR A O 1
ATOM 2994 N N . ALA A 1 378 ? 6.530 -26.488 -16.752 1.00 96.44 378 ALA A N 1
ATOM 2995 C CA . ALA A 1 378 ? 7.161 -27.463 -15.867 1.00 96.44 378 ALA A CA 1
ATOM 2996 C C . ALA A 1 378 ? 7.475 -26.842 -14.485 1.00 96.44 378 ALA A C 1
ATOM 2998 O O . ALA A 1 378 ? 8.641 -26.661 -14.124 1.00 96.44 378 ALA A O 1
ATOM 2999 N N . PRO A 1 379 ? 6.455 -26.496 -13.676 1.00 95.44 379 PRO A N 1
ATOM 3000 C CA . PRO A 1 379 ? 6.647 -25.718 -12.448 1.00 95.44 379 PRO A CA 1
ATOM 3001 C C . PRO A 1 379 ? 7.547 -26.413 -11.419 1.00 95.44 379 PRO A C 1
ATOM 3003 O O . PRO A 1 379 ? 8.371 -25.759 -10.791 1.00 95.44 379 PRO A O 1
ATOM 3006 N N . GLU A 1 380 ? 7.447 -27.738 -11.279 1.00 93.31 380 GLU A N 1
ATOM 3007 C CA . GLU A 1 380 ? 8.269 -28.534 -10.349 1.00 93.31 380 GLU A CA 1
ATOM 3008 C C . GLU A 1 380 ? 9.751 -28.630 -10.742 1.00 93.31 380 GLU A C 1
ATOM 3010 O O . GLU A 1 380 ? 10.595 -28.971 -9.907 1.00 93.31 380 GLU A O 1
ATOM 3015 N N . GLU A 1 381 ? 10.063 -28.359 -12.010 1.00 93.00 381 GLU A N 1
ATOM 3016 C CA . GLU A 1 381 ? 11.421 -28.389 -12.556 1.00 93.00 381 GLU A CA 1
ATOM 3017 C C . GLU A 1 381 ? 12.043 -26.990 -12.584 1.00 93.00 381 GLU A C 1
ATOM 3019 O O . GLU A 1 381 ? 13.241 -26.839 -12.347 1.00 93.00 381 GLU A O 1
ATOM 3024 N N . LEU A 1 382 ? 11.225 -25.967 -12.847 1.00 94.69 382 LEU A N 1
ATOM 3025 C CA . LEU A 1 382 ? 11.678 -24.595 -13.075 1.00 94.69 382 LEU A CA 1
ATOM 3026 C C . LEU A 1 382 ? 11.627 -23.713 -11.818 1.00 94.69 382 LEU A C 1
ATOM 3028 O O . LEU A 1 382 ? 12.383 -22.746 -11.724 1.00 94.69 382 LEU A O 1
ATOM 3032 N N . ILE A 1 383 ? 10.764 -24.024 -10.846 1.00 95.25 383 ILE A N 1
ATOM 3033 C CA . ILE A 1 383 ? 10.659 -23.287 -9.578 1.00 95.25 383 ILE A CA 1
ATOM 3034 C C . ILE A 1 383 ? 11.468 -24.015 -8.494 1.00 95.25 383 ILE A C 1
ATOM 3036 O O . ILE A 1 383 ? 11.354 -25.236 -8.358 1.00 95.25 383 ILE A O 1
ATOM 3040 N N . PRO A 1 384 ? 12.247 -23.304 -7.651 1.00 93.38 384 PRO A N 1
ATOM 3041 C CA . PRO A 1 384 ? 12.968 -23.924 -6.545 1.00 93.38 384 PRO A CA 1
ATOM 3042 C C . PRO A 1 384 ? 12.051 -24.761 -5.648 1.00 93.38 384 PRO A C 1
ATOM 3044 O O . PRO A 1 384 ? 11.085 -24.247 -5.076 1.00 93.38 384 PRO A O 1
ATOM 3047 N N . ARG A 1 385 ? 12.398 -26.040 -5.442 1.00 90.81 385 ARG A N 1
ATOM 3048 C CA . ARG A 1 385 ? 11.614 -26.961 -4.594 1.00 90.81 385 ARG A CA 1
ATOM 3049 C C . ARG A 1 385 ? 11.406 -26.446 -3.171 1.00 90.81 385 ARG A C 1
ATOM 3051 O O . ARG A 1 385 ? 10.343 -26.625 -2.592 1.00 90.81 385 ARG A O 1
ATOM 3058 N N . SER A 1 386 ? 12.385 -25.720 -2.626 1.00 87.88 386 SER A N 1
ATOM 3059 C CA . SER A 1 386 ? 12.289 -25.076 -1.306 1.00 87.88 386 SER A CA 1
ATOM 3060 C C . SER A 1 386 ? 11.129 -24.071 -1.201 1.00 87.88 386 SER A C 1
ATOM 3062 O O . SER A 1 386 ? 10.593 -23.840 -0.105 1.00 87.88 386 SER A O 1
ATOM 3064 N N . PHE A 1 387 ? 10.734 -23.474 -2.328 1.00 90.81 387 PHE A N 1
ATOM 3065 C CA . PHE A 1 387 ? 9.546 -22.645 -2.451 1.00 90.81 387 PHE A CA 1
ATOM 3066 C C . PHE A 1 387 ? 8.320 -23.500 -2.784 1.00 90.81 387 PHE A C 1
ATOM 3068 O O . PHE A 1 387 ? 7.371 -23.488 -2.000 1.00 90.81 387 PHE A O 1
ATOM 3075 N N . TRP A 1 388 ? 8.372 -24.275 -3.874 1.00 93.31 388 TRP A N 1
ATOM 3076 C CA . TRP A 1 388 ? 7.237 -25.040 -4.409 1.00 93.31 388 TRP A CA 1
ATOM 3077 C C . TRP A 1 388 ? 6.624 -26.014 -3.393 1.00 93.31 388 TRP A C 1
ATOM 3079 O O . TRP A 1 388 ? 5.420 -25.972 -3.150 1.00 93.31 388 TRP A O 1
ATOM 3089 N N . ASP A 1 389 ? 7.451 -26.800 -2.697 1.00 90.44 389 ASP A N 1
ATOM 3090 C CA . ASP A 1 389 ? 7.008 -27.784 -1.695 1.00 90.44 389 ASP A CA 1
ATOM 3091 C C . ASP A 1 389 ? 6.440 -27.122 -0.421 1.00 90.44 389 ASP A C 1
ATOM 3093 O O . ASP A 1 389 ? 5.943 -27.789 0.495 1.00 90.44 389 ASP A O 1
ATOM 3097 N N . GLY A 1 390 ? 6.601 -25.803 -0.288 1.00 87.69 390 GLY A N 1
ATOM 3098 C CA . GLY A 1 390 ? 6.056 -25.003 0.803 1.00 87.69 390 GLY A CA 1
ATOM 3099 C C . GLY A 1 390 ? 4.632 -24.504 0.561 1.00 87.69 390 GLY A C 1
ATOM 3100 O O . GLY A 1 390 ? 4.015 -24.057 1.528 1.00 87.69 390 GLY A O 1
ATOM 3101 N N . LEU A 1 391 ? 4.144 -24.562 -0.680 1.00 91.06 391 LEU A N 1
ATOM 3102 C CA . LEU A 1 391 ? 2.826 -24.072 -1.082 1.00 91.06 391 LEU A CA 1
ATOM 3103 C C . LEU A 1 391 ? 1.741 -25.130 -0.854 1.00 91.06 391 LEU A C 1
ATOM 3105 O O . LEU A 1 391 ? 2.035 -26.320 -0.729 1.00 91.06 391 LEU A O 1
ATOM 3109 N N . ASP A 1 392 ? 0.483 -24.693 -0.801 1.00 90.44 392 ASP A N 1
ATOM 3110 C CA . ASP A 1 392 ? -0.660 -25.590 -0.642 1.00 90.44 392 ASP A CA 1
ATOM 3111 C C . ASP A 1 392 ? -0.926 -26.349 -1.958 1.00 90.44 392 ASP A C 1
ATOM 3113 O O . ASP A 1 392 ? -1.255 -25.729 -2.972 1.00 90.44 392 ASP A O 1
ATOM 3117 N N . PRO A 1 393 ? -0.788 -27.688 -1.990 1.00 91.38 393 PRO A N 1
ATOM 3118 C CA . PRO A 1 393 ? -0.990 -28.460 -3.212 1.00 91.38 393 PRO A CA 1
ATOM 3119 C C . PRO A 1 393 ? -2.453 -28.497 -3.678 1.00 91.38 393 PRO A C 1
ATOM 3121 O O . PRO A 1 393 ? -2.692 -28.898 -4.817 1.00 91.38 393 PRO A O 1
ATOM 3124 N N . SER A 1 394 ? -3.414 -28.110 -2.829 1.00 92.19 394 SER A N 1
ATOM 3125 C CA . SER A 1 394 ? -4.832 -28.022 -3.201 1.00 92.19 394 SER A CA 1
ATOM 3126 C C . SER A 1 394 ? -5.155 -26.799 -4.063 1.00 92.19 394 SER A C 1
ATOM 3128 O O . SER A 1 394 ? -6.167 -26.794 -4.762 1.00 92.19 394 SER A O 1
ATOM 3130 N N . GLU A 1 395 ? -4.285 -25.787 -4.065 1.00 93.12 395 GLU A N 1
ATOM 3131 C CA . GLU A 1 395 ? -4.446 -24.602 -4.900 1.00 93.12 395 GLU A CA 1
ATOM 3132 C C . GLU A 1 395 ? -4.031 -24.866 -6.351 1.00 93.12 395 GLU A C 1
ATOM 3134 O O . GLU A 1 395 ? -3.181 -25.721 -6.660 1.00 93.12 395 GLU A O 1
ATOM 3139 N N . SER A 1 396 ? -4.611 -24.077 -7.262 1.00 95.31 396 SER A N 1
ATOM 3140 C CA . SER A 1 396 ? -4.299 -24.183 -8.682 1.00 95.31 396 SER A CA 1
ATOM 3141 C C . SER A 1 396 ? -2.794 -24.014 -8.910 1.00 95.31 396 SER A C 1
ATOM 3143 O O . SER A 1 396 ? -2.103 -23.240 -8.237 1.00 95.31 396 SER A O 1
ATOM 3145 N N . VAL A 1 397 ? -2.255 -24.765 -9.874 1.00 96.25 397 VAL A N 1
ATOM 3146 C CA . VAL A 1 397 ? -0.851 -24.627 -10.297 1.00 96.25 397 VAL A CA 1
ATOM 3147 C C . VAL A 1 397 ? -0.557 -23.168 -10.647 1.00 96.25 397 VAL A C 1
ATOM 3149 O O . VAL A 1 397 ? 0.502 -22.645 -10.305 1.00 96.25 397 VAL A O 1
ATOM 3152 N N . ARG A 1 398 ? -1.532 -22.485 -11.256 1.00 97.12 398 ARG A N 1
ATOM 3153 C CA . ARG A 1 398 ? -1.418 -21.090 -11.651 1.00 97.12 398 ARG A CA 1
ATOM 3154 C C . ARG A 1 398 ? -1.276 -20.138 -10.462 1.00 97.12 398 ARG A C 1
ATOM 3156 O O . ARG A 1 398 ? -0.380 -19.296 -10.484 1.00 97.12 398 ARG A O 1
ATOM 3163 N N . ARG A 1 399 ? -2.075 -20.309 -9.403 1.00 96.81 399 ARG A N 1
ATOM 3164 C CA . ARG A 1 399 ? -1.954 -19.540 -8.150 1.00 96.81 399 ARG A CA 1
ATOM 3165 C C . ARG A 1 399 ? -0.587 -19.742 -7.494 1.00 96.81 399 ARG A C 1
ATOM 3167 O O . ARG A 1 399 ? 0.056 -18.774 -7.095 1.00 96.81 399 ARG A O 1
ATOM 3174 N N . ARG A 1 400 ? -0.081 -20.974 -7.475 1.00 96.69 400 ARG A N 1
ATOM 3175 C CA . ARG A 1 400 ? 1.253 -21.279 -6.932 1.00 96.69 400 ARG A CA 1
ATOM 3176 C C . ARG A 1 400 ? 2.395 -20.643 -7.733 1.00 96.69 400 ARG A C 1
ATOM 3178 O O . ARG A 1 400 ? 3.323 -20.091 -7.142 1.00 96.69 400 ARG A O 1
ATOM 3185 N N . VAL A 1 401 ? 2.315 -20.665 -9.067 1.00 97.94 401 VAL A N 1
ATOM 3186 C CA . VAL A 1 401 ? 3.251 -19.930 -9.942 1.00 97.94 401 VAL A CA 1
ATOM 3187 C C . VAL A 1 401 ? 3.145 -18.422 -9.694 1.00 97.94 401 VAL A C 1
ATOM 3189 O O . VAL A 1 401 ? 4.166 -17.748 -9.563 1.00 97.94 401 VAL A O 1
ATOM 3192 N N . CYS A 1 402 ? 1.927 -17.896 -9.555 1.00 97.81 402 CYS A N 1
ATOM 3193 C CA . CYS A 1 402 ? 1.677 -16.494 -9.233 1.00 97.81 402 CYS A CA 1
ATOM 3194 C C . CYS A 1 402 ? 2.359 -16.065 -7.930 1.00 97.81 402 CYS A C 1
ATOM 3196 O O . CYS A 1 402 ? 3.048 -15.045 -7.918 1.00 97.81 402 CYS A O 1
ATOM 3198 N N . ASP A 1 403 ? 2.244 -16.852 -6.860 1.00 97.44 403 ASP A N 1
ATOM 3199 C CA . ASP A 1 403 ? 2.892 -16.548 -5.581 1.00 97.44 403 ASP A CA 1
ATOM 3200 C C . ASP A 1 403 ? 4.422 -16.514 -5.689 1.00 97.44 403 ASP A C 1
ATOM 3202 O O . ASP A 1 403 ? 5.068 -15.660 -5.073 1.00 97.44 403 ASP A O 1
ATOM 3206 N N . TYR A 1 404 ? 5.012 -17.406 -6.493 1.00 97.50 404 TYR A N 1
ATOM 3207 C CA . TYR A 1 404 ? 6.452 -17.400 -6.748 1.00 97.50 404 TYR A CA 1
ATOM 3208 C C . TYR A 1 404 ? 6.884 -16.136 -7.496 1.00 97.50 404 TYR A C 1
ATOM 3210 O O . TYR A 1 404 ? 7.792 -15.435 -7.046 1.00 97.50 404 TYR A O 1
ATOM 3218 N N . VAL A 1 405 ? 6.197 -15.805 -8.593 1.00 97.75 405 VAL A N 1
ATOM 3219 C CA . VAL A 1 405 ? 6.511 -14.643 -9.438 1.00 97.75 405 VAL A CA 1
ATOM 3220 C C . VAL A 1 405 ? 6.297 -13.324 -8.684 1.00 97.75 405 VAL A C 1
ATOM 3222 O O . VAL A 1 405 ? 7.173 -12.459 -8.702 1.00 97.75 405 VAL A O 1
ATOM 3225 N N . ALA A 1 406 ? 5.187 -13.168 -7.957 1.00 97.12 406 ALA A N 1
ATOM 3226 C CA . ALA A 1 406 ? 4.913 -11.977 -7.145 1.00 97.12 406 ALA A CA 1
ATOM 3227 C C . ALA A 1 406 ? 5.893 -11.824 -5.962 1.00 97.12 406 ALA A C 1
ATOM 3229 O O . ALA A 1 406 ? 6.197 -10.713 -5.508 1.00 97.12 406 ALA A O 1
ATOM 3230 N N . GLY A 1 407 ? 6.422 -12.945 -5.467 1.00 96.31 407 GLY A N 1
ATOM 3231 C CA . GLY A 1 407 ? 7.408 -12.985 -4.393 1.00 96.31 407 GLY A CA 1
ATOM 3232 C C . GLY A 1 407 ? 8.802 -12.488 -4.789 1.00 96.31 407 GLY A C 1
ATOM 3233 O O . GLY A 1 407 ? 9.590 -12.177 -3.895 1.00 96.31 407 GLY A O 1
ATOM 3234 N N . MET A 1 408 ? 9.116 -12.388 -6.082 1.00 96.38 408 MET A N 1
ATOM 3235 C CA . MET A 1 408 ? 10.439 -12.000 -6.581 1.00 96.38 408 MET A CA 1
ATOM 3236 C C . MET A 1 408 ? 10.787 -10.532 -6.288 1.00 96.38 408 MET A C 1
ATOM 3238 O O . MET A 1 408 ? 9.913 -9.682 -6.149 1.00 96.38 408 MET A O 1
ATOM 3242 N N . THR A 1 409 ? 12.081 -10.221 -6.223 1.00 95.31 409 THR A N 1
ATOM 3243 C CA . THR A 1 409 ? 12.591 -8.845 -6.356 1.00 95.31 409 THR A CA 1
ATOM 3244 C C . THR A 1 409 ? 12.880 -8.537 -7.823 1.00 95.31 409 THR A C 1
ATOM 3246 O O . THR A 1 409 ? 12.998 -9.461 -8.629 1.00 95.31 409 THR A O 1
ATOM 3249 N N . ASP A 1 410 ? 13.047 -7.268 -8.184 1.00 92.44 410 ASP A N 1
ATOM 3250 C CA . ASP A 1 410 ? 13.274 -6.861 -9.577 1.00 92.44 410 ASP A CA 1
ATOM 3251 C C . ASP A 1 410 ? 14.564 -7.477 -10.140 1.00 92.44 410 ASP A C 1
ATOM 3253 O O . ASP A 1 410 ? 14.561 -8.088 -11.207 1.00 92.44 410 ASP A O 1
ATOM 3257 N N . ALA A 1 411 ? 15.660 -7.406 -9.377 1.00 90.94 411 ALA A N 1
ATOM 3258 C CA . ALA A 1 411 ? 16.942 -7.993 -9.769 1.00 90.94 411 ALA A CA 1
ATOM 3259 C C . ALA A 1 411 ? 16.904 -9.531 -9.823 1.00 90.94 411 ALA A C 1
ATOM 3261 O O . ALA A 1 411 ? 17.593 -10.147 -10.639 1.00 90.94 411 ALA A O 1
ATOM 3262 N N . TYR A 1 412 ? 16.107 -10.168 -8.955 1.00 93.75 412 TYR A N 1
ATOM 3263 C CA . TYR A 1 412 ? 15.913 -11.616 -9.002 1.00 93.75 412 TYR A CA 1
ATOM 3264 C C . TYR A 1 412 ? 15.126 -12.023 -10.247 1.00 93.75 412 TYR A C 1
ATOM 3266 O O . TYR A 1 412 ? 15.569 -12.910 -10.971 1.00 93.75 412 TYR A O 1
ATOM 3274 N N . ALA A 1 413 ? 14.020 -11.332 -10.534 1.00 94.81 413 ALA A N 1
ATOM 3275 C CA . ALA A 1 413 ? 13.216 -11.539 -11.733 1.00 94.81 413 ALA A CA 1
ATOM 3276 C C . ALA A 1 413 ? 14.057 -11.368 -13.008 1.00 94.81 413 ALA A C 1
ATOM 3278 O O . ALA A 1 413 ? 13.996 -12.211 -13.899 1.00 94.81 413 ALA A O 1
ATOM 3279 N N . GLU A 1 414 ? 14.907 -10.338 -13.077 1.00 92.88 414 GLU A N 1
ATOM 3280 C CA . GLU A 1 414 ? 15.814 -10.152 -14.214 1.00 92.88 414 GLU A CA 1
ATOM 3281 C C . GLU A 1 414 ? 16.819 -11.299 -14.346 1.00 92.88 414 GLU A C 1
ATOM 3283 O O . GLU A 1 414 ? 16.972 -11.858 -15.431 1.00 92.88 414 GLU A O 1
ATOM 3288 N N . ARG A 1 415 ? 17.469 -11.712 -13.253 1.00 92.81 415 ARG A N 1
ATOM 3289 C CA . ARG A 1 415 ? 18.417 -12.837 -13.278 1.00 92.81 415 ARG A CA 1
ATOM 3290 C C . ARG A 1 415 ? 17.756 -14.137 -13.736 1.00 92.81 415 ARG A C 1
ATOM 3292 O O . ARG A 1 415 ? 18.335 -14.859 -14.544 1.00 92.81 415 ARG A O 1
ATOM 3299 N N . VAL A 1 416 ? 16.567 -14.434 -13.221 1.00 93.81 416 VAL A N 1
ATOM 3300 C CA . VAL A 1 416 ? 15.792 -15.627 -13.584 1.00 93.81 416 VAL A CA 1
ATOM 3301 C C . VAL A 1 416 ? 15.388 -15.578 -15.055 1.00 93.81 416 VAL A C 1
ATOM 3303 O O . VAL A 1 416 ? 15.625 -16.545 -15.775 1.00 93.81 416 VAL A O 1
ATOM 3306 N N . TRP A 1 417 ? 14.885 -14.439 -15.540 1.00 95.00 417 TRP A N 1
ATOM 3307 C CA . TRP A 1 417 ? 14.556 -14.267 -16.956 1.00 95.00 417 TRP A CA 1
ATOM 3308 C C . TRP A 1 417 ? 15.760 -14.532 -17.861 1.00 95.00 417 TRP A C 1
ATOM 3310 O O . TRP A 1 417 ? 15.641 -15.264 -18.841 1.00 95.00 417 TRP A O 1
ATOM 3320 N N . ARG A 1 418 ? 16.935 -13.989 -17.520 1.00 94.31 418 ARG A N 1
ATOM 3321 C CA . ARG A 1 418 ? 18.151 -14.213 -18.313 1.00 94.31 418 ARG A CA 1
ATOM 3322 C C . ARG A 1 418 ? 18.525 -15.695 -18.349 1.00 94.31 418 ARG A C 1
ATOM 3324 O O . ARG A 1 418 ? 18.839 -16.204 -19.413 1.00 94.31 418 ARG A O 1
ATOM 3331 N N . ARG A 1 419 ? 18.429 -16.417 -17.226 1.00 92.25 419 ARG A N 1
ATOM 3332 C CA . ARG A 1 419 ? 18.715 -17.869 -17.195 1.00 92.25 419 ARG A CA 1
ATOM 3333 C C . ARG A 1 419 ? 17.746 -18.679 -18.058 1.00 92.25 419 ARG A C 1
ATOM 3335 O O . ARG A 1 419 ? 18.165 -19.665 -18.651 1.00 92.25 419 ARG A O 1
ATOM 3342 N N . LEU A 1 420 ? 16.476 -18.278 -18.116 1.00 92.56 420 LEU A N 1
ATOM 3343 C CA . LEU A 1 420 ? 15.452 -18.986 -18.888 1.00 92.56 420 LEU A CA 1
ATOM 3344 C C . LEU A 1 420 ? 15.531 -18.687 -20.392 1.00 92.56 420 LEU A C 1
ATOM 3346 O O . LEU A 1 420 ? 15.312 -19.581 -21.203 1.00 92.56 420 LEU A O 1
ATOM 3350 N N . PHE A 1 421 ? 15.838 -17.444 -20.774 1.00 94.69 421 PHE A N 1
ATOM 3351 C CA . PHE A 1 421 ? 15.640 -16.979 -22.153 1.00 94.69 421 PHE A CA 1
ATOM 3352 C C . PHE A 1 421 ? 16.896 -16.446 -22.858 1.00 94.69 421 PHE A C 1
ATOM 3354 O O . PHE A 1 421 ? 16.851 -16.259 -24.073 1.00 94.69 421 PHE A O 1
ATOM 3361 N N . GLU A 1 422 ? 18.002 -16.181 -22.155 1.00 93.81 422 GLU A N 1
ATOM 3362 C CA . GLU A 1 422 ? 19.246 -15.661 -22.744 1.00 93.81 422 GLU A CA 1
ATOM 3363 C C . GLU A 1 422 ? 20.281 -16.791 -22.907 1.00 93.81 422 GLU A C 1
ATOM 3365 O O . GLU A 1 422 ? 20.845 -17.270 -21.919 1.00 93.81 422 GLU A O 1
ATOM 3370 N N . PRO A 1 423 ? 20.581 -17.228 -24.147 1.00 89.12 423 PRO A N 1
ATOM 3371 C CA . PRO A 1 423 ? 21.565 -18.278 -24.376 1.00 89.12 423 PRO A CA 1
ATOM 3372 C C . PRO A 1 423 ? 22.941 -17.912 -23.809 1.00 89.12 423 PRO A C 1
ATOM 3374 O O . PRO A 1 423 ? 23.476 -16.839 -24.083 1.00 89.12 423 PRO A O 1
ATOM 3377 N N . GLY A 1 424 ? 23.540 -18.836 -23.056 1.00 86.62 424 GLY A N 1
ATOM 3378 C CA . GLY A 1 424 ? 24.875 -18.664 -22.478 1.00 86.62 424 GLY A CA 1
ATOM 3379 C C . GLY A 1 424 ? 24.919 -17.885 -21.159 1.00 86.62 424 GLY A C 1
ATOM 3380 O O . GLY A 1 424 ? 26.011 -17.708 -20.619 1.00 86.62 424 GLY A O 1
ATOM 3381 N N . TYR A 1 425 ? 23.777 -17.445 -20.617 1.00 90.12 425 TYR A N 1
ATOM 3382 C CA . TYR A 1 425 ? 23.717 -16.845 -19.286 1.00 90.12 425 TYR A CA 1
ATOM 3383 C C . TYR A 1 425 ? 23.437 -17.888 -18.191 1.00 90.12 425 TYR A C 1
ATOM 3385 O O . TYR A 1 425 ? 22.449 -18.617 -18.237 1.00 90.12 425 TYR A O 1
ATOM 3393 N N . GLY A 1 426 ? 24.279 -17.895 -17.154 1.00 82.06 426 GLY A N 1
ATOM 3394 C CA . GLY A 1 426 ? 24.168 -18.784 -15.995 1.00 82.06 426 GLY A CA 1
ATOM 3395 C C . GLY A 1 426 ? 24.874 -20.132 -16.168 1.00 82.06 426 GLY A C 1
ATOM 3396 O O . GLY A 1 426 ? 25.283 -20.523 -17.261 1.00 82.06 426 GLY A O 1
ATOM 3397 N N . ASN A 1 427 ? 25.045 -20.846 -15.060 1.00 77.31 427 ASN A N 1
ATOM 3398 C CA . ASN A 1 427 ? 25.593 -22.201 -15.021 1.00 77.31 427 ASN A CA 1
ATOM 3399 C C . ASN A 1 427 ? 24.742 -23.113 -14.111 1.00 77.31 427 ASN A C 1
ATOM 3401 O O . ASN A 1 427 ? 23.843 -22.655 -13.401 1.00 77.31 427 ASN A O 1
ATOM 3405 N N . SER A 1 428 ? 25.016 -24.421 -14.130 1.00 76.88 428 SER A N 1
ATOM 3406 C CA . SER A 1 428 ? 24.266 -25.424 -13.353 1.00 76.88 428 SER A CA 1
ATOM 3407 C C . SER A 1 428 ? 24.501 -25.358 -11.839 1.00 76.88 428 SER A C 1
ATOM 3409 O O . SER A 1 428 ? 23.855 -26.091 -11.098 1.00 76.88 428 SER A O 1
ATOM 3411 N N . THR A 1 429 ? 25.439 -24.529 -11.376 1.00 73.50 429 THR A N 1
ATOM 3412 C CA . THR A 1 429 ? 25.799 -24.376 -9.959 1.00 73.50 429 THR A CA 1
ATOM 3413 C C . THR A 1 429 ? 25.313 -23.070 -9.338 1.00 73.50 429 THR A C 1
ATOM 3415 O O . THR A 1 429 ? 25.415 -22.927 -8.123 1.00 73.50 429 THR A O 1
ATOM 3418 N N . ASP A 1 430 ? 24.777 -22.126 -10.119 1.00 72.25 430 ASP A N 1
ATOM 3419 C CA . ASP A 1 430 ? 24.266 -20.881 -9.544 1.00 72.25 430 ASP A CA 1
ATOM 3420 C C . ASP A 1 430 ? 23.005 -21.172 -8.719 1.00 72.25 430 ASP A C 1
ATOM 3422 O O . ASP A 1 430 ? 22.028 -21.729 -9.240 1.00 72.25 430 ASP A O 1
ATOM 3426 N N . GLU A 1 431 ? 23.009 -20.736 -7.460 1.00 63.22 431 GLU A N 1
ATOM 3427 C CA . GLU A 1 431 ? 21.867 -20.847 -6.552 1.00 63.22 431 GLU A CA 1
ATOM 3428 C C . GLU A 1 431 ? 20.624 -20.146 -7.139 1.00 63.22 431 GLU A C 1
ATOM 3430 O O . GLU A 1 431 ? 20.705 -19.026 -7.663 1.00 63.22 431 GLU A O 1
ATOM 3435 N N . LEU A 1 432 ? 19.477 -20.839 -7.086 1.00 59.59 432 LEU A N 1
ATOM 3436 C CA . LEU A 1 432 ? 18.161 -20.329 -7.488 1.00 59.59 432 LEU A CA 1
ATOM 3437 C C . LEU A 1 432 ? 17.368 -19.814 -6.291 1.00 59.59 432 LEU A C 1
ATOM 3439 O O . LEU A 1 432 ? 17.327 -20.501 -5.247 1.00 59.59 432 LEU A O 1
#

InterPro domains:
  IPR003607 HD/PDEase domain [SM00471] (58-249)
  IPR003607 HD/PDEase domain [cd00077] (60-127)
  IPR006261 dGTP triphosphohydrolase [TIGR01353] (25-421)
  IPR006674 HD domain [PF01966] (62-125)
  IPR006674 HD domain [PS51831] (62-240)
  IPR026875 Phosphohydrolase-associated domain [PF13286] (331-419)
  IPR050135 Deoxyguanosinetriphosphate triphosphohydrolase-like [PTHR11373] (33-372)

Radius of gyration: 22.16 Å; chains: 1; bounding box: 55×61×55 Å

pLDDT: mean 92.37, std 8.81, range [39.75, 98.81]